Protein AF-A0A7S2DSS2-F1 (afdb_monomer_lite)

Structure (mmCIF, N/CA/C/O backbone):
data_AF-A0A7S2DSS2-F1
#
_entry.id   AF-A0A7S2DSS2-F1
#
loop_
_atom_site.group_PDB
_atom_site.id
_atom_site.type_symbol
_atom_site.label_atom_id
_atom_site.label_alt_id
_atom_site.label_comp_id
_atom_site.label_asym_id
_atom_site.label_entity_id
_atom_site.label_seq_id
_atom_site.pdbx_PDB_ins_code
_atom_site.Cartn_x
_atom_site.Cartn_y
_atom_site.Cartn_z
_atom_site.occupancy
_atom_site.B_iso_or_equiv
_atom_site.auth_seq_id
_atom_site.auth_comp_id
_atom_site.auth_asym_id
_atom_site.auth_atom_id
_atom_site.pdbx_PDB_model_num
ATOM 1 N N . TYR A 1 1 ? -5.645 -16.536 4.151 1.00 76.56 1 TYR A N 1
ATOM 2 C CA . TYR A 1 1 ? -6.187 -15.601 5.161 1.00 76.56 1 TYR A CA 1
ATOM 3 C C . TYR A 1 1 ? -6.371 -16.226 6.536 1.00 76.56 1 TYR A C 1
ATOM 5 O O . TYR A 1 1 ? -5.842 -15.654 7.476 1.00 76.56 1 TYR A O 1
ATOM 13 N N . ALA A 1 2 ? -7.015 -17.392 6.677 1.00 77.00 2 ALA A N 1
ATOM 14 C CA . ALA A 1 2 ? -7.126 -18.079 7.975 1.00 77.00 2 ALA A CA 1
ATOM 15 C C . ALA A 1 2 ? -5.761 -18.273 8.672 1.00 77.00 2 ALA A C 1
ATOM 17 O O . ALA A 1 2 ? -5.593 -17.889 9.821 1.00 77.00 2 ALA A O 1
ATOM 18 N N . ALA A 1 3 ? -4.741 -18.735 7.937 1.00 78.69 3 ALA A N 1
ATOM 19 C CA . ALA A 1 3 ? -3.375 -18.885 8.458 1.00 78.69 3 ALA A CA 1
ATOM 20 C C . ALA A 1 3 ? -2.705 -17.566 8.903 1.00 78.69 3 ALA A C 1
ATOM 22 O O . ALA A 1 3 ? -1.776 -17.593 9.702 1.00 78.69 3 ALA A O 1
ATOM 23 N N . LEU A 1 4 ? -3.171 -16.413 8.404 1.00 78.88 4 LEU A N 1
ATOM 24 C CA . LEU A 1 4 ? -2.703 -15.101 8.863 1.00 78.88 4 LEU A CA 1
ATOM 25 C C . LEU A 1 4 ? -3.407 -14.663 10.156 1.00 78.88 4 LEU A C 1
ATOM 27 O O . LEU A 1 4 ? -3.023 -13.649 10.719 1.00 78.88 4 LEU A O 1
ATOM 31 N N . GLY A 1 5 ? -4.414 -15.395 10.640 1.00 83.50 5 GLY A N 1
ATOM 32 C CA . GLY A 1 5 ? -5.137 -15.077 11.872 1.00 83.50 5 GLY A CA 1
ATOM 33 C C . GLY A 1 5 ? -6.314 -14.116 11.694 1.00 83.50 5 GLY A C 1
ATOM 34 O O . GLY A 1 5 ? -6.737 -13.502 12.666 1.00 83.50 5 GLY A O 1
ATOM 35 N N . PHE A 1 6 ? -6.845 -13.955 10.477 1.00 86.25 6 PHE A N 1
ATOM 36 C CA . PHE A 1 6 ? -8.130 -13.268 10.306 1.00 86.25 6 PHE A CA 1
ATOM 37 C C . PHE A 1 6 ? -9.257 -14.092 10.931 1.00 86.25 6 PHE A C 1
ATOM 39 O O . PHE A 1 6 ? -9.283 -15.309 10.772 1.00 86.25 6 PHE A O 1
ATOM 46 N N . GLN A 1 7 ? -10.197 -13.425 11.600 1.00 87.50 7 GLN A N 1
ATOM 47 C CA . GLN A 1 7 ? -11.290 -14.092 12.315 1.00 87.50 7 GLN A CA 1
ATOM 48 C C . GLN A 1 7 ? -12.394 -14.586 11.370 1.00 87.50 7 GLN A C 1
ATOM 50 O O . GLN A 1 7 ? -12.948 -15.667 11.554 1.00 87.50 7 GLN A O 1
ATOM 55 N N . LYS A 1 8 ? -12.717 -13.787 10.349 1.00 89.00 8 LYS A N 1
ATOM 56 C CA . LYS A 1 8 ? -13.835 -14.028 9.433 1.00 89.00 8 LYS A CA 1
ATOM 57 C C . LYS A 1 8 ? -13.512 -13.499 8.039 1.00 89.00 8 LYS A C 1
ATOM 59 O O . LYS A 1 8 ? -12.812 -12.491 7.909 1.00 89.00 8 LYS A O 1
ATOM 64 N N . LEU A 1 9 ? -14.058 -14.164 7.026 1.00 88.56 9 LEU A N 1
ATOM 65 C CA . LEU A 1 9 ? -14.108 -13.737 5.635 1.00 88.56 9 LEU A CA 1
ATOM 66 C C . LEU A 1 9 ? -15.557 -13.409 5.257 1.00 88.56 9 LEU A C 1
ATOM 68 O O . LEU A 1 9 ? -16.383 -14.314 5.140 1.00 88.56 9 LEU A O 1
ATOM 72 N N . LEU A 1 10 ? -15.873 -12.130 5.057 1.00 91.31 10 LEU A N 1
ATOM 73 C CA . LEU A 1 10 ? -17.176 -11.719 4.522 1.00 91.31 10 LEU A CA 1
ATOM 74 C C . LEU A 1 10 ? -17.104 -11.695 2.999 1.00 91.31 10 LEU A C 1
ATOM 76 O O . LEU A 1 10 ? -16.380 -10.863 2.460 1.00 91.31 10 LEU A O 1
ATOM 80 N N . LEU A 1 11 ? -17.838 -12.585 2.332 1.00 86.81 11 LEU A N 1
ATOM 81 C CA . LEU A 1 11 ? -17.728 -12.839 0.902 1.00 86.81 11 LEU A CA 1
ATOM 82 C C . LEU A 1 11 ? -19.031 -12.518 0.167 1.00 86.81 11 LEU A C 1
ATOM 84 O O . LEU A 1 11 ? -20.038 -13.187 0.370 1.00 86.81 11 LEU A O 1
ATOM 88 N N . TYR A 1 12 ? -19.011 -11.529 -0.725 1.00 87.38 12 TYR A N 1
ATOM 89 C CA . TYR A 1 12 ? -20.180 -11.172 -1.537 1.00 87.38 12 TYR A CA 1
ATOM 90 C C . TYR A 1 12 ? -20.086 -11.798 -2.922 1.00 87.38 12 TYR A C 1
ATOM 92 O O . TYR A 1 12 ? -19.040 -11.646 -3.541 1.00 87.38 12 TYR A O 1
ATOM 100 N N . LEU A 1 13 ? -21.151 -12.445 -3.404 1.00 81.31 13 LEU A N 1
ATOM 101 C CA . LEU A 1 13 ? -21.222 -13.028 -4.751 1.00 81.31 13 LEU A CA 1
ATOM 102 C C . LEU A 1 13 ? -22.170 -12.224 -5.638 1.00 81.31 13 LEU A C 1
ATOM 104 O O . LEU A 1 13 ? -23.368 -12.185 -5.372 1.00 81.31 13 LEU A O 1
ATOM 108 N N . ASP A 1 14 ? -21.649 -11.618 -6.704 1.00 77.38 14 ASP A N 1
ATOM 109 C CA . ASP A 1 14 ? -22.463 -10.831 -7.647 1.00 77.38 14 ASP A CA 1
ATOM 110 C C . ASP A 1 14 ? -23.485 -11.703 -8.404 1.00 77.38 14 ASP A C 1
ATOM 112 O O . ASP A 1 14 ? -24.599 -11.253 -8.670 1.00 77.38 14 ASP A O 1
ATOM 116 N N . ASP A 1 15 ? -23.123 -12.954 -8.704 1.00 73.88 15 ASP A N 1
ATOM 117 C CA . ASP A 1 15 ? -24.017 -13.960 -9.278 1.00 73.88 15 ASP A CA 1
ATOM 118 C C . ASP A 1 15 ? -24.379 -15.018 -8.215 1.00 73.88 15 ASP A C 1
ATOM 120 O O . ASP A 1 15 ? -23.507 -15.770 -7.773 1.00 73.88 15 ASP A O 1
ATOM 124 N N . PRO A 1 16 ? -25.653 -15.120 -7.794 1.00 75.62 16 PRO A N 1
ATOM 125 C CA . PRO A 1 16 ? -26.096 -16.154 -6.860 1.00 75.62 16 PRO A CA 1
ATOM 126 C C . PRO A 1 16 ? -25.900 -17.594 -7.365 1.00 75.62 16 PRO A C 1
ATOM 128 O O . PRO A 1 16 ? -25.828 -18.511 -6.547 1.00 75.62 16 PRO A O 1
ATOM 131 N N . GLY A 1 17 ? -25.822 -17.800 -8.685 1.00 73.06 17 GLY A N 1
ATOM 132 C CA . GLY A 1 17 ? -25.583 -19.093 -9.335 1.00 73.06 17 GLY A CA 1
ATOM 133 C C . GLY A 1 17 ? -24.100 -19.420 -9.528 1.00 73.06 17 GLY A C 1
ATOM 134 O O . GLY A 1 17 ? -23.735 -20.123 -10.471 1.00 73.06 17 GLY A O 1
ATOM 135 N N . ASP A 1 18 ? -23.212 -18.843 -8.718 1.00 71.38 18 ASP A N 1
ATOM 136 C CA . ASP A 1 18 ? -21.780 -19.078 -8.841 1.00 71.38 18 ASP A CA 1
ATOM 137 C C . ASP A 1 18 ? -21.293 -20.397 -8.234 1.00 71.38 18 ASP A C 1
ATOM 139 O O . ASP A 1 18 ? -21.601 -20.714 -7.084 1.00 71.38 18 ASP A O 1
ATOM 143 N N . ILE A 1 19 ? -20.452 -21.123 -8.987 1.00 68.56 19 ILE A N 1
ATOM 144 C CA . ILE A 1 19 ? -19.817 -22.376 -8.548 1.00 68.56 19 ILE A CA 1
ATOM 145 C C . ILE A 1 19 ? -18.933 -22.174 -7.314 1.00 68.56 19 ILE A C 1
ATOM 147 O O . ILE A 1 19 ? -18.701 -23.102 -6.549 1.00 68.56 19 ILE A O 1
ATOM 151 N N . THR A 1 20 ? -18.481 -20.948 -7.061 1.00 69.44 20 THR A N 1
ATOM 152 C CA . THR A 1 20 ? -17.751 -20.566 -5.850 1.00 69.44 20 THR A CA 1
ATOM 153 C C . THR A 1 20 ? -18.507 -20.938 -4.587 1.00 69.44 20 THR A C 1
ATOM 155 O O . THR A 1 20 ? -17.884 -21.312 -3.597 1.00 69.44 20 THR A O 1
ATOM 158 N N . ARG A 1 21 ? -19.845 -20.897 -4.613 1.00 75.81 21 ARG A N 1
ATOM 159 C CA . ARG A 1 21 ? -20.660 -21.371 -3.495 1.00 75.81 21 ARG A CA 1
ATOM 160 C C . ARG A 1 21 ? -20.440 -22.859 -3.231 1.00 75.81 21 ARG A C 1
ATOM 162 O O . ARG A 1 21 ? -20.214 -23.223 -2.084 1.00 75.81 21 ARG A O 1
ATOM 169 N N . GLU A 1 22 ? -20.491 -23.686 -4.271 1.00 74.06 22 GLU A N 1
ATOM 170 C CA . GLU A 1 22 ? -20.273 -25.137 -4.181 1.00 74.06 22 GLU A CA 1
ATOM 171 C C . GLU A 1 22 ? -18.840 -25.435 -3.732 1.00 74.06 22 GLU A C 1
ATOM 173 O O . GLU A 1 22 ? -18.639 -26.142 -2.754 1.00 74.06 22 GLU A O 1
ATOM 178 N N . VAL A 1 23 ? -17.847 -24.776 -4.338 1.00 70.62 23 VAL A N 1
ATOM 179 C CA . VAL A 1 23 ? -16.431 -24.918 -3.958 1.00 70.62 23 VAL A CA 1
ATOM 180 C C . VAL A 1 23 ? -16.201 -24.563 -2.485 1.00 70.62 23 VAL A C 1
ATOM 182 O O . VAL A 1 23 ? -15.476 -25.265 -1.779 1.00 70.62 23 VAL A O 1
ATOM 185 N N . LEU A 1 24 ? -16.804 -23.477 -1.993 1.00 72.69 24 LEU A N 1
ATOM 186 C CA . LEU A 1 24 ? -16.670 -23.069 -0.593 1.00 72.69 24 LEU A CA 1
ATOM 187 C C . LEU A 1 24 ? -17.443 -23.980 0.361 1.00 72.69 24 LEU A C 1
ATOM 189 O O . LEU A 1 24 ? -16.983 -24.190 1.485 1.00 72.69 24 LEU A O 1
ATOM 193 N N . GLN A 1 25 ? -18.569 -24.541 -0.074 1.00 76.69 25 GLN A N 1
ATOM 194 C CA . GLN A 1 25 ? -19.300 -25.541 0.696 1.00 76.69 25 GLN A CA 1
ATOM 195 C C . GLN A 1 25 ? -18.470 -26.823 0.835 1.00 76.69 25 GLN A C 1
ATOM 197 O O . GLN A 1 25 ? -18.209 -27.258 1.954 1.00 76.69 25 GLN A O 1
ATOM 202 N N . ASP A 1 26 ? -17.960 -27.354 -0.276 1.00 72.31 26 ASP A N 1
ATOM 203 C CA . ASP A 1 26 ? -17.153 -28.580 -0.317 1.00 72.31 26 ASP A CA 1
ATOM 204 C C . ASP A 1 26 ? -15.842 -28.441 0.466 1.00 72.31 26 ASP A C 1
ATOM 206 O O . ASP A 1 26 ? -15.330 -29.403 1.037 1.00 72.31 26 ASP A O 1
ATOM 210 N N . SER A 1 27 ? -15.296 -27.225 0.534 1.00 74.38 27 SER A N 1
ATOM 211 C CA . SER A 1 27 ? -14.100 -26.934 1.327 1.00 74.38 27 SER A CA 1
ATOM 212 C C . SER A 1 27 ? -14.325 -26.955 2.848 1.00 74.38 27 SER A C 1
ATOM 214 O O . SER A 1 27 ? -13.351 -26.928 3.600 1.00 74.38 27 SER A O 1
ATOM 216 N N . GLY A 1 28 ? -15.581 -26.938 3.311 1.00 81.00 28 GLY A N 1
ATOM 217 C CA . GLY A 1 28 ? -15.952 -26.871 4.728 1.00 81.00 28 GLY A CA 1
ATOM 218 C C . GLY A 1 28 ? -15.738 -25.504 5.395 1.00 81.00 28 GLY A C 1
ATOM 219 O O . GLY A 1 28 ? -16.033 -25.352 6.578 1.00 81.00 28 GLY A O 1
ATOM 220 N N . TRP A 1 29 ? -15.252 -24.480 4.679 1.00 82.06 29 TRP A N 1
ATOM 221 C CA . TRP A 1 29 ? -14.963 -23.162 5.268 1.00 82.06 29 TRP A CA 1
ATOM 222 C C . TRP A 1 29 ? -16.212 -22.378 5.690 1.00 82.06 29 TRP A C 1
ATOM 224 O O . TRP A 1 29 ? -16.134 -21.555 6.609 1.00 82.06 29 TRP A O 1
ATOM 234 N N . ILE A 1 30 ? -17.343 -22.618 5.019 1.00 84.31 30 ILE A N 1
ATOM 235 C CA . ILE A 1 30 ? -18.645 -22.054 5.400 1.00 84.31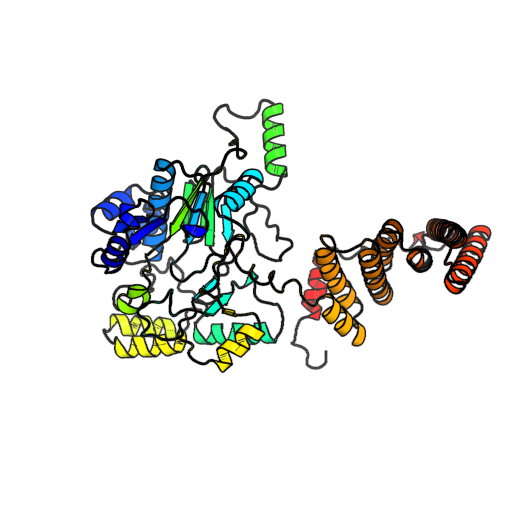 30 ILE A CA 1
ATOM 236 C C . ILE A 1 30 ? -19.114 -22.698 6.708 1.00 84.31 30 ILE A C 1
ATOM 238 O O . ILE A 1 30 ? -19.419 -21.987 7.664 1.00 84.31 30 ILE A O 1
ATOM 242 N N . ASP A 1 31 ? -19.089 -24.031 6.777 1.00 85.75 31 ASP A N 1
ATOM 243 C CA . ASP A 1 31 ? -19.547 -24.799 7.942 1.00 85.75 31 ASP A CA 1
ATOM 244 C C . ASP A 1 31 ? -18.654 -24.573 9.169 1.00 85.75 31 ASP A C 1
ATOM 246 O O . ASP A 1 31 ? -19.141 -24.464 10.292 1.00 85.75 31 ASP A O 1
ATOM 250 N N . ALA A 1 32 ? -17.346 -24.391 8.953 1.00 86.31 32 ALA A N 1
ATOM 251 C CA . ALA A 1 32 ? -16.396 -23.972 9.983 1.00 86.31 32 ALA A CA 1
ATOM 252 C C . ALA A 1 32 ? -16.639 -22.535 10.488 1.00 86.31 32 ALA A C 1
ATOM 254 O O . ALA A 1 32 ? -15.941 -22.063 11.385 1.00 86.31 32 ALA A O 1
ATOM 255 N N . GLY A 1 33 ? -17.580 -21.803 9.889 1.00 87.31 33 GLY A N 1
ATOM 256 C CA . GLY A 1 33 ? -17.918 -20.440 10.268 1.00 87.31 33 GLY A CA 1
ATOM 257 C C . GLY A 1 33 ? -16.831 -19.422 9.936 1.00 87.31 33 GLY A C 1
ATOM 258 O O . GLY A 1 33 ? -16.954 -18.276 10.361 1.00 87.31 33 GLY A O 1
ATOM 259 N N . PHE A 1 34 ? -15.794 -19.779 9.175 1.00 86.50 34 PHE A N 1
ATOM 260 C CA . PHE A 1 34 ? -14.759 -18.831 8.762 1.00 86.50 34 PHE A CA 1
ATOM 261 C C . PHE A 1 34 ? -15.254 -17.932 7.623 1.00 86.50 34 PHE A C 1
ATOM 263 O O . PHE A 1 34 ? -15.012 -16.726 7.640 1.00 86.50 34 PHE A O 1
ATOM 270 N N . VAL A 1 35 ? -15.989 -18.494 6.661 1.00 87.38 35 VAL A N 1
ATOM 271 C CA . VAL A 1 35 ? -16.540 -17.758 5.514 1.00 87.38 35 VAL A CA 1
ATOM 272 C C . VAL A 1 35 ? -18.025 -17.490 5.724 1.00 87.38 35 VAL A C 1
ATOM 274 O O . VAL A 1 35 ? -18.789 -18.393 6.044 1.00 87.38 35 VAL A O 1
ATOM 277 N N . GLU A 1 36 ? -18.446 -16.243 5.529 1.00 91.31 36 GLU A N 1
ATOM 278 C CA . GLU A 1 36 ? -19.856 -15.868 5.431 1.00 91.31 36 GLU A CA 1
ATOM 279 C C . GLU A 1 36 ? -20.161 -15.396 4.015 1.00 91.31 36 GLU A C 1
ATOM 281 O O . GLU A 1 36 ? -19.609 -14.401 3.549 1.00 91.31 36 GLU A O 1
ATOM 286 N N . LEU A 1 37 ? -21.043 -16.126 3.338 1.00 89.12 37 LEU A N 1
ATOM 287 C CA . LEU A 1 37 ? -21.396 -15.888 1.947 1.00 89.12 37 LEU A CA 1
ATOM 288 C C . LEU A 1 37 ? -22.663 -15.033 1.846 1.00 89.12 37 LEU A C 1
ATOM 290 O O . LEU A 1 37 ? -23.696 -15.392 2.405 1.00 89.12 37 LEU A O 1
ATOM 294 N N . THR A 1 38 ? -22.602 -13.935 1.095 1.00 91.81 38 THR A N 1
ATOM 295 C CA . THR A 1 38 ? -23.740 -13.045 0.828 1.00 91.81 38 THR A CA 1
ATOM 296 C C . THR A 1 38 ? -23.957 -12.893 -0.683 1.00 91.81 38 THR A C 1
ATOM 298 O O . THR A 1 38 ? -23.234 -12.136 -1.332 1.00 91.81 38 THR A O 1
ATOM 301 N N . PRO A 1 39 ? -24.928 -13.592 -1.288 1.00 89.88 39 PRO A N 1
ATOM 302 C CA . PRO A 1 39 ? -25.263 -13.378 -2.693 1.00 89.88 39 PRO A CA 1
ATOM 303 C C . PRO A 1 39 ? -25.921 -12.005 -2.910 1.00 89.88 39 PRO A C 1
ATOM 305 O O . PRO A 1 39 ? -26.636 -11.498 -2.047 1.00 89.88 39 PRO A O 1
ATOM 308 N N . VAL A 1 40 ? -25.712 -11.407 -4.084 1.00 87.12 40 VAL A N 1
ATOM 309 C CA . VAL A 1 40 ? -26.375 -10.167 -4.524 1.00 87.12 40 VAL A CA 1
ATOM 310 C C . VAL A 1 40 ? -27.769 -10.485 -5.074 1.00 87.12 40 VAL A C 1
ATOM 312 O O . VAL A 1 40 ? -28.077 -10.318 -6.256 1.00 87.12 40 VAL A O 1
ATOM 315 N N . ASP A 1 41 ? -28.622 -10.957 -4.173 1.00 90.56 41 ASP A N 1
ATOM 316 C CA . ASP A 1 41 ? -30.024 -11.296 -4.405 1.00 90.56 41 ASP A CA 1
ATOM 317 C C . ASP A 1 41 ? -30.976 -10.147 -4.012 1.00 90.56 41 ASP A C 1
ATOM 319 O O . ASP A 1 41 ? -30.553 -9.047 -3.638 1.00 90.56 41 ASP A O 1
ATOM 323 N N . ASP A 1 42 ? -32.285 -10.392 -4.099 1.00 94.00 42 ASP A N 1
ATOM 324 C CA . ASP A 1 42 ? -33.314 -9.408 -3.739 1.00 94.00 42 ASP A CA 1
ATOM 325 C C . ASP A 1 42 ? -33.244 -8.988 -2.265 1.00 94.00 42 ASP A C 1
ATOM 327 O O . ASP A 1 42 ? -33.584 -7.851 -1.930 1.00 94.00 42 ASP A O 1
ATOM 331 N N . ARG A 1 43 ? -32.749 -9.862 -1.378 1.00 95.19 43 ARG A N 1
ATOM 332 C CA . ARG A 1 43 ? -32.595 -9.552 0.044 1.00 95.19 43 ARG A CA 1
ATOM 333 C C . ARG A 1 43 ? -31.486 -8.527 0.254 1.00 95.19 43 ARG A C 1
ATOM 335 O O . ARG A 1 43 ? -31.728 -7.513 0.912 1.00 95.19 43 ARG A O 1
ATOM 342 N N . LEU A 1 44 ? -30.293 -8.751 -0.304 1.00 94.56 44 LEU A N 1
ATOM 343 C CA . LEU A 1 44 ? -29.199 -7.779 -0.195 1.00 94.56 44 LEU A CA 1
ATOM 344 C C . LEU A 1 44 ? -29.556 -6.465 -0.908 1.00 94.56 44 LEU A C 1
ATOM 346 O O . LEU A 1 44 ? -29.334 -5.381 -0.363 1.00 94.56 44 LEU A O 1
ATOM 350 N N . ARG A 1 45 ? -30.186 -6.546 -2.086 1.00 94.31 45 ARG A N 1
ATOM 351 C CA . ARG A 1 45 ? -30.672 -5.365 -2.821 1.00 94.31 45 ARG A CA 1
ATOM 352 C C . ARG A 1 45 ? -31.707 -4.576 -2.022 1.00 94.31 45 ARG A C 1
ATOM 354 O O . ARG A 1 45 ? -31.665 -3.349 -2.041 1.00 94.31 45 ARG A O 1
ATOM 361 N N . GLY A 1 46 ? -32.582 -5.251 -1.279 1.00 96.88 46 GLY A N 1
ATOM 362 C CA . GLY A 1 46 ? -33.535 -4.624 -0.362 1.00 96.88 46 GLY A CA 1
ATOM 363 C C . GLY A 1 46 ? -32.874 -3.926 0.833 1.00 96.88 46 GLY A C 1
ATOM 364 O O . GLY A 1 46 ? -33.425 -2.961 1.360 1.00 96.88 46 GLY A O 1
ATOM 365 N N . ALA A 1 47 ? -31.673 -4.356 1.235 1.00 96.88 47 ALA A N 1
ATOM 366 C CA . ALA A 1 47 ? -30.910 -3.717 2.305 1.00 96.88 47 ALA A CA 1
ATOM 367 C C . ALA A 1 47 ? -30.174 -2.449 1.839 1.00 96.88 47 ALA A C 1
ATOM 369 O O . ALA A 1 47 ? -30.006 -1.514 2.630 1.00 96.88 47 ALA A O 1
ATOM 370 N N . TRP A 1 48 ? -29.758 -2.378 0.570 1.00 96.69 48 TRP A N 1
ATOM 371 C CA . TRP A 1 48 ? -28.973 -1.256 0.049 1.00 96.69 48 TRP A CA 1
ATOM 372 C C . TRP A 1 48 ? -29.603 0.136 0.229 1.00 96.69 48 TRP A C 1
ATOM 374 O O . TRP A 1 48 ? -28.856 1.034 0.616 1.00 96.69 48 TRP A O 1
ATOM 384 N N . PRO A 1 49 ? -30.924 0.353 0.048 1.00 98.00 49 PRO A N 1
ATOM 385 C CA . PRO A 1 49 ? -31.564 1.649 0.283 1.00 98.00 49 PRO A CA 1
ATOM 386 C C . PRO A 1 49 ? -31.323 2.258 1.662 1.00 98.00 49 PRO A C 1
ATOM 388 O O . PRO A 1 49 ? -31.369 3.477 1.820 1.00 98.00 49 PRO A O 1
ATOM 391 N N . SER A 1 50 ? -31.054 1.416 2.660 1.00 97.38 50 SER A N 1
ATOM 392 C CA . SER A 1 50 ? -30.769 1.859 4.022 1.00 97.38 50 SER A CA 1
ATOM 393 C C . SER A 1 50 ? -29.311 2.277 4.241 1.00 97.38 50 SER A C 1
ATOM 395 O O . SER A 1 50 ? -28.994 2.793 5.312 1.00 97.38 50 SER A O 1
ATOM 397 N N . LEU A 1 51 ? -28.403 2.017 3.294 1.00 96.38 51 LEU A N 1
ATOM 398 C CA . LEU A 1 51 ? -26.968 2.258 3.446 1.00 96.38 51 LEU A CA 1
ATOM 399 C C . LEU A 1 51 ? -26.596 3.735 3.218 1.00 96.38 51 LEU A C 1
ATOM 401 O O . LEU A 1 51 ? -27.204 4.394 2.368 1.00 96.38 51 LEU A O 1
ATOM 405 N N . PRO A 1 52 ? -25.579 4.267 3.928 1.00 95.31 52 PRO A N 1
ATOM 406 C CA . PRO A 1 52 ? -25.193 5.678 3.845 1.00 95.31 52 PRO A CA 1
ATOM 407 C C . PRO A 1 52 ? -24.935 6.202 2.424 1.00 95.31 52 PRO A C 1
ATOM 409 O O . PRO A 1 52 ? -25.353 7.312 2.090 1.00 95.31 52 PRO A O 1
ATOM 412 N N . SER A 1 53 ? -24.276 5.418 1.567 1.00 94.38 53 SER A N 1
ATOM 413 C CA . SER A 1 53 ? -23.937 5.834 0.203 1.00 94.38 53 SER A CA 1
ATOM 414 C C . SER A 1 53 ? -25.074 5.661 -0.804 1.00 94.38 53 SER A C 1
ATOM 416 O O . SER A 1 53 ? -24.916 6.093 -1.948 1.00 94.38 53 SER A O 1
ATOM 418 N N . TRP A 1 54 ? -26.231 5.102 -0.424 1.00 96.19 54 TRP A N 1
ATOM 419 C CA . TRP A 1 54 ? -27.324 4.811 -1.361 1.00 96.19 54 TRP A CA 1
ATOM 420 C C . TRP A 1 54 ? -27.765 6.025 -2.178 1.00 96.19 54 TRP A C 1
ATOM 422 O O . TRP A 1 54 ? -27.874 5.938 -3.397 1.00 96.19 54 TRP A O 1
ATOM 432 N N . ARG A 1 55 ? -27.942 7.191 -1.544 1.00 95.25 55 ARG A N 1
ATOM 433 C CA . ARG A 1 55 ? -28.347 8.418 -2.258 1.00 95.25 55 ARG A CA 1
ATOM 434 C C . ARG A 1 55 ? -27.368 8.826 -3.364 1.00 95.25 55 ARG A C 1
ATOM 436 O O . ARG A 1 55 ? -27.777 9.486 -4.310 1.00 95.25 55 ARG A O 1
ATOM 443 N N . ARG A 1 56 ? -26.089 8.460 -3.234 1.00 92.94 56 ARG A N 1
ATOM 444 C CA . ARG A 1 56 ? -25.022 8.808 -4.180 1.00 92.94 56 ARG A CA 1
ATOM 445 C C . ARG A 1 56 ? -24.864 7.771 -5.289 1.00 92.94 56 ARG A C 1
ATOM 447 O O . ARG A 1 56 ? -24.646 8.159 -6.428 1.00 92.94 56 ARG A O 1
ATOM 454 N N . VAL A 1 57 ? -24.925 6.478 -4.957 1.00 91.12 57 VAL A N 1
ATOM 455 C CA . VAL A 1 57 ? -24.559 5.394 -5.895 1.00 91.12 57 VAL A CA 1
ATOM 456 C C . VAL A 1 57 ? -25.704 4.428 -6.227 1.00 91.12 57 VAL A C 1
ATOM 458 O O . VAL A 1 57 ? -25.560 3.581 -7.104 1.00 91.12 57 VAL A O 1
ATOM 461 N N . GLY A 1 58 ? -26.853 4.546 -5.560 1.00 93.06 58 GLY A N 1
ATOM 462 C CA . GLY A 1 58 ? -27.957 3.585 -5.640 1.00 93.06 58 GLY A CA 1
ATOM 463 C C . GLY A 1 58 ? -28.593 3.472 -7.023 1.00 93.06 58 GLY A C 1
ATOM 464 O O . GLY A 1 58 ? -28.872 2.363 -7.473 1.00 93.06 58 GLY A O 1
ATOM 465 N N . SER A 1 59 ? -28.724 4.587 -7.752 1.00 91.69 59 SER A N 1
ATOM 466 C CA . SER A 1 59 ? -29.232 4.603 -9.136 1.00 91.69 59 SER A CA 1
ATOM 467 C C . SER A 1 59 ? -28.371 3.800 -10.114 1.00 91.69 59 SER A C 1
ATOM 469 O O . SER A 1 59 ? -28.824 3.473 -11.207 1.00 91.69 59 SER A O 1
ATOM 471 N N . TYR A 1 60 ? -27.136 3.483 -9.728 1.00 85.31 60 TYR A N 1
ATOM 472 C CA . TYR A 1 60 ? -26.167 2.775 -10.553 1.00 85.31 60 TYR A CA 1
ATOM 473 C C . TYR A 1 60 ? -25.868 1.367 -10.044 1.00 85.31 60 TYR A C 1
ATOM 475 O O . TYR A 1 60 ? -25.161 0.624 -10.714 1.00 85.31 60 TYR A O 1
ATOM 483 N N . ALA A 1 61 ? -26.401 0.964 -8.888 1.00 86.75 61 ALA A N 1
ATOM 484 C CA . ALA A 1 61 ? -26.073 -0.315 -8.261 1.00 86.75 61 ALA A CA 1
ATOM 485 C C . ALA A 1 61 ? -26.397 -1.527 -9.161 1.00 86.75 61 ALA A C 1
ATOM 487 O O . ALA A 1 61 ? -25.688 -2.531 -9.143 1.00 86.75 61 ALA A O 1
ATOM 488 N N . SER A 1 62 ? -27.422 -1.435 -10.010 1.00 81.06 62 SER A N 1
ATOM 489 C CA . SER A 1 62 ? -27.777 -2.501 -10.958 1.00 81.06 62 SER A CA 1
ATOM 490 C C . SER A 1 62 ? -26.841 -2.605 -12.168 1.00 81.06 62 SER A C 1
ATOM 492 O O . SER A 1 62 ? -26.794 -3.661 -12.790 1.00 81.06 62 SER A O 1
ATOM 494 N N . MET A 1 63 ? -26.092 -1.548 -12.495 1.00 71.81 63 MET A N 1
ATOM 495 C CA . MET A 1 63 ? -25.276 -1.466 -13.715 1.00 71.81 63 MET A CA 1
ATOM 496 C C . MET A 1 63 ? -23.772 -1.434 -13.416 1.00 71.81 63 MET A C 1
ATOM 498 O O . MET A 1 63 ? -22.989 -2.037 -14.138 1.00 71.81 63 MET A O 1
ATOM 502 N N . GLU A 1 64 ? -23.369 -0.800 -12.314 1.00 72.88 64 GLU A N 1
ATOM 503 C CA . GLU A 1 64 ? -21.976 -0.475 -12.006 1.00 72.88 64 GLU A CA 1
ATOM 504 C C . GLU A 1 64 ? -21.423 -1.332 -10.867 1.00 72.88 64 GLU A C 1
ATOM 506 O O . GLU A 1 64 ? -21.883 -1.250 -9.722 1.00 72.88 64 GLU A O 1
ATOM 511 N N . VAL A 1 65 ? -20.348 -2.074 -11.144 1.00 75.75 65 VAL A N 1
ATOM 512 C CA . VAL A 1 65 ? -19.638 -2.863 -10.122 1.00 75.75 65 VAL A CA 1
ATOM 513 C C . VAL A 1 65 ? -19.101 -1.991 -8.994 1.00 75.75 65 VAL A C 1
ATOM 515 O O . VAL A 1 65 ? -19.240 -2.359 -7.833 1.00 75.75 65 VAL A O 1
ATOM 518 N N . GLN A 1 66 ? -18.556 -0.809 -9.292 1.00 77.06 66 GLN A N 1
ATOM 519 C CA . GLN A 1 66 ? -18.024 0.078 -8.249 1.00 77.06 66 GLN A CA 1
ATOM 520 C C . GLN A 1 66 ? -19.116 0.542 -7.280 1.00 77.06 66 GLN A C 1
ATOM 522 O O . GLN A 1 66 ? -18.886 0.624 -6.074 1.00 77.06 66 GLN A O 1
ATOM 527 N N . SER A 1 67 ? -20.322 0.796 -7.794 1.00 85.12 67 SER A N 1
ATOM 528 C CA . SER A 1 67 ? -21.468 1.171 -6.963 1.00 85.12 67 SER A CA 1
ATOM 529 C C . SER A 1 67 ? -21.877 0.021 -6.046 1.00 85.12 67 SER A C 1
ATOM 531 O O . SER A 1 67 ? -22.080 0.241 -4.852 1.00 85.12 67 SER A O 1
ATOM 533 N N . ARG A 1 68 ? -21.910 -1.216 -6.563 1.00 88.31 68 ARG A N 1
ATOM 534 C CA . ARG A 1 68 ? -22.140 -2.412 -5.737 1.00 88.31 68 ARG A CA 1
ATOM 535 C C . ARG A 1 68 ? -21.039 -2.629 -4.708 1.00 88.31 68 ARG A C 1
ATOM 537 O O . ARG A 1 68 ? -21.356 -2.878 -3.556 1.00 88.31 68 ARG A O 1
ATOM 544 N N . GLN A 1 69 ? -19.768 -2.481 -5.074 1.00 85.50 69 GLN A N 1
ATOM 545 C CA . GLN A 1 69 ? -18.641 -2.628 -4.147 1.00 85.50 69 GLN A CA 1
ATOM 546 C C . GLN A 1 69 ? -18.715 -1.623 -2.994 1.00 85.50 69 GLN A C 1
ATOM 548 O O . GLN A 1 69 ? -18.510 -2.007 -1.845 1.00 85.50 69 GLN A O 1
ATOM 553 N N . ILE A 1 70 ? -19.065 -0.360 -3.265 1.00 89.56 70 ILE A N 1
ATOM 554 C CA . ILE A 1 70 ? -19.274 0.656 -2.222 1.00 89.56 70 ILE A CA 1
ATOM 555 C C . ILE A 1 70 ? -20.409 0.236 -1.279 1.00 89.56 70 ILE A C 1
ATOM 557 O O . ILE A 1 70 ? -20.223 0.214 -0.063 1.00 89.56 70 ILE A O 1
ATOM 561 N N . LEU A 1 71 ? -21.574 -0.130 -1.823 1.00 93.50 71 LEU A N 1
ATOM 562 C CA . LEU A 1 71 ? -22.736 -0.520 -1.018 1.00 93.50 71 LEU A CA 1
ATOM 563 C C . LEU A 1 71 ? -22.465 -1.792 -0.214 1.00 93.50 71 LEU A C 1
ATOM 565 O O . LEU A 1 71 ? -22.709 -1.847 0.988 1.00 93.50 71 LEU A O 1
ATOM 569 N N . ASN A 1 72 ? -21.883 -2.805 -0.838 1.00 92.31 72 ASN A N 1
ATOM 570 C CA . ASN A 1 72 ? -21.537 -4.026 -0.138 1.00 92.31 72 ASN A CA 1
ATOM 571 C C . ASN A 1 72 ? -20.463 -3.775 0.929 1.00 92.31 72 ASN A C 1
ATOM 573 O O . ASN A 1 72 ? -20.474 -4.445 1.957 1.00 92.31 72 ASN A O 1
ATOM 577 N N . SER A 1 73 ? -19.550 -2.812 0.731 1.00 91.12 73 SER A N 1
ATOM 578 C CA . SER A 1 73 ? -18.559 -2.448 1.753 1.00 91.12 73 SER A CA 1
ATOM 579 C C . SER A 1 73 ? -19.247 -1.865 2.984 1.00 91.12 73 SER A C 1
ATOM 581 O O . SER A 1 73 ? -18.920 -2.218 4.112 1.00 91.12 73 SER A O 1
ATOM 583 N N . GLU A 1 74 ? -20.262 -1.023 2.790 1.00 93.75 74 GLU A N 1
ATOM 584 C CA . GLU A 1 74 ? -21.065 -0.487 3.893 1.00 93.75 74 GLU A CA 1
ATOM 585 C C . GLU A 1 74 ? -21.934 -1.559 4.564 1.00 93.75 74 GLU A C 1
ATOM 587 O O . GLU A 1 74 ? -22.080 -1.552 5.789 1.00 93.75 74 GLU A O 1
ATOM 592 N N . HIS A 1 75 ? -22.470 -2.510 3.795 1.00 95.19 75 HIS A N 1
ATOM 593 C CA . HIS A 1 75 ? -23.161 -3.673 4.349 1.00 95.19 75 HIS A CA 1
ATOM 594 C C . HIS A 1 75 ? -22.204 -4.527 5.198 1.00 95.19 75 HIS A C 1
ATOM 596 O O . HIS A 1 75 ? -22.519 -4.882 6.333 1.00 95.19 75 HIS A O 1
ATOM 602 N N . ALA A 1 76 ? -20.990 -4.774 4.705 1.00 93.69 76 ALA A N 1
ATOM 603 C CA . ALA A 1 76 ? -19.953 -5.495 5.429 1.00 93.69 76 ALA A CA 1
ATOM 604 C C . ALA A 1 76 ? -19.496 -4.766 6.688 1.00 93.69 76 ALA A C 1
ATOM 606 O O . ALA A 1 76 ? -19.234 -5.409 7.697 1.00 93.69 76 ALA A O 1
ATOM 607 N N . LEU A 1 77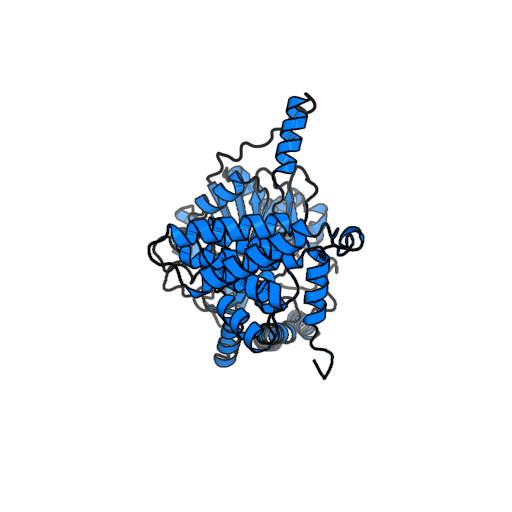 ? -19.441 -3.434 6.661 1.00 93.25 77 LEU A N 1
ATOM 608 C CA . LEU A 1 77 ? -19.144 -2.638 7.844 1.00 93.25 77 LEU A CA 1
ATOM 609 C C . LEU A 1 77 ? -20.199 -2.834 8.937 1.00 93.25 77 LEU A C 1
ATOM 611 O O . LEU A 1 77 ? -19.835 -2.996 10.100 1.00 93.25 77 LEU A O 1
ATOM 615 N N . ARG A 1 78 ? -21.493 -2.859 8.589 1.00 94.62 78 ARG A N 1
ATOM 616 C CA . ARG A 1 78 ? -22.553 -3.200 9.557 1.00 94.62 78 ARG A CA 1
ATOM 617 C C . ARG A 1 78 ? -22.366 -4.605 10.100 1.00 94.62 78 ARG A C 1
ATOM 619 O O . ARG A 1 78 ? -22.380 -4.792 11.311 1.00 94.62 78 ARG A O 1
ATOM 626 N N . ARG A 1 79 ? -22.103 -5.561 9.211 1.00 94.25 79 ARG A N 1
ATOM 627 C CA . ARG A 1 79 ? -21.892 -6.947 9.612 1.00 94.25 79 ARG A CA 1
ATOM 628 C C . ARG A 1 79 ? -20.692 -7.105 10.545 1.00 94.25 79 ARG A C 1
ATOM 630 O O . ARG A 1 79 ? -20.768 -7.813 11.538 1.00 94.25 79 ARG A O 1
ATOM 637 N N . ALA A 1 80 ? -19.601 -6.399 10.278 1.00 91.50 80 ALA A N 1
ATOM 638 C CA . ALA A 1 80 ? -18.418 -6.423 11.123 1.00 91.50 80 ALA A CA 1
ATOM 639 C C . ALA A 1 80 ? -18.667 -5.784 12.504 1.00 91.50 80 ALA A C 1
ATOM 641 O O . ALA A 1 80 ? -18.132 -6.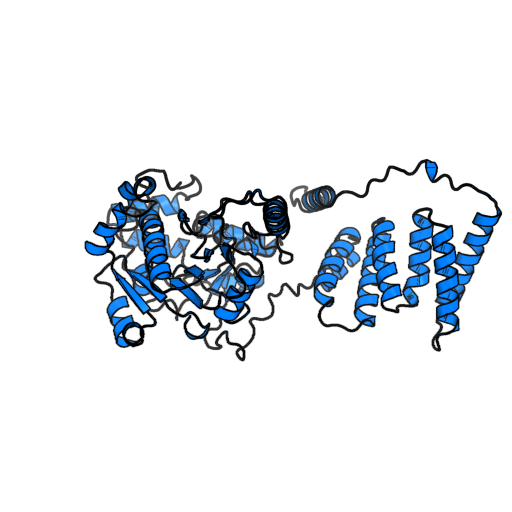274 13.495 1.00 91.50 80 ALA A O 1
ATOM 642 N N . LYS A 1 81 ? -19.539 -4.761 12.593 1.00 92.31 81 LYS A N 1
ATOM 643 C CA . LYS A 1 81 ? -20.026 -4.220 13.879 1.00 92.31 81 LYS A CA 1
ATOM 644 C C . LYS A 1 81 ? -20.811 -5.265 14.672 1.00 92.31 81 LYS A C 1
ATOM 646 O O . LYS A 1 81 ? -20.575 -5.412 15.864 1.00 92.31 81 LYS A O 1
ATOM 651 N N . GLU A 1 82 ? -21.709 -6.001 14.020 1.00 93.62 82 GLU A N 1
ATOM 652 C CA . GLU A 1 82 ? -22.484 -7.080 14.657 1.00 93.62 82 GLU A CA 1
ATOM 653 C C . GLU A 1 82 ? -21.597 -8.226 15.156 1.00 93.62 82 GLU A C 1
ATOM 655 O O . GLU A 1 82 ? -21.889 -8.828 16.184 1.00 93.62 82 GLU A O 1
ATOM 660 N N . LEU A 1 83 ? -20.511 -8.515 14.435 1.00 90.31 83 LEU A N 1
ATOM 661 C CA . LEU A 1 83 ? -19.523 -9.526 14.814 1.00 90.31 83 LEU A CA 1
ATOM 662 C C . LEU A 1 83 ? -18.584 -9.067 15.942 1.00 90.31 83 LEU A C 1
ATOM 664 O O . LEU A 1 83 ? -17.818 -9.882 16.439 1.00 90.31 83 LEU A O 1
ATOM 668 N N . GLY A 1 84 ? -18.628 -7.793 16.346 1.00 90.25 84 GLY A N 1
ATOM 669 C CA . GLY A 1 84 ? -17.756 -7.255 17.393 1.00 90.25 84 GLY A CA 1
ATOM 670 C C . GLY A 1 84 ? -16.304 -7.030 16.959 1.00 90.25 84 GLY A C 1
ATOM 671 O O . GLY A 1 84 ? -15.438 -6.869 17.813 1.00 90.25 84 GLY A O 1
ATOM 672 N N . ALA A 1 85 ? -16.030 -6.990 15.654 1.00 90.06 85 ALA A N 1
ATOM 673 C CA . ALA A 1 85 ? -14.680 -6.811 15.133 1.00 90.06 85 ALA A CA 1
ATOM 674 C C . ALA A 1 85 ? -14.169 -5.371 15.287 1.00 90.06 85 ALA A C 1
ATOM 676 O O . ALA A 1 85 ? -14.940 -4.407 15.249 1.00 90.06 85 ALA A O 1
ATOM 677 N N . ASP A 1 86 ? -12.846 -5.210 15.376 1.00 89.06 86 ASP A N 1
ATOM 678 C CA . ASP A 1 86 ? -12.204 -3.896 15.486 1.00 89.06 86 ASP A CA 1
ATOM 679 C C . ASP A 1 86 ? -11.813 -3.314 14.122 1.00 89.06 86 ASP A C 1
ATOM 681 O O . ASP A 1 86 ? -11.906 -2.103 13.904 1.00 89.06 86 ASP A O 1
ATOM 685 N N . TRP A 1 87 ? -11.381 -4.170 13.194 1.00 92.12 87 TRP A N 1
ATOM 686 C CA . TRP A 1 87 ? -10.880 -3.776 11.878 1.00 92.12 87 TRP A CA 1
ATOM 687 C C . TRP A 1 87 ? -11.609 -4.484 10.747 1.00 92.12 87 TRP A C 1
ATOM 689 O O . TRP A 1 87 ? -11.922 -5.670 10.843 1.00 92.12 87 TRP A O 1
ATOM 699 N N . LEU A 1 88 ? -11.818 -3.744 9.660 1.00 92.38 88 LEU A N 1
ATOM 700 C CA . LEU A 1 88 ? -12.365 -4.226 8.401 1.00 92.38 88 LEU A CA 1
ATOM 701 C C . LEU A 1 88 ? -11.369 -3.930 7.285 1.00 92.38 88 LEU A C 1
ATOM 703 O O . LEU A 1 88 ? -11.164 -2.768 6.938 1.00 92.38 88 LEU A O 1
ATOM 707 N N . LEU A 1 89 ? -10.750 -4.962 6.720 1.00 89.38 89 LEU A N 1
ATOM 708 C CA . LEU A 1 89 ? -9.854 -4.824 5.570 1.00 89.38 89 LEU A CA 1
ATOM 709 C C . LEU A 1 89 ? -10.563 -5.220 4.286 1.00 89.38 89 LEU A C 1
ATOM 711 O O . LEU A 1 89 ? -10.996 -6.356 4.197 1.00 89.38 89 LEU A O 1
ATOM 715 N N . HIS A 1 90 ? -10.613 -4.323 3.304 1.00 84.12 90 HIS A N 1
ATOM 716 C CA . HIS A 1 90 ? -11.094 -4.608 1.958 1.00 84.12 90 HIS A CA 1
ATOM 717 C C . HIS A 1 90 ? -9.973 -5.128 1.033 1.00 84.12 90 HIS A C 1
ATOM 719 O O . HIS A 1 90 ? -8.973 -4.434 0.852 1.00 84.12 90 HIS A O 1
ATOM 725 N N . VAL A 1 91 ? -10.155 -6.303 0.417 1.00 79.56 91 VAL A N 1
ATOM 726 C CA . VAL A 1 91 ? -9.258 -6.867 -0.619 1.00 79.56 91 VAL A CA 1
ATOM 727 C C . VAL A 1 91 ? -10.073 -7.405 -1.804 1.00 79.56 91 VAL A C 1
ATOM 729 O O . VAL A 1 91 ? -11.117 -8.032 -1.584 1.00 79.56 91 VAL A O 1
ATOM 732 N N . ASP A 1 92 ? -9.599 -7.165 -3.032 1.00 76.56 92 ASP A N 1
ATOM 733 C CA . ASP A 1 92 ? -10.153 -7.772 -4.251 1.00 76.56 92 ASP A CA 1
ATOM 734 C C . ASP A 1 92 ? -9.553 -9.168 -4.465 1.00 76.56 92 ASP A C 1
ATOM 736 O O . ASP A 1 92 ? -8.436 -9.454 -4.037 1.00 76.56 92 ASP A O 1
ATOM 740 N N . SER A 1 93 ? -10.259 -10.062 -5.158 1.00 72.19 93 SER A N 1
ATOM 741 C CA . SER A 1 93 ? -9.765 -11.435 -5.317 1.00 72.19 93 SER A CA 1
ATOM 742 C C . SER A 1 93 ? -8.430 -11.530 -6.033 1.00 72.19 93 SER A C 1
ATOM 744 O O . SER A 1 93 ? -7.660 -12.435 -5.744 1.00 72.19 93 SER A O 1
ATOM 746 N N . ASP A 1 94 ? -8.175 -10.638 -6.990 1.00 72.44 94 ASP A N 1
ATOM 747 C CA . ASP A 1 94 ? -6.954 -10.599 -7.783 1.00 72.44 94 ASP A CA 1
ATOM 748 C C . ASP A 1 94 ? -5.788 -9.916 -7.085 1.00 72.44 94 ASP A C 1
ATOM 750 O O . ASP A 1 94 ? -4.717 -9.762 -7.671 1.00 72.44 94 ASP A O 1
ATOM 754 N N . GLU A 1 95 ? -5.940 -9.594 -5.808 1.00 77.06 95 GLU A N 1
ATOM 755 C CA . GLU A 1 95 ? -4.905 -8.964 -5.021 1.00 77.06 95 GLU A CA 1
ATOM 756 C C . GLU A 1 95 ? -4.316 -9.909 -3.989 1.00 77.06 95 GLU A C 1
ATOM 758 O O . GLU A 1 95 ? -4.998 -10.676 -3.309 1.00 77.06 95 GLU A O 1
ATOM 763 N N . LEU A 1 96 ? -3.004 -9.797 -3.818 1.00 76.00 96 LEU A N 1
ATOM 764 C CA . LEU A 1 96 ? -2.307 -10.477 -2.745 1.00 76.00 96 LEU A CA 1
ATOM 765 C C . LEU A 1 96 ? -2.053 -9.496 -1.603 1.00 76.00 96 LEU A C 1
ATOM 767 O O . LEU A 1 96 ? -1.401 -8.461 -1.764 1.00 76.00 96 LEU A O 1
ATOM 771 N N . LEU A 1 97 ? -2.545 -9.865 -0.422 1.00 75.31 97 LEU A N 1
ATOM 772 C CA . LEU A 1 97 ? -2.232 -9.177 0.820 1.00 75.31 97 LEU A CA 1
ATOM 773 C C . LEU A 1 97 ? -0.957 -9.762 1.426 1.00 75.31 97 LEU A C 1
ATOM 775 O O . LEU A 1 97 ? -0.905 -10.948 1.758 1.00 75.31 97 LEU A O 1
ATOM 779 N N . CYS A 1 98 ? 0.030 -8.903 1.651 1.00 72.81 98 CYS A N 1
ATOM 780 C CA . CYS A 1 98 ? 1.251 -9.250 2.365 1.00 72.81 98 CYS A CA 1
ATOM 781 C C . CYS A 1 98 ? 1.294 -8.492 3.692 1.00 72.81 98 CYS A C 1
ATOM 783 O O . CYS A 1 98 ? 1.423 -7.268 3.706 1.00 72.81 98 CYS A O 1
ATOM 785 N N . LEU A 1 99 ? 1.200 -9.226 4.802 1.00 74.12 99 LEU A N 1
ATOM 786 C CA . LEU A 1 99 ? 1.388 -8.681 6.145 1.00 74.12 99 LEU A CA 1
ATOM 787 C C . LEU A 1 99 ? 2.797 -9.029 6.654 1.00 74.12 99 LEU A C 1
ATOM 789 O O . LEU A 1 99 ? 3.285 -10.125 6.368 1.00 74.12 99 LEU A O 1
ATOM 793 N N . PRO A 1 100 ? 3.462 -8.128 7.401 1.00 70.69 100 PRO A N 1
ATOM 794 C CA . PRO A 1 100 ? 4.776 -8.407 7.987 1.00 70.69 100 PRO A CA 1
ATOM 795 C C . PRO A 1 100 ? 4.709 -9.426 9.139 1.00 70.69 100 PRO A C 1
ATOM 797 O O . PRO A 1 100 ? 5.723 -10.019 9.501 1.00 70.69 100 PRO A O 1
ATOM 800 N N . GLU A 1 101 ? 3.520 -9.626 9.704 1.00 77.88 101 GLU A N 1
ATOM 801 C CA . GLU A 1 101 ? 3.223 -10.491 10.843 1.00 77.88 101 GLU A CA 1
ATOM 802 C C . GLU A 1 101 ? 1.776 -11.012 10.746 1.00 77.88 101 GLU A C 1
ATOM 804 O O . GLU A 1 101 ? 1.109 -10.830 9.724 1.00 77.88 101 GLU A O 1
ATOM 809 N N . THR A 1 102 ? 1.280 -11.682 11.789 1.00 83.31 102 THR A N 1
ATOM 810 C CA . THR A 1 102 ? -0.124 -12.121 11.831 1.00 83.31 102 THR A CA 1
ATOM 811 C C . THR A 1 102 ? -1.071 -10.915 11.822 1.00 83.31 102 THR A C 1
ATOM 813 O O . THR A 1 102 ? -0.737 -9.843 12.323 1.00 83.31 102 THR A O 1
ATOM 816 N N . ALA A 1 103 ? -2.269 -11.076 11.264 1.00 84.50 103 ALA A N 1
ATOM 817 C CA . ALA A 1 103 ? -3.279 -10.028 11.211 1.00 84.50 103 ALA A CA 1
ATOM 818 C C . ALA A 1 103 ? -3.605 -9.452 12.602 1.00 84.50 103 ALA A C 1
ATOM 820 O O . ALA A 1 103 ? -3.550 -8.229 12.723 1.00 84.50 103 ALA A O 1
ATOM 821 N N . PRO A 1 104 ? -3.847 -10.254 13.664 1.00 85.56 104 PRO A N 1
ATOM 822 C CA . PRO A 1 104 ? -4.100 -9.706 14.997 1.00 85.56 104 PRO A CA 1
ATOM 823 C C . PRO A 1 104 ? -2.965 -8.805 15.480 1.00 85.56 104 PRO A C 1
ATOM 825 O O . PRO A 1 104 ? -3.205 -7.661 15.847 1.00 85.56 104 PRO A O 1
ATOM 828 N N . ALA A 1 105 ? -1.717 -9.273 15.394 1.00 82.25 105 ALA A N 1
ATOM 829 C CA . ALA A 1 105 ? -0.567 -8.512 15.864 1.00 82.25 105 ALA A CA 1
ATOM 830 C C . ALA A 1 105 ? -0.363 -7.216 15.051 1.00 82.25 105 ALA A C 1
ATOM 832 O O . ALA A 1 105 ? -0.195 -6.139 15.628 1.00 82.25 105 ALA A O 1
ATOM 833 N N . PHE A 1 106 ? -0.512 -7.285 13.724 1.00 82.69 106 PHE A N 1
ATOM 834 C CA . PHE A 1 106 ? -0.435 -6.122 12.842 1.00 82.69 106 PHE A CA 1
ATOM 835 C C . PHE A 1 106 ? -1.510 -5.069 13.165 1.00 82.69 106 PHE A C 1
ATOM 837 O O . PHE A 1 106 ? -1.203 -3.889 13.346 1.00 82.69 106 PHE A O 1
ATOM 844 N N . PHE A 1 107 ? -2.777 -5.478 13.271 1.00 84.31 107 PHE A N 1
ATOM 845 C CA . PHE A 1 107 ? -3.885 -4.557 13.535 1.00 84.31 107 PHE A CA 1
ATOM 846 C C . PHE A 1 107 ? -3.899 -4.034 14.977 1.00 84.31 107 PHE A C 1
ATOM 848 O O . PHE A 1 107 ? -4.240 -2.868 15.184 1.00 84.31 107 PHE A O 1
ATOM 855 N N . SER A 1 108 ? -3.447 -4.820 15.961 1.00 81.62 108 SER A N 1
ATOM 856 C CA . SER A 1 108 ? -3.215 -4.328 17.325 1.00 81.62 108 SER A CA 1
ATOM 857 C C . SER A 1 108 ? -2.166 -3.217 17.351 1.00 81.62 108 SER A C 1
ATOM 859 O O . SER A 1 108 ? -2.370 -2.209 18.025 1.00 81.62 108 SER A O 1
ATOM 861 N N . GLN A 1 109 ? -1.077 -3.334 16.580 1.00 78.88 109 GLN A N 1
ATOM 862 C CA . GLN A 1 109 ? -0.087 -2.256 16.468 1.00 78.88 109 GLN A CA 1
ATOM 863 C C . GLN A 1 109 ? -0.663 -0.995 15.815 1.00 78.88 109 GLN A C 1
ATOM 865 O O . GLN A 1 109 ? -0.349 0.113 16.252 1.00 78.88 109 GLN A O 1
ATOM 870 N N . LEU A 1 110 ? -1.503 -1.137 14.783 1.00 77.69 110 LEU A N 1
ATOM 871 C CA . LEU A 1 110 ? -2.186 0.003 14.166 1.00 77.69 110 LEU A CA 1
ATOM 872 C C . LEU A 1 110 ? -3.114 0.701 15.164 1.00 77.69 110 LEU A C 1
ATOM 874 O O . LEU A 1 110 ? -3.039 1.922 15.309 1.00 77.69 110 LEU A O 1
ATOM 878 N N . SER A 1 111 ? -3.927 -0.060 15.899 1.00 78.69 111 SER A N 1
ATOM 879 C CA . SER A 1 111 ? -4.774 0.491 16.959 1.00 78.69 111 SER A CA 1
ATOM 880 C C . SER A 1 111 ? -3.945 1.194 18.031 1.00 78.69 111 SER A C 1
ATOM 882 O O . SER A 1 111 ? -4.196 2.361 18.319 1.00 78.69 111 SER A O 1
ATOM 884 N N . ALA A 1 112 ? -2.896 0.553 18.554 1.00 74.06 112 ALA A N 1
ATOM 885 C CA . ALA A 1 112 ? -2.023 1.140 19.572 1.00 74.06 112 ALA A CA 1
ATOM 886 C C . ALA A 1 112 ? -1.377 2.467 19.123 1.00 74.06 112 ALA A C 1
ATOM 888 O O . ALA A 1 112 ? -1.050 3.314 19.952 1.00 74.06 112 ALA A O 1
ATOM 889 N N . ARG A 1 113 ? -1.219 2.671 17.808 1.00 68.25 113 ARG A N 1
ATOM 890 C CA . ARG A 1 113 ? -0.705 3.909 17.200 1.00 68.25 113 ARG A CA 1
ATOM 891 C C . ARG A 1 113 ? -1.770 4.965 16.913 1.00 68.25 113 ARG A C 1
ATOM 893 O O . ARG A 1 113 ? -1.440 5.998 16.341 1.00 68.25 113 ARG A O 1
ATOM 900 N N . GLY A 1 114 ? -3.029 4.736 17.269 1.00 69.94 114 GLY A N 1
ATOM 901 C CA . GLY A 1 114 ? -4.095 5.685 16.976 1.00 69.94 114 GLY A CA 1
ATOM 902 C C . GLY A 1 114 ? -4.746 5.507 15.607 1.00 69.94 114 GLY A C 1
ATOM 903 O O . GLY A 1 114 ? -5.639 6.282 15.282 1.00 69.94 114 GLY A O 1
ATOM 904 N N . CYS A 1 115 ? -4.310 4.563 14.768 1.00 74.44 115 CYS A N 1
ATOM 905 C CA . CYS A 1 115 ? -4.722 4.530 13.365 1.00 74.44 115 CYS A CA 1
ATOM 906 C C . CYS A 1 115 ? -6.221 4.228 13.219 1.00 74.44 115 CYS A C 1
ATOM 908 O O . CYS A 1 115 ? -6.724 3.234 13.737 1.00 74.44 115 CYS A O 1
ATOM 910 N N . THR A 1 116 ? -6.927 5.061 12.453 1.00 79.81 116 THR A N 1
ATOM 911 C CA . THR A 1 116 ? -8.345 4.853 12.106 1.00 79.81 116 THR A CA 1
ATOM 912 C C . THR A 1 116 ? -8.531 4.191 10.746 1.00 79.81 116 THR A C 1
ATOM 914 O O . THR A 1 116 ? -9.562 3.578 10.489 1.00 79.81 116 THR A O 1
ATOM 917 N N . MET A 1 117 ? -7.536 4.296 9.870 1.00 83.12 117 MET A N 1
ATOM 918 C CA . MET A 1 117 ? -7.498 3.673 8.554 1.00 83.12 117 MET A CA 1
ATOM 919 C C . MET A 1 117 ? -6.038 3.387 8.192 1.00 83.12 117 MET A C 1
ATOM 921 O O . MET A 1 117 ? -5.143 4.107 8.627 1.00 83.12 117 MET A O 1
ATOM 925 N N . TYR A 1 118 ? -5.794 2.345 7.407 1.00 81.38 118 TYR A N 1
ATOM 926 C CA . TYR A 1 118 ? -4.481 1.996 6.880 1.00 81.38 118 TYR A CA 1
ATOM 927 C C . TYR A 1 118 ? -4.609 1.585 5.419 1.00 81.38 118 TYR A C 1
ATOM 929 O O . TYR A 1 118 ? -5.449 0.751 5.095 1.00 81.38 118 TYR A O 1
ATOM 937 N N . THR A 1 119 ? -3.770 2.137 4.544 1.00 79.62 119 THR A N 1
ATOM 938 C CA . THR A 1 119 ? -3.764 1.804 3.115 1.00 79.62 119 THR A CA 1
ATOM 939 C C . THR A 1 119 ? -2.553 0.939 2.773 1.00 79.62 119 THR A C 1
ATOM 941 O O . THR A 1 119 ? -1.410 1.374 2.898 1.00 79.62 119 THR A O 1
ATOM 944 N N . PHE A 1 120 ? -2.809 -0.279 2.310 1.00 78.94 120 PHE A N 1
ATOM 945 C CA . PHE A 1 120 ? -1.831 -1.232 1.813 1.00 78.94 120 PHE A CA 1
ATOM 946 C C . PHE A 1 120 ? -1.376 -0.878 0.401 1.00 78.94 120 PHE A C 1
ATOM 948 O O . PHE A 1 120 ? -2.193 -0.595 -0.478 1.00 78.94 120 PHE A O 1
ATOM 955 N N . ASN A 1 121 ? -0.073 -1.028 0.165 1.00 75.88 121 ASN A N 1
ATOM 956 C CA . ASN A 1 121 ? 0.470 -1.194 -1.177 1.00 75.88 121 ASN A CA 1
ATOM 957 C C . ASN A 1 121 ? 0.186 -2.631 -1.636 1.00 75.88 121 ASN A C 1
ATOM 959 O O . ASN A 1 121 ? 1.017 -3.524 -1.474 1.00 75.88 121 ASN A O 1
ATOM 963 N N . ASN A 1 122 ? -1.022 -2.853 -2.141 1.00 74.19 122 ASN A N 1
ATOM 964 C CA . ASN A 1 122 ? -1.452 -4.114 -2.733 1.00 74.19 122 ASN A CA 1
ATOM 965 C C . ASN A 1 122 ? -0.557 -4.516 -3.918 1.00 74.19 122 ASN A C 1
ATOM 967 O O . ASN A 1 122 ? 0.066 -3.680 -4.578 1.00 74.19 122 ASN A O 1
ATOM 971 N N . VAL A 1 123 ? -0.515 -5.812 -4.207 1.00 79.12 123 VAL A N 1
ATOM 972 C CA . VAL A 1 123 ? 0.018 -6.312 -5.475 1.00 79.12 123 VAL A CA 1
ATOM 973 C C . VAL A 1 123 ? -1.097 -7.025 -6.222 1.00 79.12 123 VAL A C 1
ATOM 975 O O . VAL A 1 123 ? -1.896 -7.731 -5.612 1.00 79.12 123 VAL A O 1
ATOM 978 N N . GLU A 1 124 ? -1.158 -6.825 -7.531 1.00 79.94 124 GLU A N 1
ATOM 979 C CA . GLU A 1 124 ? -2.288 -7.238 -8.368 1.00 79.94 124 GLU A CA 1
ATOM 980 C C . GLU A 1 124 ? -1.852 -8.339 -9.330 1.00 79.94 124 GLU A C 1
ATOM 982 O O . GLU A 1 124 ? -0.824 -8.218 -10.002 1.00 79.94 124 GLU A O 1
ATOM 987 N N . GLY A 1 125 ? -2.618 -9.419 -9.408 1.00 80.25 125 GLY A N 1
ATOM 988 C CA . GLY A 1 125 ? -2.313 -10.587 -10.218 1.00 80.25 125 GLY A CA 1
ATOM 989 C C . GLY A 1 125 ? -2.042 -10.235 -11.680 1.00 80.25 125 GLY A C 1
ATOM 990 O O . GLY A 1 125 ? -2.675 -9.354 -12.265 1.00 80.25 125 GLY A O 1
ATOM 991 N N . VAL A 1 126 ? -1.070 -10.925 -12.273 1.00 81.31 126 VAL A N 1
ATOM 992 C CA . VAL A 1 126 ? -0.808 -10.918 -13.713 1.00 81.31 126 VAL A CA 1
ATOM 993 C C . VAL A 1 126 ? -1.306 -12.240 -14.281 1.00 81.31 126 VAL A C 1
ATOM 995 O O . VAL A 1 126 ? -0.701 -13.285 -14.021 1.00 81.31 126 VAL A O 1
ATOM 998 N N . PRO A 1 127 ? -2.386 -12.218 -15.068 1.00 78.81 127 PRO A N 1
ATOM 999 C CA . PRO A 1 127 ? -2.862 -13.391 -15.781 1.00 78.81 127 PRO A CA 1
ATOM 1000 C C . PRO A 1 127 ? -1.794 -13.866 -16.766 1.00 78.81 127 PRO A C 1
ATOM 1002 O O . PRO A 1 127 ? -1.313 -13.100 -17.600 1.00 78.81 127 PRO A O 1
ATOM 1005 N N . GLN A 1 128 ? -1.427 -15.142 -16.686 1.00 79.88 128 GLN A N 1
ATOM 1006 C CA . GLN A 1 128 ? -0.483 -15.762 -17.626 1.00 79.88 128 GLN A CA 1
ATOM 1007 C C . GLN A 1 128 ? -1.202 -16.579 -18.712 1.00 79.88 128 GLN A C 1
ATOM 1009 O O . GLN A 1 128 ? -0.595 -16.941 -19.715 1.00 79.88 128 GLN A O 1
ATOM 1014 N N . SER A 1 129 ? -2.500 -16.835 -18.521 1.00 78.38 129 SER A N 1
ATOM 1015 C CA . SER A 1 129 ? -3.409 -17.471 -19.476 1.00 78.38 129 SER A CA 1
ATOM 1016 C C . SER A 1 129 ? -4.837 -16.958 -19.253 1.00 78.38 129 SER A C 1
ATOM 1018 O O . SER A 1 129 ? -5.216 -16.679 -18.114 1.00 78.38 129 SER A O 1
ATOM 1020 N N . SER A 1 130 ? -5.623 -16.850 -20.32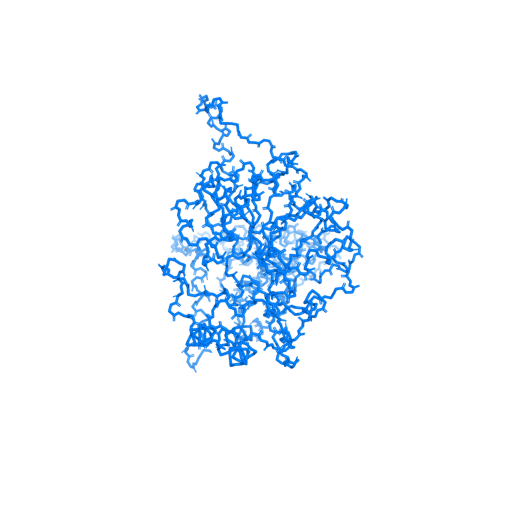5 1.00 72.00 130 SER A N 1
ATOM 1021 C CA . SER A 1 130 ? -7.058 -16.531 -20.291 1.00 72.00 130 SER A CA 1
ATOM 1022 C C . SER A 1 130 ? -7.943 -17.733 -19.947 1.00 72.00 130 SER A C 1
ATOM 1024 O O . SER A 1 130 ? -9.079 -17.546 -19.521 1.00 72.00 130 SER A O 1
ATOM 1026 N N . ASP A 1 131 ? -7.424 -18.956 -20.082 1.00 68.88 131 ASP A N 1
ATOM 1027 C CA . ASP A 1 131 ? -8.151 -20.208 -19.823 1.00 68.88 131 ASP A CA 1
ATOM 1028 C C . ASP A 1 131 ? -7.975 -20.725 -18.389 1.00 68.88 131 ASP A C 1
ATOM 1030 O O . ASP A 1 131 ? -8.347 -21.853 -18.061 1.00 68.88 131 ASP A O 1
ATOM 1034 N N . SER A 1 132 ? -7.385 -19.920 -17.506 1.00 61.38 132 SER A N 1
ATOM 1035 C CA . SER A 1 132 ? -7.143 -20.334 -16.131 1.00 61.38 132 SER A CA 1
ATOM 1036 C C . SER A 1 132 ? -8.450 -20.543 -15.363 1.00 61.38 132 SER A C 1
ATOM 1038 O O . SER A 1 132 ? -9.157 -19.593 -15.032 1.00 61.38 132 SER A O 1
ATOM 1040 N N . THR A 1 133 ? -8.702 -21.784 -14.957 1.00 54.19 133 THR A N 1
ATOM 1041 C CA . THR A 1 133 ? -9.860 -22.150 -14.136 1.00 54.19 133 THR A CA 1
ATOM 1042 C C . THR A 1 133 ? -9.642 -21.953 -12.638 1.00 54.19 133 THR A C 1
ATOM 1044 O O . THR A 1 133 ? -10.617 -21.765 -11.918 1.00 54.19 133 THR A O 1
ATOM 1047 N N . ASP A 1 134 ? -8.387 -21.990 -12.181 1.00 56.28 134 ASP A N 1
ATOM 1048 C CA . ASP A 1 134 ? -7.980 -21.844 -10.779 1.00 56.28 134 ASP A CA 1
ATOM 1049 C C . ASP A 1 134 ? -6.845 -20.827 -10.691 1.00 56.28 134 ASP A C 1
ATOM 1051 O O . ASP A 1 134 ? -5.673 -21.115 -10.926 1.00 56.28 134 ASP A O 1
ATOM 1055 N N . VAL A 1 135 ? -7.221 -19.591 -10.409 1.00 55.72 135 VAL A N 1
ATOM 1056 C CA . VAL A 1 135 ? -6.349 -18.438 -10.612 1.00 55.72 135 VAL A CA 1
ATOM 1057 C C . VAL A 1 135 ? -5.453 -18.187 -9.419 1.00 55.72 135 VAL A C 1
ATOM 1059 O O . VAL A 1 135 ? -4.314 -17.769 -9.586 1.00 55.72 135 VAL A O 1
ATOM 1062 N N . LEU A 1 136 ? -5.915 -18.538 -8.220 1.00 56.47 136 LEU A N 1
ATOM 1063 C CA . LEU A 1 136 ? -5.058 -18.572 -7.039 1.00 56.47 136 LEU A CA 1
ATOM 1064 C C . LEU A 1 136 ? -3.922 -19.587 -7.244 1.00 56.47 136 LEU A C 1
ATOM 1066 O O . LEU A 1 136 ? -2.786 -19.361 -6.818 1.00 56.47 136 LEU A O 1
ATOM 1070 N N . ARG A 1 137 ? -4.185 -20.685 -7.968 1.00 62.44 137 ARG A N 1
ATOM 1071 C CA . ARG A 1 137 ? -3.149 -21.645 -8.363 1.00 62.44 137 ARG A CA 1
ATOM 1072 C C . ARG A 1 137 ? -2.449 -21.356 -9.689 1.00 62.44 137 ARG A C 1
ATOM 1074 O O . ARG A 1 137 ? -1.397 -21.948 -9.895 1.00 62.44 137 ARG A O 1
ATOM 1081 N N . SER A 1 138 ? -2.934 -20.491 -10.565 1.00 65.69 138 SER A N 1
ATOM 1082 C CA . SER A 1 138 ? -2.245 -20.221 -11.837 1.00 65.69 138 SER A CA 1
ATOM 1083 C C . SER A 1 138 ? -1.485 -18.898 -11.834 1.00 65.69 138 SER A C 1
ATOM 1085 O O . SER A 1 138 ? -0.430 -18.793 -12.457 1.00 65.69 138 SER A O 1
ATOM 1087 N N . VAL A 1 139 ? -1.961 -17.899 -11.090 1.00 75.69 139 VAL A N 1
ATOM 1088 C CA . VAL A 1 139 ? -1.300 -16.606 -10.967 1.00 75.69 139 VAL A CA 1
ATOM 1089 C C . VAL A 1 139 ? -0.174 -16.740 -9.961 1.00 75.69 139 VAL A C 1
ATOM 1091 O O . VAL A 1 139 ? -0.352 -17.016 -8.773 1.00 75.69 139 VAL A O 1
ATOM 1094 N N . ARG A 1 140 ? 1.038 -16.594 -10.482 1.00 81.81 140 ARG A N 1
ATOM 1095 C CA . ARG A 1 140 ? 2.273 -16.581 -9.696 1.00 81.81 140 ARG A CA 1
ATOM 1096 C C . ARG A 1 140 ? 2.961 -15.239 -9.746 1.00 81.81 140 ARG A C 1
ATOM 1098 O O . ARG A 1 140 ? 3.837 -14.992 -8.930 1.00 81.81 140 ARG A O 1
ATOM 1105 N N . VAL A 1 141 ? 2.592 -14.392 -10.694 1.00 85.69 141 VAL A N 1
ATOM 1106 C CA . VAL A 1 141 ? 3.214 -13.094 -10.910 1.00 85.69 141 VAL A CA 1
ATOM 1107 C C . VAL A 1 141 ? 2.219 -12.011 -10.541 1.00 85.69 141 VAL A C 1
ATOM 1109 O O . VAL A 1 141 ? 1.052 -12.093 -10.903 1.00 85.69 141 VAL A O 1
ATOM 1112 N N . PHE A 1 142 ? 2.691 -11.002 -9.826 1.00 85.06 142 PHE A N 1
ATOM 1113 C CA . PHE A 1 142 ? 1.896 -9.879 -9.364 1.00 85.06 142 PHE A CA 1
ATOM 1114 C C . PHE A 1 142 ? 2.603 -8.580 -9.734 1.00 85.06 142 PHE A C 1
ATOM 1116 O O . PHE A 1 142 ? 3.825 -8.471 -9.636 1.00 85.06 142 PHE A O 1
ATOM 1123 N N . ARG A 1 143 ? 1.837 -7.583 -10.159 1.00 84.50 143 ARG A N 1
ATOM 1124 C CA . ARG A 1 143 ? 2.299 -6.213 -10.369 1.00 84.50 143 ARG A CA 1
ATOM 1125 C C . ARG A 1 143 ? 2.373 -5.505 -9.037 1.00 84.50 143 ARG A C 1
ATOM 1127 O O . ARG A 1 143 ? 1.445 -5.583 -8.237 1.00 84.50 143 ARG A O 1
ATOM 1134 N N . GLN A 1 144 ? 3.471 -4.799 -8.812 1.00 83.25 144 GLN A N 1
ATOM 1135 C CA . GLN A 1 144 ? 3.633 -4.007 -7.605 1.00 83.25 144 GLN A CA 1
ATOM 1136 C C . GLN A 1 144 ? 2.855 -2.699 -7.697 1.00 83.25 144 GLN A C 1
ATOM 1138 O O . GLN A 1 144 ? 2.804 -2.087 -8.765 1.00 83.25 144 GLN A O 1
ATOM 1143 N N . ASN A 1 145 ? 2.310 -2.247 -6.566 1.00 78.31 145 ASN A N 1
ATOM 1144 C CA . ASN A 1 145 ? 1.825 -0.881 -6.399 1.00 78.31 145 ASN A CA 1
ATOM 1145 C C . ASN A 1 145 ? 2.881 0.138 -6.866 1.00 78.31 145 ASN A C 1
ATOM 1147 O O . ASN A 1 145 ? 4.070 -0.050 -6.602 1.00 78.31 145 ASN A O 1
ATOM 1151 N N . MET A 1 146 ? 2.469 1.247 -7.490 1.00 74.56 146 MET A N 1
ATOM 1152 C CA . MET A 1 146 ? 3.397 2.275 -7.979 1.00 74.56 146 MET A CA 1
ATOM 1153 C C . MET A 1 146 ? 4.311 2.836 -6.873 1.00 74.56 146 MET A C 1
ATOM 1155 O O . MET A 1 146 ? 5.473 3.146 -7.132 1.00 74.56 146 MET A O 1
ATOM 1159 N N . GLY A 1 147 ? 3.832 2.904 -5.626 1.00 72.88 147 GLY A N 1
ATOM 1160 C CA . GLY A 1 147 ? 4.629 3.307 -4.463 1.00 72.88 147 GLY A CA 1
ATOM 1161 C C . GLY A 1 147 ? 5.754 2.331 -4.083 1.00 72.88 147 GLY A C 1
ATOM 1162 O O . GLY A 1 147 ? 6.655 2.694 -3.326 1.00 72.88 147 GLY A O 1
ATOM 1163 N N . LEU A 1 148 ? 5.728 1.103 -4.606 1.00 75.50 148 LEU A N 1
ATOM 1164 C CA . LEU A 1 148 ? 6.759 0.081 -4.404 1.00 75.50 148 LEU A CA 1
ATOM 1165 C C . LEU A 1 148 ? 7.739 -0.027 -5.580 1.00 75.50 148 LEU A C 1
ATOM 1167 O O . LEU A 1 148 ? 8.798 -0.637 -5.428 1.00 75.50 148 LEU A O 1
ATOM 1171 N N . ILE A 1 149 ? 7.414 0.563 -6.734 1.00 79.38 149 ILE A N 1
ATOM 1172 C CA . ILE A 1 149 ? 8.238 0.446 -7.938 1.00 79.38 149 ILE A CA 1
ATOM 1173 C C . ILE A 1 149 ? 9.549 1.231 -7.758 1.00 79.38 149 ILE A C 1
ATOM 1175 O O . ILE A 1 149 ? 9.523 2.409 -7.382 1.00 79.38 149 ILE A O 1
ATOM 1179 N N . PRO A 1 150 ? 10.714 0.617 -8.043 1.00 76.44 150 PRO A N 1
ATOM 1180 C CA . PRO A 1 150 ? 11.991 1.313 -8.011 1.00 76.44 150 PRO A CA 1
ATOM 1181 C C . PRO A 1 150 ? 12.019 2.519 -8.953 1.00 76.44 150 PRO A C 1
ATOM 1183 O O . PRO A 1 150 ? 11.582 2.453 -10.099 1.00 76.44 150 PRO A O 1
ATOM 1186 N N . ARG A 1 151 ? 12.612 3.627 -8.507 1.00 80.62 151 ARG A N 1
ATOM 1187 C CA . ARG A 1 151 ? 12.793 4.820 -9.344 1.00 80.62 151 ARG A CA 1
ATOM 1188 C C . ARG A 1 151 ? 14.071 4.708 -10.168 1.00 80.62 151 ARG A C 1
ATOM 1190 O O . ARG A 1 151 ? 15.084 5.304 -9.824 1.00 80.62 151 ARG A O 1
ATOM 1197 N N . ASN A 1 152 ? 14.039 3.899 -11.224 1.00 80.38 152 ASN A N 1
ATOM 1198 C CA . ASN A 1 152 ? 15.148 3.775 -12.172 1.00 80.38 152 ASN A CA 1
ATOM 1199 C C . ASN A 1 152 ? 14.642 3.610 -13.622 1.00 80.38 152 ASN A C 1
ATOM 1201 O O . ASN A 1 152 ? 13.482 3.236 -13.817 1.00 80.38 152 ASN A O 1
ATOM 1205 N N . PRO A 1 153 ? 15.485 3.849 -14.648 1.00 82.62 153 PRO A N 1
ATOM 1206 C CA . PRO A 1 153 ? 15.057 3.791 -16.050 1.00 82.62 153 PRO A CA 1
ATOM 1207 C C . PRO A 1 153 ? 14.507 2.429 -16.499 1.00 82.62 153 PRO A C 1
ATOM 1209 O O . PRO A 1 153 ? 13.571 2.382 -17.298 1.00 82.62 153 PRO A O 1
ATOM 1212 N N . LYS A 1 154 ? 15.041 1.316 -15.972 1.00 85.38 154 LYS A N 1
ATOM 1213 C CA . LYS A 1 154 ? 14.561 -0.038 -16.304 1.00 85.38 154 LYS A CA 1
ATOM 1214 C C . LYS A 1 154 ? 13.145 -0.260 -15.776 1.00 85.38 154 LYS A C 1
ATOM 1216 O O . LYS A 1 154 ? 12.276 -0.700 -16.522 1.00 85.38 154 LYS A O 1
ATOM 1221 N N . ALA A 1 155 ? 12.907 0.104 -14.518 1.00 83.56 155 ALA A N 1
ATOM 1222 C CA . ALA A 1 155 ? 11.596 0.055 -13.885 1.00 83.56 155 ALA A CA 1
ATOM 1223 C C . ALA A 1 155 ? 10.599 0.989 -14.581 1.00 83.56 155 ALA A C 1
ATOM 1225 O O . ALA A 1 155 ? 9.482 0.573 -14.866 1.00 83.56 155 ALA A O 1
ATOM 1226 N N . GLY A 1 156 ? 11.023 2.209 -14.929 1.00 81.62 156 GLY A N 1
ATOM 1227 C CA . GLY A 1 156 ? 10.212 3.156 -15.694 1.00 81.62 156 GLY A CA 1
ATOM 1228 C C . GLY A 1 156 ? 9.792 2.585 -17.047 1.00 81.62 156 GLY A C 1
ATOM 1229 O O . GLY A 1 156 ? 8.608 2.560 -17.357 1.00 81.62 156 GLY A O 1
ATOM 1230 N N . THR A 1 157 ? 10.736 2.040 -17.818 1.00 84.38 157 THR A N 1
ATOM 1231 C CA . THR A 1 157 ? 10.455 1.425 -19.128 1.00 84.38 157 THR A CA 1
ATOM 1232 C C . THR A 1 157 ? 9.501 0.237 -19.003 1.00 84.38 157 THR A C 1
ATOM 1234 O O . THR A 1 157 ? 8.503 0.164 -19.721 1.00 84.38 157 THR A O 1
ATOM 1237 N N . ALA A 1 158 ? 9.764 -0.669 -18.057 1.00 87.19 158 ALA A N 1
ATOM 1238 C CA . ALA A 1 158 ? 8.901 -1.816 -17.790 1.00 87.19 158 ALA A CA 1
ATOM 1239 C C . ALA A 1 158 ? 7.486 -1.370 -17.382 1.00 87.19 158 ALA A C 1
ATOM 1241 O O . ALA A 1 158 ? 6.500 -1.872 -17.919 1.00 87.19 158 ALA A O 1
ATOM 1242 N N . PHE A 1 159 ? 7.366 -0.379 -16.499 1.00 83.00 159 PHE A N 1
ATOM 1243 C CA . PHE A 1 159 ? 6.089 0.195 -16.076 1.00 83.00 159 PHE A CA 1
ATOM 1244 C C . PHE A 1 159 ? 5.328 0.852 -17.235 1.00 83.00 159 PHE A C 1
ATOM 1246 O O . PHE A 1 159 ? 4.150 0.560 -17.443 1.00 83.00 159 PHE A O 1
ATOM 1253 N N . PHE A 1 160 ? 6.002 1.669 -18.049 1.00 80.31 160 PHE A N 1
ATOM 1254 C CA . PHE A 1 160 ? 5.399 2.289 -19.231 1.00 80.31 160 PHE A CA 1
ATOM 1255 C C . PHE A 1 160 ? 4.947 1.252 -20.263 1.00 80.31 160 PHE A C 1
ATOM 1257 O O . PHE A 1 160 ? 3.905 1.435 -20.890 1.00 80.31 160 PHE A O 1
ATOM 1264 N N . SER A 1 161 ? 5.659 0.130 -20.412 1.00 81.44 161 SER A N 1
ATOM 1265 C CA . SER A 1 161 ? 5.224 -0.952 -21.305 1.00 81.44 161 SER A CA 1
ATOM 1266 C C . SER A 1 161 ? 3.867 -1.538 -20.885 1.00 81.44 161 SER A C 1
ATOM 1268 O O . SER A 1 161 ? 3.010 -1.794 -21.732 1.00 81.44 161 SER A O 1
ATOM 1270 N N . TRP A 1 162 ? 3.625 -1.664 -19.575 1.00 75.69 162 TRP A N 1
ATOM 1271 C CA . TRP A 1 162 ? 2.323 -2.051 -19.038 1.00 75.69 162 TRP A CA 1
ATOM 1272 C C . TRP A 1 162 ? 1.284 -0.952 -19.236 1.00 75.69 162 TRP A C 1
ATOM 1274 O O . TRP A 1 162 ? 0.142 -1.255 -19.574 1.00 75.69 162 TRP A O 1
ATOM 1284 N N . GLN A 1 163 ? 1.673 0.319 -19.110 1.00 71.50 163 GLN A N 1
ATOM 1285 C CA . GLN A 1 163 ? 0.774 1.444 -19.362 1.00 71.50 163 GLN A CA 1
ATOM 1286 C C . GLN A 1 163 ? 0.222 1.474 -20.778 1.00 71.50 163 GLN A C 1
ATOM 1288 O O . GLN A 1 163 ? -0.977 1.695 -20.965 1.00 71.50 163 GLN A O 1
ATOM 1293 N N . LEU A 1 164 ? 1.083 1.200 -21.753 1.00 70.56 164 LEU A N 1
ATOM 1294 C CA . LEU A 1 164 ? 0.712 1.134 -23.160 1.00 70.56 164 LEU A CA 1
ATOM 1295 C C . LEU A 1 164 ? -0.192 -0.069 -23.464 1.00 70.56 164 LEU A C 1
ATOM 1297 O O . LEU A 1 164 ? -1.116 0.063 -24.264 1.00 70.56 164 LEU A O 1
ATOM 1301 N N . ARG A 1 165 ? 0.021 -1.218 -22.805 1.00 67.06 165 ARG A N 1
ATOM 1302 C CA . ARG A 1 165 ? -0.832 -2.412 -22.966 1.00 67.06 165 ARG A CA 1
ATOM 1303 C C . ARG A 1 165 ? -2.220 -2.253 -22.334 1.00 67.06 165 ARG A C 1
ATOM 1305 O O . ARG A 1 165 ? -3.204 -2.706 -22.909 1.00 67.06 165 ARG A O 1
ATOM 1312 N N . LEU A 1 166 ? -2.303 -1.606 -21.170 1.00 60.44 166 LEU A N 1
ATOM 1313 C CA . LEU A 1 166 ? -3.461 -1.687 -20.268 1.00 60.44 166 LEU A CA 1
ATOM 1314 C C . LEU A 1 166 ? -4.271 -0.392 -20.099 1.00 60.44 166 LEU A C 1
ATOM 1316 O O . LEU A 1 166 ? -5.280 -0.386 -19.393 1.00 60.44 166 LEU A O 1
ATOM 1320 N N . GLY A 1 167 ? -3.841 0.726 -20.691 1.00 53.38 167 GLY A N 1
ATOM 1321 C CA . GLY A 1 167 ? -4.607 1.978 -20.655 1.00 53.38 167 GLY A CA 1
ATOM 1322 C C . GLY A 1 167 ? -4.785 2.583 -19.254 1.00 53.38 167 GLY A C 1
ATOM 1323 O O . GLY A 1 167 ? -5.814 3.187 -18.970 1.00 53.38 167 GLY A O 1
ATOM 1324 N N . GLY A 1 168 ? -3.816 2.422 -18.348 1.00 50.62 168 GLY A N 1
ATOM 1325 C CA . GLY A 1 168 ? -3.835 3.076 -17.028 1.00 50.62 168 GLY A CA 1
ATOM 1326 C C . GLY A 1 168 ? -4.738 2.448 -15.960 1.00 50.62 168 GLY A C 1
ATOM 1327 O O . GLY A 1 168 ? -4.573 2.773 -14.792 1.00 50.62 168 GLY A O 1
ATOM 1328 N N . TRP A 1 169 ? -5.666 1.558 -16.322 1.00 49.59 169 TRP A N 1
ATOM 1329 C CA . TRP A 1 169 ? -6.675 1.023 -15.389 1.00 49.59 169 TRP A CA 1
ATOM 1330 C C . TRP A 1 169 ? -6.196 -0.158 -14.563 1.00 49.59 169 TRP A C 1
ATOM 1332 O O . TRP A 1 169 ? -6.561 -0.295 -13.405 1.00 49.59 169 TRP A O 1
ATOM 1342 N N . PHE A 1 170 ? -5.352 -0.973 -15.175 1.00 50.72 170 PHE A N 1
ATOM 1343 C CA . PHE A 1 170 ? -4.764 -2.158 -14.568 1.00 50.72 170 PHE A CA 1
ATOM 1344 C C . PHE A 1 170 ? -3.344 -1.876 -14.054 1.00 50.72 170 PHE A C 1
ATOM 1346 O O . PHE A 1 170 ? -2.608 -2.784 -13.691 1.00 50.72 170 PHE A O 1
ATOM 1353 N N . ILE A 1 171 ? -2.894 -0.623 -14.077 1.00 47.56 171 ILE A N 1
ATOM 1354 C CA . ILE A 1 171 ? -1.579 -0.284 -13.549 1.00 47.56 171 ILE A CA 1
ATOM 1355 C C . ILE A 1 171 ? -1.739 -0.003 -12.066 1.00 47.56 171 ILE A C 1
ATOM 1357 O O . ILE A 1 171 ? -2.114 1.105 -11.691 1.00 47.56 171 ILE A O 1
ATOM 1361 N N . SER A 1 172 ? -1.417 -1.003 -11.248 1.00 49.97 172 SER A N 1
ATOM 1362 C CA . SER A 1 172 ? -0.843 -0.791 -9.922 1.00 49.97 172 SER A CA 1
ATOM 1363 C C . SER A 1 172 ? -1.559 0.301 -9.121 1.00 49.97 172 SER A C 1
ATOM 1365 O O . SER A 1 172 ? -0.921 1.320 -8.854 1.00 49.97 172 SER A O 1
ATOM 1367 N N . TYR A 1 173 ? -2.857 0.128 -8.817 1.00 57.41 173 TYR A N 1
ATOM 1368 C CA . TYR A 1 173 ? -3.713 1.123 -8.146 1.00 57.41 173 TYR A CA 1
ATOM 1369 C C . TYR A 1 173 ? -2.904 2.132 -7.320 1.00 57.41 173 TYR A C 1
ATOM 1371 O O . TYR A 1 173 ? -2.427 1.794 -6.239 1.00 57.41 173 TYR A O 1
ATOM 1379 N N . GLU A 1 174 ? -2.766 3.381 -7.782 1.00 57.81 174 GLU A N 1
ATOM 1380 C CA . GLU A 1 174 ? -2.026 4.405 -7.016 1.00 57.81 174 GLU A CA 1
ATOM 1381 C C . GLU A 1 174 ? -2.579 4.554 -5.587 1.00 57.81 174 GLU A C 1
ATOM 1383 O O . GLU A 1 174 ? -1.872 4.950 -4.665 1.00 57.81 174 GLU A O 1
ATOM 1388 N N . ASN A 1 175 ? -3.857 4.207 -5.418 1.00 64.81 175 ASN A N 1
ATOM 1389 C CA . ASN A 1 175 ? -4.626 4.389 -4.198 1.00 64.81 175 ASN A CA 1
ATOM 1390 C C . ASN A 1 175 ? -4.472 3.253 -3.175 1.00 64.81 175 ASN A C 1
ATOM 1392 O O . ASN A 1 175 ? -4.914 3.437 -2.044 1.00 64.81 175 ASN A O 1
ATOM 1396 N N . GLY A 1 176 ? -3.891 2.102 -3.542 1.00 73.81 176 GLY A N 1
ATOM 1397 C CA . GLY A 1 176 ? -3.786 0.942 -2.650 1.00 73.81 176 GLY A CA 1
ATOM 1398 C C . GLY A 1 176 ? -5.139 0.346 -2.226 1.00 73.81 176 GLY A C 1
ATOM 1399 O O . GLY A 1 176 ? -6.175 0.648 -2.820 1.00 73.81 176 GLY A O 1
ATOM 1400 N N . LYS A 1 177 ? -5.149 -0.471 -1.166 1.00 79.50 177 LYS A N 1
ATOM 1401 C CA . LYS A 1 177 ? -6.374 -0.992 -0.518 1.00 79.50 177 LYS A CA 1
ATOM 1402 C C . LYS A 1 177 ? -6.429 -0.621 0.944 1.00 79.50 177 LYS A C 1
ATOM 1404 O O . LYS A 1 177 ? -5.390 -0.601 1.586 1.00 79.50 177 LYS A O 1
ATOM 1409 N N . SER A 1 178 ? -7.6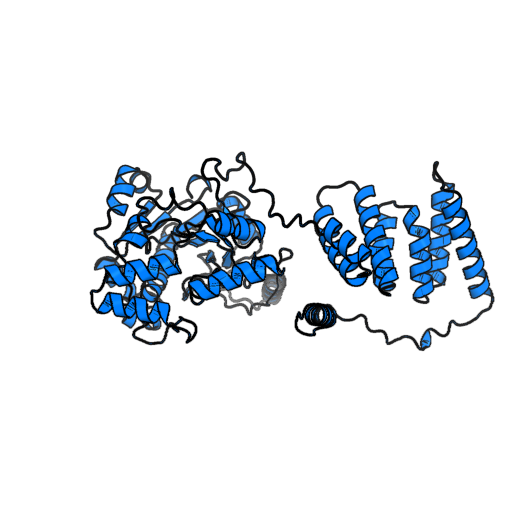05 -0.328 1.487 1.00 83.56 178 SER A N 1
ATOM 1410 C CA . SER A 1 178 ? -7.714 0.154 2.865 1.00 83.56 178 SER A CA 1
ATOM 1411 C C . SER A 1 178 ? -8.289 -0.872 3.838 1.00 83.56 178 SER A C 1
ATOM 1413 O O . SER A 1 178 ? -9.273 -1.558 3.558 1.00 83.56 178 SER A O 1
ATOM 1415 N N . ALA A 1 179 ? -7.681 -0.920 5.021 1.00 87.88 179 ALA A N 1
ATOM 1416 C CA . ALA A 1 179 ? -8.329 -1.345 6.248 1.00 87.88 179 ALA A CA 1
ATOM 1417 C C . ALA A 1 179 ? -8.833 -0.133 7.014 1.00 87.88 179 ALA A C 1
ATOM 1419 O O . ALA A 1 179 ? -8.153 0.888 7.068 1.00 87.88 179 ALA A O 1
ATOM 1420 N N . VAL A 1 180 ? -9.992 -0.259 7.647 1.00 89.25 180 VAL A N 1
ATOM 1421 C CA . VAL A 1 180 ? -10.575 0.786 8.483 1.00 89.25 180 VAL A CA 1
ATOM 1422 C C . VAL A 1 180 ? -10.917 0.231 9.857 1.00 89.25 180 VAL A C 1
ATOM 1424 O O . VAL A 1 180 ? -11.360 -0.911 9.987 1.00 89.25 180 VAL A O 1
ATOM 1427 N N . ASN A 1 181 ? -10.711 1.047 10.884 1.00 88.94 181 ASN A N 1
ATOM 1428 C CA . ASN A 1 181 ? -11.204 0.764 12.216 1.00 88.94 181 ASN A CA 1
ATOM 1429 C C . ASN A 1 181 ? -12.725 0.959 12.226 1.00 88.94 181 ASN A C 1
ATOM 1431 O O . ASN A 1 181 ? -13.242 2.037 11.915 1.00 88.94 181 ASN A O 1
ATOM 1435 N N . ILE A 1 182 ? -13.446 -0.094 12.589 1.00 90.75 182 ILE A N 1
ATOM 1436 C CA . ILE A 1 182 ? -14.901 -0.189 12.470 1.00 90.75 182 ILE A CA 1
ATOM 1437 C C . ILE A 1 182 ? -15.623 0.858 13.327 1.00 90.75 182 ILE A C 1
ATOM 1439 O O . ILE A 1 182 ? -16.676 1.361 12.922 1.00 90.75 182 ILE A O 1
ATOM 1443 N N . LYS A 1 183 ? -15.052 1.227 14.482 1.00 85.69 183 LYS A N 1
ATOM 1444 C CA . LYS A 1 183 ? -15.619 2.241 15.389 1.00 85.69 183 LYS A CA 1
ATOM 1445 C C . LYS A 1 183 ? -15.595 3.635 14.768 1.00 85.69 183 LYS A C 1
ATOM 1447 O O . LYS A 1 183 ? -16.476 4.441 15.042 1.00 85.69 183 LYS A O 1
ATOM 1452 N N . HIS A 1 184 ? -14.615 3.892 13.905 1.00 83.38 184 HIS A N 1
ATOM 1453 C CA . HIS A 1 184 ? -14.420 5.182 13.255 1.00 83.38 184 HIS A CA 1
ATOM 1454 C C . HIS A 1 184 ? -15.024 5.242 11.852 1.00 83.38 184 HIS A C 1
ATOM 1456 O O . HIS A 1 184 ? -15.296 6.331 11.361 1.00 83.38 184 HIS A O 1
ATOM 1462 N N . ALA A 1 185 ? -15.252 4.111 11.187 1.00 85.31 185 ALA A N 1
ATOM 1463 C CA . ALA A 1 185 ? -15.814 4.090 9.842 1.00 85.31 185 ALA A CA 1
ATOM 1464 C C . ALA A 1 185 ? -17.284 4.556 9.825 1.00 85.31 185 ALA A C 1
ATOM 1466 O O . ALA A 1 185 ? -18.161 3.945 10.451 1.00 85.31 185 ALA A O 1
ATOM 1467 N N . ALA A 1 186 ? -17.557 5.615 9.059 1.00 82.81 186 ALA A N 1
ATOM 1468 C CA . ALA A 1 186 ? -18.894 6.177 8.881 1.00 82.81 186 ALA A CA 1
ATOM 1469 C C . ALA A 1 186 ? -19.539 5.733 7.560 1.00 82.81 186 ALA A C 1
ATOM 1471 O O . ALA A 1 186 ? -20.644 5.188 7.562 1.00 82.81 186 ALA A O 1
ATOM 1472 N N . LYS A 1 187 ? -18.849 5.938 6.431 1.00 87.19 187 LYS A N 1
ATOM 1473 C CA . LYS A 1 187 ? -19.325 5.542 5.094 1.00 87.19 187 LYS A CA 1
ATOM 1474 C C . LYS A 1 187 ? -18.173 5.201 4.155 1.00 87.19 187 LYS A C 1
ATOM 1476 O O . LYS A 1 187 ? -17.050 5.670 4.340 1.00 87.19 187 LYS A O 1
ATOM 1481 N N . CYS A 1 188 ? -18.453 4.417 3.122 1.00 87.94 188 CYS A N 1
ATOM 1482 C CA . CYS A 1 188 ? -17.479 4.081 2.089 1.00 87.94 188 CYS A CA 1
ATOM 1483 C C . CYS A 1 188 ? -17.483 5.183 1.017 1.00 87.94 188 CYS A C 1
ATOM 1485 O O . CYS A 1 188 ? -18.489 5.421 0.350 1.00 87.94 188 CYS A O 1
ATOM 1487 N N . LEU A 1 189 ? -16.370 5.899 0.847 1.00 83.62 189 LEU A N 1
ATOM 1488 C CA . LEU A 1 189 ? -16.251 6.961 -0.161 1.00 83.62 189 LEU A CA 1
ATOM 1489 C C . LEU A 1 189 ? -15.953 6.372 -1.541 1.00 83.62 189 LEU A C 1
ATOM 1491 O O . LEU A 1 189 ? -16.546 6.783 -2.544 1.00 83.62 189 LEU A O 1
ATOM 1495 N N . SER A 1 190 ? -15.072 5.378 -1.579 1.00 80.31 190 SER A N 1
ATOM 1496 C CA . SER A 1 190 ? -14.724 4.601 -2.764 1.00 80.31 190 SER A CA 1
ATOM 1497 C C . SER A 1 190 ? -14.258 3.208 -2.356 1.00 80.31 190 SER A C 1
ATOM 1499 O O . SER A 1 190 ? -14.006 2.945 -1.183 1.00 80.31 190 SER A O 1
ATOM 1501 N N . VAL A 1 191 ? -14.030 2.348 -3.344 1.00 73.31 191 VAL A N 1
ATOM 1502 C CA . VAL A 1 191 ? -13.466 1.003 -3.157 1.00 73.31 191 VAL A CA 1
ATOM 1503 C C . VAL A 1 191 ? -12.126 0.983 -2.406 1.00 73.31 191 VAL A C 1
ATOM 1505 O O . VAL A 1 191 ? -11.725 -0.062 -1.918 1.00 73.31 191 VAL A O 1
ATOM 1508 N N . CYS A 1 192 ? -11.426 2.110 -2.265 1.00 75.38 192 CYS A N 1
ATOM 1509 C CA . CYS A 1 192 ? -10.160 2.182 -1.529 1.00 75.38 192 CYS A CA 1
ATOM 1510 C C . CYS A 1 192 ? -10.205 3.171 -0.355 1.00 75.38 192 CYS A C 1
ATOM 1512 O O . CYS A 1 192 ? -9.178 3.384 0.288 1.00 75.38 192 CYS A O 1
ATOM 1514 N N . MET A 1 193 ? -11.347 3.803 -0.061 1.00 81.44 193 MET A N 1
ATOM 1515 C CA . MET A 1 193 ? -11.391 4.954 0.843 1.00 81.44 193 MET A CA 1
ATOM 1516 C C . MET A 1 193 ? -12.648 4.989 1.705 1.00 81.44 193 MET A C 1
ATOM 1518 O O . MET A 1 193 ? -13.767 4.833 1.215 1.00 81.44 193 MET A O 1
ATOM 1522 N N . TRP A 1 194 ? -12.450 5.303 2.981 1.00 85.19 194 TRP A N 1
ATOM 1523 C CA . TRP A 1 194 ? -13.506 5.442 3.973 1.00 85.19 194 TRP A CA 1
ATOM 1524 C C . TRP A 1 194 ? -13.581 6.873 4.485 1.00 85.19 194 TRP A C 1
ATOM 1526 O O . TRP A 1 194 ? -12.568 7.552 4.637 1.00 85.19 194 TRP A O 1
ATOM 1536 N N . GLU A 1 195 ? -14.794 7.323 4.776 1.00 84.81 195 GLU A N 1
ATOM 1537 C CA . GLU A 1 195 ? -14.995 8.455 5.666 1.00 84.81 195 GLU A CA 1
ATOM 1538 C C . GLU A 1 195 ? -14.882 7.941 7.099 1.00 84.81 195 GLU A C 1
ATOM 1540 O O . GLU A 1 195 ? -15.617 7.031 7.494 1.00 84.81 195 GLU A O 1
ATOM 1545 N N . VAL A 1 196 ? -13.964 8.531 7.861 1.00 81.38 196 VAL A N 1
ATOM 1546 C CA . VAL A 1 196 ? -13.749 8.216 9.273 1.00 81.38 196 VAL A CA 1
ATOM 1547 C C . VAL A 1 196 ? -14.216 9.368 10.159 1.00 81.38 196 VAL A C 1
ATOM 1549 O O . VAL A 1 196 ? -14.109 10.533 9.774 1.00 81.38 196 VAL A O 1
ATOM 1552 N N . GLN A 1 197 ? -14.747 9.040 11.336 1.00 73.12 197 GLN A N 1
ATOM 1553 C CA . GLN A 1 197 ? -15.204 9.996 12.336 1.00 73.12 197 GLN A CA 1
ATOM 1554 C C . GLN A 1 197 ? -14.449 9.858 13.671 1.00 73.12 197 GLN A C 1
ATOM 1556 O O . GLN A 1 197 ? -14.195 8.732 14.110 1.00 73.12 197 GLN A O 1
ATOM 1561 N N . PRO A 1 198 ? -14.115 10.987 14.336 1.00 56.78 198 PRO A N 1
ATOM 1562 C CA . PRO A 1 198 ? -14.300 12.364 13.852 1.00 56.78 198 PRO A CA 1
ATOM 1563 C C . PRO A 1 198 ? -13.429 12.661 12.614 1.00 56.78 198 PRO A C 1
ATOM 1565 O O . PRO A 1 198 ? -12.356 12.081 12.453 1.00 56.78 198 PRO A O 1
ATOM 1568 N N . GLN A 1 199 ? -13.909 13.530 11.712 1.00 51.25 199 GLN A N 1
ATOM 1569 C CA . GLN A 1 199 ? -13.109 13.996 10.573 1.00 51.25 199 GLN A CA 1
ATOM 1570 C C . GLN A 1 199 ? -11.976 14.870 11.122 1.00 51.25 199 GLN A C 1
ATOM 1572 O O . GLN A 1 199 ? -12.203 16.004 11.533 1.00 51.25 199 GLN A O 1
ATOM 1577 N N . LEU A 1 200 ? -10.763 14.328 11.178 1.00 46.59 200 LEU A N 1
ATOM 1578 C CA . LEU A 1 200 ? -9.577 15.057 11.623 1.00 46.59 200 LEU A CA 1
ATOM 1579 C C . LEU A 1 200 ? -8.818 15.531 10.378 1.00 46.59 200 LEU A C 1
ATOM 1581 O O . LEU A 1 200 ? -8.593 14.744 9.456 1.00 46.59 200 LEU A O 1
ATOM 1585 N N . GLU A 1 201 ? -8.440 16.811 10.321 1.00 41.00 201 GLU A N 1
ATOM 1586 C CA . GLU A 1 201 ? -7.661 17.356 9.203 1.00 41.00 201 GLU A CA 1
ATOM 1587 C C . GLU A 1 201 ? -6.312 16.623 9.091 1.00 41.00 201 GLU A C 1
ATOM 1589 O O . GLU A 1 201 ? -5.442 16.708 9.958 1.00 41.00 201 GLU A O 1
ATOM 1594 N N . ALA A 1 202 ? -6.156 15.841 8.024 1.00 44.16 202 ALA A N 1
ATOM 1595 C CA . ALA A 1 202 ? -5.032 14.938 7.822 1.00 44.16 202 ALA A CA 1
ATOM 1596 C C . ALA A 1 202 ? -3.801 15.661 7.250 1.00 44.16 202 ALA A C 1
ATOM 1598 O O . ALA A 1 202 ? -3.799 16.091 6.094 1.00 44.16 202 ALA A O 1
ATOM 1599 N N . GLY A 1 203 ? -2.711 15.727 8.017 1.00 40.31 203 GLY A N 1
ATOM 1600 C CA . GLY A 1 203 ? -1.393 16.092 7.493 1.00 40.31 203 GLY A CA 1
ATOM 1601 C C . GLY A 1 203 ? -0.822 14.986 6.593 1.00 40.31 203 GLY A C 1
ATOM 1602 O O . GLY A 1 203 ? -0.719 13.832 7.001 1.00 40.31 203 GLY A O 1
ATOM 1603 N N . LYS A 1 204 ? -0.426 15.327 5.361 1.00 41.06 204 LYS A N 1
ATOM 1604 C CA . LYS A 1 204 ? 0.157 14.396 4.375 1.00 41.06 204 LYS A CA 1
ATOM 1605 C C . LYS A 1 204 ? 1.633 14.090 4.693 1.00 41.06 204 LYS A C 1
ATOM 1607 O O . LYS A 1 204 ? 2.523 14.710 4.119 1.00 41.06 204 LYS A O 1
ATOM 1612 N N . GLY A 1 205 ? 1.912 13.152 5.597 1.00 41.25 205 GLY A N 1
ATOM 1613 C CA . GLY A 1 205 ? 3.269 12.622 5.827 1.00 41.25 205 GLY A CA 1
ATOM 1614 C C . GLY A 1 205 ? 3.566 11.378 4.977 1.00 41.25 205 GLY A C 1
ATOM 1615 O O . GLY A 1 205 ? 2.671 10.573 4.752 1.00 41.25 205 GLY A O 1
ATOM 1616 N N . LYS A 1 206 ? 4.808 11.194 4.501 1.00 37.12 206 LYS A N 1
ATOM 1617 C CA . LYS A 1 206 ? 5.271 9.932 3.876 1.00 37.12 206 LYS A CA 1
ATOM 1618 C C . LYS A 1 206 ? 5.974 9.051 4.909 1.00 37.12 206 LYS A C 1
ATOM 1620 O O . LYS A 1 206 ? 6.640 9.570 5.800 1.00 37.12 206 LYS A O 1
ATOM 1625 N N . MET A 1 207 ? 5.857 7.734 4.758 1.00 39.91 207 MET A N 1
ATOM 1626 C CA . MET A 1 207 ? 6.574 6.762 5.589 1.00 39.91 207 MET A CA 1
ATOM 1627 C C . MET A 1 207 ? 8.078 6.715 5.266 1.00 39.91 207 MET A C 1
ATOM 1629 O O . MET A 1 207 ? 8.453 7.024 4.130 1.00 39.91 207 MET A O 1
ATOM 1633 N N . PRO A 1 208 ? 8.936 6.262 6.207 1.00 36.66 208 PRO A N 1
ATOM 1634 C CA . PRO A 1 208 ? 10.371 6.051 5.966 1.00 36.66 208 PRO A CA 1
ATOM 1635 C C . PRO A 1 208 ? 10.656 5.102 4.798 1.00 36.66 208 PRO A C 1
ATOM 1637 O O . PRO A 1 208 ? 11.641 5.251 4.084 1.00 36.66 208 PRO A O 1
ATOM 1640 N N . ASP A 1 209 ? 9.747 4.159 4.555 1.00 41.94 209 ASP A N 1
ATOM 1641 C CA . ASP A 1 209 ? 9.856 3.184 3.479 1.00 41.94 209 ASP A CA 1
ATOM 1642 C C . ASP A 1 209 ? 9.431 3.751 2.104 1.00 41.94 209 ASP A C 1
ATOM 1644 O O . ASP A 1 209 ? 9.488 3.060 1.096 1.00 41.94 209 ASP A O 1
ATOM 1648 N N . GLY A 1 210 ? 9.009 5.014 2.016 1.00 38.38 210 GLY A N 1
ATOM 1649 C CA . GLY A 1 210 ? 8.627 5.647 0.753 1.00 38.38 210 GLY A CA 1
ATOM 1650 C C . GLY A 1 210 ? 7.230 5.280 0.247 1.00 38.38 210 GLY A C 1
ATOM 1651 O O . GLY A 1 210 ? 6.842 5.765 -0.818 1.00 38.38 210 GLY A O 1
ATOM 1652 N N . SER A 1 211 ? 6.445 4.502 1.004 1.00 40.72 211 SER A N 1
ATOM 1653 C CA . SER A 1 211 ? 5.013 4.372 0.742 1.00 40.72 211 SER A CA 1
ATOM 1654 C C . SER A 1 211 ? 4.315 5.728 0.919 1.00 40.72 211 SER A C 1
ATOM 1656 O O . SER A 1 211 ? 4.531 6.463 1.891 1.00 40.72 211 SER A O 1
ATOM 1658 N N . THR A 1 212 ? 3.467 6.094 -0.043 1.00 37.97 212 THR A N 1
ATOM 1659 C CA . THR A 1 212 ? 2.519 7.206 0.088 1.00 37.97 212 THR A CA 1
ATOM 1660 C C . THR A 1 212 ? 1.374 6.774 0.994 1.00 37.97 212 THR A C 1
ATOM 1662 O O . THR A 1 212 ? 0.248 6.582 0.553 1.00 37.97 212 THR A O 1
ATOM 1665 N N . CYS A 1 213 ? 1.667 6.612 2.282 1.00 40.09 213 CYS A N 1
ATOM 1666 C CA . CYS A 1 213 ? 0.647 6.441 3.301 1.00 40.09 213 CYS A CA 1
ATOM 1667 C C . CYS A 1 213 ? -0.085 7.777 3.446 1.00 40.09 213 CYS A C 1
ATOM 1669 O O . CYS A 1 213 ? 0.364 8.669 4.155 1.00 40.09 213 CYS A O 1
ATOM 1671 N N . THR A 1 214 ? -1.199 7.967 2.742 1.00 36.56 214 THR A N 1
ATOM 1672 C CA . THR A 1 214 ? -2.016 9.172 2.950 1.00 36.56 214 THR A CA 1
ATOM 1673 C C . THR A 1 214 ? -2.747 9.144 4.296 1.00 36.56 214 THR A C 1
ATOM 1675 O O . THR A 1 214 ? -3.412 10.117 4.628 1.00 36.56 214 THR A O 1
ATOM 1678 N N . TRP A 1 215 ? -2.607 8.077 5.096 1.00 43.81 215 TRP A N 1
ATOM 1679 C CA . TRP A 1 215 ? -3.407 7.873 6.301 1.00 43.81 215 TRP A CA 1
ATOM 1680 C C . TRP A 1 215 ? -2.605 7.218 7.440 1.00 43.81 215 TRP A C 1
ATOM 1682 O O . TRP A 1 215 ? -2.958 6.167 7.949 1.00 43.81 215 TRP A O 1
ATOM 1692 N N . PHE A 1 216 ? -1.551 7.896 7.907 1.00 39.28 216 PHE A N 1
ATOM 1693 C CA . PHE A 1 216 ? -1.334 8.025 9.357 1.00 39.28 216 PHE A CA 1
ATOM 1694 C C . PHE A 1 216 ? -2.171 9.207 9.856 1.00 39.28 216 PHE A C 1
ATOM 1696 O O . PHE A 1 216 ? -1.646 10.185 10.387 1.00 39.28 216 PHE A O 1
ATOM 1703 N N . THR A 1 217 ? -3.491 9.168 9.680 1.00 42.97 217 THR A N 1
ATOM 1704 C CA . THR A 1 217 ? -4.357 10.056 10.461 1.00 42.97 217 THR A CA 1
ATOM 1705 C C . THR A 1 217 ? -4.484 9.477 11.849 1.00 42.97 217 THR A C 1
ATOM 1707 O O . THR A 1 217 ? -5.433 8.760 12.146 1.00 42.97 217 THR A O 1
ATOM 1710 N N . ASN A 1 218 ? -3.424 9.693 12.621 1.00 44.75 218 ASN A N 1
ATOM 1711 C CA . ASN A 1 218 ? -3.437 10.071 14.029 1.00 44.75 218 ASN A CA 1
ATOM 1712 C C . ASN A 1 218 ? -1.988 10.117 14.511 1.00 44.75 218 ASN A C 1
ATOM 1714 O O . ASN A 1 218 ? -1.523 9.286 15.281 1.00 44.75 218 ASN A O 1
ATOM 1718 N N . ASN A 1 219 ? -1.248 11.106 14.010 1.00 46.34 219 ASN A N 1
ATOM 1719 C CA . ASN A 1 219 ? 0.016 11.473 14.623 1.00 46.34 219 ASN A CA 1
ATOM 1720 C C . ASN A 1 219 ? -0.272 12.273 15.911 1.00 46.34 219 ASN A C 1
ATOM 1722 O O . ASN A 1 219 ? -1.237 13.038 15.983 1.00 46.34 219 ASN A O 1
ATOM 1726 N N . ARG A 1 220 ? 0.577 12.055 16.916 1.00 43.31 220 ARG A N 1
ATOM 1727 C CA . ARG A 1 220 ? 0.552 12.449 18.342 1.00 43.31 220 ARG A CA 1
ATOM 1728 C C . ARG A 1 220 ? -0.068 13.811 18.706 1.00 43.31 220 ARG A C 1
ATOM 1730 O O . ARG A 1 220 ? -0.650 13.960 19.771 1.00 43.31 220 ARG A O 1
ATOM 1737 N N . THR A 1 221 ? -0.038 14.776 17.799 1.00 47.59 221 THR A N 1
ATOM 1738 C CA . THR A 1 221 ? -0.596 16.125 17.962 1.00 47.59 221 THR A CA 1
ATOM 1739 C C . THR A 1 221 ? -2.118 16.151 18.168 1.00 47.59 221 THR A C 1
ATOM 1741 O O . THR A 1 221 ? -2.614 16.982 18.925 1.00 47.59 221 THR A O 1
ATOM 1744 N N . LEU A 1 222 ? -2.872 15.242 17.535 1.00 47.16 222 LEU A N 1
ATOM 1745 C CA . LEU A 1 222 ? -4.334 15.161 17.703 1.00 47.16 222 LEU A CA 1
ATOM 1746 C C . LEU A 1 222 ? -4.725 14.561 19.061 1.00 47.16 222 LEU A C 1
ATOM 1748 O O . LEU A 1 222 ? -5.690 15.003 19.682 1.00 47.16 222 LEU A O 1
ATOM 1752 N N . TRP A 1 223 ? -3.924 13.616 19.554 1.00 46.00 223 TRP A N 1
ATOM 1753 C CA . TRP A 1 223 ? -4.029 13.081 20.909 1.00 46.00 223 TRP A CA 1
ATOM 1754 C C . TRP A 1 223 ? -3.687 14.148 21.954 1.00 46.00 223 TRP A C 1
ATOM 1756 O O . TRP A 1 223 ? -4.479 14.392 22.862 1.00 46.00 223 TRP A O 1
ATOM 1766 N N . ASP A 1 224 ? -2.570 14.856 21.783 1.00 53.41 224 ASP A N 1
ATOM 1767 C CA . ASP A 1 224 ? -2.143 15.898 22.720 1.00 53.41 224 ASP A CA 1
ATOM 1768 C C . ASP A 1 224 ? -3.157 17.062 22.780 1.00 53.41 224 ASP A C 1
ATOM 1770 O O . ASP A 1 224 ? -3.432 17.597 23.855 1.00 53.41 224 ASP A O 1
ATOM 1774 N N . ALA A 1 225 ? -3.801 17.413 21.659 1.00 51.28 225 ALA A N 1
ATOM 1775 C CA . ALA A 1 225 ? -4.873 18.412 21.610 1.00 51.28 225 ALA A CA 1
ATOM 1776 C C . ALA A 1 225 ? -6.186 17.938 22.268 1.00 51.28 225 ALA A C 1
ATOM 1778 O O . ALA A 1 225 ? -6.853 18.732 22.938 1.00 51.28 225 ALA A O 1
ATOM 1779 N N . ALA A 1 226 ? -6.553 16.660 22.119 1.00 51.19 226 ALA A N 1
ATOM 1780 C CA . ALA A 1 226 ? -7.709 16.071 22.799 1.00 51.19 226 ALA A CA 1
ATOM 1781 C C . ALA A 1 226 ? -7.484 15.970 24.321 1.00 51.19 226 ALA A C 1
ATOM 1783 O O . ALA A 1 226 ? -8.359 16.337 25.108 1.00 51.19 226 ALA A O 1
ATOM 1784 N N . VAL A 1 227 ? -6.281 15.567 24.746 1.00 48.22 227 VAL A N 1
ATOM 1785 C CA . VAL A 1 227 ? -5.842 15.560 26.153 1.00 48.22 227 VAL A CA 1
ATOM 1786 C C . VAL A 1 227 ? -5.868 16.974 26.737 1.00 48.22 227 VAL A C 1
ATOM 1788 O O . VAL A 1 227 ? -6.414 17.173 27.823 1.00 48.22 227 VAL A O 1
ATOM 1791 N N . LYS A 1 228 ? -5.378 17.972 25.995 1.00 58.59 228 LYS A N 1
ATOM 1792 C CA . LYS A 1 228 ? -5.418 19.380 26.406 1.00 58.59 228 LYS A CA 1
ATOM 1793 C C . LYS A 1 228 ? -6.851 19.903 26.570 1.00 58.59 228 LYS A C 1
ATOM 1795 O O . LYS A 1 228 ? -7.170 20.490 27.597 1.00 58.59 228 LYS A O 1
ATOM 1800 N N . ARG A 1 229 ? -7.756 19.642 25.619 1.00 56.28 229 ARG A N 1
ATOM 1801 C CA . ARG A 1 229 ? -9.173 20.060 25.715 1.00 56.28 229 ARG A CA 1
ATOM 1802 C C . ARG A 1 229 ? -9.916 19.399 26.878 1.00 56.28 229 ARG A C 1
ATOM 1804 O O . ARG A 1 229 ? -10.751 20.046 27.508 1.00 56.28 229 ARG A O 1
ATOM 1811 N N . ARG A 1 230 ? -9.588 18.140 27.193 1.00 51.41 230 ARG A N 1
ATOM 1812 C CA . ARG A 1 230 ? -10.109 17.426 28.369 1.00 51.41 230 ARG A CA 1
ATOM 1813 C C . ARG A 1 230 ? -9.608 18.038 29.679 1.00 51.41 230 ARG A C 1
ATOM 1815 O O . ARG A 1 230 ? -10.398 18.209 30.599 1.00 51.41 230 ARG A O 1
ATOM 1822 N N . GLN A 1 231 ? -8.328 18.403 29.751 1.00 55.50 231 GLN A N 1
ATOM 1823 C CA . GLN A 1 231 ? -7.744 19.094 30.910 1.00 55.50 231 GLN A CA 1
ATOM 1824 C C . GLN A 1 231 ? -8.310 20.511 31.102 1.00 55.50 231 GLN A C 1
ATOM 1826 O O . GLN A 1 231 ? -8.410 20.983 32.228 1.00 55.50 231 GLN A O 1
ATOM 1831 N N . GLU A 1 232 ? -8.734 21.169 30.021 1.00 74.62 232 GLU A N 1
ATOM 1832 C CA . GLU A 1 232 ? -9.357 22.501 30.041 1.00 74.62 232 GLU A CA 1
ATOM 1833 C C . GLU A 1 232 ? -10.880 22.477 30.304 1.00 74.62 232 GLU A C 1
ATOM 1835 O O . GLU A 1 232 ? -11.510 23.534 30.292 1.00 74.62 232 GLU A O 1
ATOM 1840 N N . GLY A 1 233 ? -11.492 21.302 30.514 1.00 61.91 233 GLY A N 1
ATOM 1841 C CA . GLY A 1 233 ? -12.938 21.166 30.750 1.00 61.91 233 GLY A CA 1
ATOM 1842 C C . GLY A 1 233 ? -13.813 21.450 29.521 1.00 61.91 233 GLY A C 1
ATOM 1843 O O . GLY A 1 233 ? -14.987 21.775 29.666 1.00 61.91 233 GLY A O 1
ATOM 1844 N N . ARG A 1 234 ? -13.248 21.357 28.309 1.00 56.62 234 ARG A N 1
ATOM 1845 C CA . ARG A 1 234 ? -13.902 21.721 27.037 1.00 56.62 234 ARG A CA 1
ATOM 1846 C C . ARG A 1 234 ? -14.277 20.524 26.152 1.00 56.62 234 ARG A C 1
ATOM 1848 O O . ARG A 1 234 ? -14.590 20.733 24.985 1.00 56.62 234 ARG A O 1
ATOM 1855 N N . LEU A 1 235 ? -14.207 19.290 26.659 1.00 51.34 235 LEU A N 1
ATOM 1856 C CA . LEU A 1 235 ? -14.636 18.085 25.931 1.00 51.34 235 LEU A CA 1
ATOM 1857 C C . LEU A 1 235 ? -16.051 17.688 26.381 1.00 51.34 235 LEU A C 1
ATOM 1859 O O . LEU A 1 235 ? -16.297 17.595 27.585 1.00 51.34 235 LEU A O 1
ATOM 1863 N N . HIS A 1 236 ? -16.973 17.467 25.440 1.00 49.50 236 HIS A N 1
ATOM 1864 C CA . HIS A 1 236 ? -18.351 17.074 25.762 1.00 49.50 236 HIS A CA 1
ATOM 1865 C C . HIS A 1 236 ? -18.383 15.619 26.284 1.00 49.50 236 HIS A C 1
ATOM 1867 O O . HIS A 1 236 ? -17.613 14.797 25.786 1.00 49.50 236 HIS A O 1
ATOM 1873 N N . PRO A 1 237 ? -19.266 15.247 27.235 1.00 44.41 237 PRO A N 1
ATOM 1874 C CA . PRO A 1 237 ? -19.341 13.886 27.794 1.00 44.41 237 PRO A CA 1
ATOM 1875 C C . PRO A 1 237 ? -19.564 12.754 26.778 1.00 44.41 237 PRO A C 1
ATOM 1877 O O . PRO A 1 237 ? -19.327 11.596 27.100 1.00 44.41 237 PRO A O 1
ATOM 1880 N N . GLU A 1 238 ? -20.008 13.083 25.564 1.00 43.84 238 GLU A N 1
ATOM 1881 C CA . GLU A 1 238 ? -20.281 12.121 24.488 1.00 43.84 238 GLU A CA 1
ATOM 1882 C C . GLU A 1 238 ? -19.100 11.941 23.511 1.00 43.84 238 GLU A C 1
ATOM 1884 O O . GLU A 1 238 ? -19.133 11.063 22.653 1.00 43.84 238 GLU A O 1
ATOM 1889 N N . GLU A 1 239 ? -18.023 12.724 23.648 1.00 43.97 239 GLU A N 1
ATOM 1890 C CA . GLU A 1 239 ? -16.787 12.553 22.874 1.00 43.97 239 GLU A CA 1
ATOM 1891 C C . GLU A 1 239 ? -15.833 11.578 23.595 1.00 43.97 239 GLU A C 1
ATOM 1893 O O . GLU A 1 239 ? -14.797 11.963 24.14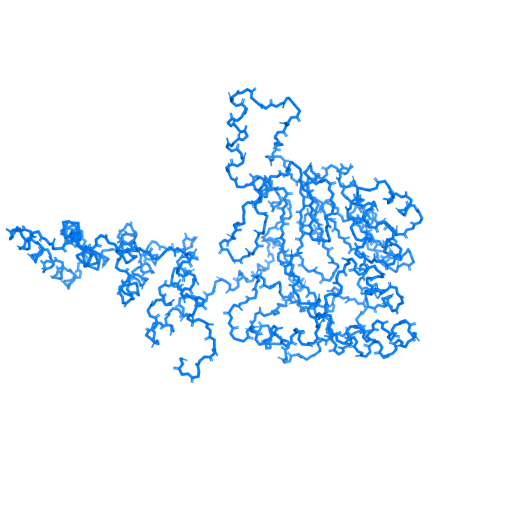7 1.00 43.97 239 GLU A O 1
ATOM 1898 N N . GLU A 1 240 ? -16.170 10.285 23.618 1.00 43.78 240 GLU A N 1
ATOM 1899 C CA . GLU A 1 240 ? -15.225 9.249 24.052 1.00 43.78 240 GLU A CA 1
ATOM 1900 C C . GLU A 1 240 ? -14.097 9.100 23.022 1.00 43.78 240 GLU A C 1
ATOM 1902 O O . GLU A 1 240 ? -14.291 8.581 21.925 1.00 43.78 240 GLU A O 1
ATOM 1907 N N . VAL A 1 241 ? -12.879 9.511 23.391 1.00 43.69 241 VAL A N 1
ATOM 1908 C CA . VAL A 1 241 ? -11.659 9.082 22.692 1.00 43.69 241 VAL A CA 1
ATOM 1909 C C . VAL A 1 241 ? -11.518 7.571 22.919 1.00 43.69 241 VAL A C 1
ATOM 1911 O O . VAL A 1 241 ? -11.312 7.166 24.070 1.00 43.69 241 VAL A O 1
ATOM 1914 N N . PRO A 1 242 ? -11.637 6.716 21.885 1.00 42.22 242 PRO A N 1
ATOM 1915 C CA . PRO A 1 242 ? -11.671 5.277 22.097 1.00 42.22 242 PRO A CA 1
ATOM 1916 C C . PRO A 1 242 ? -10.363 4.776 22.704 1.00 42.22 242 PRO A C 1
ATOM 1918 O O . PRO A 1 242 ? -9.269 5.163 22.295 1.00 42.22 242 PRO A O 1
ATOM 1921 N N . ARG A 1 243 ? -10.482 3.884 23.686 1.00 40.09 243 ARG A N 1
ATOM 1922 C CA . ARG A 1 243 ? -9.364 3.121 24.243 1.00 40.09 243 ARG A CA 1
ATOM 1923 C C . ARG A 1 243 ? -8.883 2.104 23.204 1.00 40.09 243 ARG A C 1
ATOM 1925 O O . ARG A 1 243 ? -9.484 1.046 23.032 1.00 40.09 243 ARG A O 1
ATOM 1932 N N . LEU A 1 244 ? -7.852 2.480 22.448 1.00 42.72 244 LEU A N 1
ATOM 1933 C CA . LEU A 1 244 ? -7.276 1.686 21.353 1.00 42.72 244 LEU A CA 1
ATOM 1934 C C . LEU A 1 244 ? -6.270 0.617 21.827 1.00 42.72 244 LEU A C 1
ATOM 1936 O O . LEU A 1 244 ? -5.732 -0.138 21.021 1.00 42.72 244 LEU A O 1
ATOM 1940 N N . ASP A 1 245 ? -6.041 0.527 23.134 1.00 39.44 245 ASP A N 1
ATOM 1941 C CA . ASP A 1 245 ? -5.145 -0.407 23.822 1.00 39.44 245 ASP A CA 1
ATOM 1942 C C . ASP A 1 245 ? -5.715 -1.834 23.964 1.00 39.44 245 ASP A C 1
ATOM 1944 O O . ASP A 1 245 ? -5.031 -2.713 24.481 1.00 39.44 245 ASP A O 1
ATOM 1948 N N . LYS A 1 246 ? -6.949 -2.087 23.497 1.00 44.06 246 LYS A N 1
ATOM 1949 C CA . LYS A 1 246 ? -7.631 -3.393 23.614 1.00 44.06 246 LYS A CA 1
ATOM 1950 C C . LYS A 1 246 ? -8.115 -4.010 22.297 1.00 44.06 246 LYS A C 1
ATOM 1952 O O . LYS A 1 246 ? -8.844 -4.994 22.335 1.00 44.06 246 LYS A O 1
ATOM 1957 N N . CYS A 1 247 ? -7.740 -3.456 21.145 1.00 47.12 247 CYS A N 1
ATOM 1958 C CA . CYS A 1 247 ? -8.155 -4.017 19.858 1.00 47.12 247 CYS A CA 1
ATOM 1959 C C . CYS A 1 247 ? -7.293 -5.230 19.479 1.00 47.12 247 CYS A C 1
ATOM 1961 O O . CYS A 1 247 ? -6.110 -5.070 19.164 1.00 47.12 247 CYS A O 1
ATOM 1963 N N . SER A 1 248 ? -7.878 -6.427 19.494 1.00 43.38 248 SER A N 1
ATOM 1964 C CA . SER A 1 248 ? -7.201 -7.682 19.131 1.00 43.38 248 SER A CA 1
ATOM 1965 C C . SER A 1 248 ? -7.883 -8.447 17.999 1.00 43.38 248 SER A C 1
ATOM 1967 O O . SER A 1 248 ? -7.286 -9.387 17.474 1.00 43.38 248 SER A O 1
ATOM 1969 N N . GLU A 1 249 ? -9.100 -8.066 17.594 1.00 45.09 249 GLU A N 1
ATOM 1970 C CA . GLU A 1 249 ? -9.898 -8.850 16.646 1.00 45.09 249 GLU A CA 1
ATOM 1971 C C . GLU A 1 249 ? -10.029 -8.143 15.289 1.00 45.09 249 GLU A C 1
ATOM 1973 O O . GLU A 1 249 ? -10.620 -7.069 15.165 1.00 45.09 249 GLU A O 1
ATOM 1978 N N . ALA A 1 250 ? -9.468 -8.747 14.238 1.00 41.91 250 ALA A N 1
ATOM 1979 C CA . ALA A 1 250 ? -9.510 -8.216 12.877 1.00 41.91 250 ALA A CA 1
ATOM 1980 C C . ALA A 1 250 ? -10.341 -9.113 11.950 1.00 41.91 250 ALA A C 1
ATOM 1982 O O . ALA A 1 250 ? -10.082 -10.316 11.818 1.00 41.91 250 ALA A O 1
ATOM 1983 N N . VAL A 1 251 ? -11.303 -8.507 11.250 1.00 49.72 251 VAL A N 1
ATOM 1984 C CA . VAL A 1 251 ? -12.130 -9.165 10.235 1.00 49.72 251 VAL A CA 1
ATOM 1985 C C . VAL A 1 251 ? -11.672 -8.749 8.841 1.00 49.72 251 VAL A C 1
ATOM 1987 O O . VAL A 1 251 ? -11.407 -7.579 8.551 1.00 49.72 251 VAL A O 1
ATOM 1990 N N . LEU A 1 252 ? -11.565 -9.737 7.955 1.00 46.56 252 LEU A N 1
ATOM 1991 C CA . LEU A 1 252 ? -11.272 -9.504 6.552 1.00 46.56 252 LEU A CA 1
ATOM 1992 C C . LEU A 1 252 ? -12.588 -9.372 5.789 1.00 46.56 252 LEU A C 1
ATOM 1994 O O . LEU A 1 252 ? -13.397 -10.300 5.728 1.00 46.56 252 LEU A O 1
ATOM 1998 N N . LEU A 1 253 ? -12.774 -8.225 5.155 1.00 41.75 253 LEU A N 1
ATOM 1999 C CA . LEU A 1 253 ? -13.735 -8.071 4.080 1.00 41.75 253 LEU A CA 1
ATOM 2000 C C . LEU A 1 253 ? -13.054 -8.433 2.768 1.00 41.75 253 LEU A C 1
ATOM 2002 O O . LEU A 1 253 ? -12.302 -7.658 2.182 1.00 41.75 253 LEU A O 1
ATOM 2006 N N . HIS A 1 254 ? -13.339 -9.628 2.285 1.00 43.12 254 HIS A N 1
ATOM 2007 C CA . HIS A 1 254 ? -12.854 -10.038 0.985 1.00 43.12 254 HIS A CA 1
ATOM 2008 C C . HIS A 1 254 ? -14.006 -10.001 0.009 1.00 43.12 254 HIS A C 1
ATOM 2010 O O . HIS A 1 254 ? -14.965 -10.761 0.119 1.00 43.12 254 HIS A O 1
ATOM 2016 N N . PHE A 1 255 ? -13.909 -9.153 -0.998 1.00 46.53 255 PHE A N 1
ATOM 2017 C CA . PHE A 1 255 ? -14.895 -9.211 -2.050 1.00 46.53 255 PHE A CA 1
ATOM 2018 C C . PHE A 1 255 ? -14.608 -10.351 -3.014 1.00 46.53 255 PHE A C 1
ATOM 2020 O O . PHE A 1 255 ? -13.580 -10.376 -3.680 1.00 46.53 255 PHE A O 1
ATOM 2027 N N . CYS A 1 256 ? -15.596 -11.232 -3.169 1.00 36.72 256 CYS A N 1
ATOM 2028 C CA . CYS A 1 256 ? -15.803 -12.000 -4.393 1.00 36.72 256 CYS A CA 1
ATOM 2029 C C . CYS A 1 256 ? -16.855 -11.327 -5.285 1.00 36.72 256 CYS A C 1
ATOM 2031 O O . CYS A 1 256 ? -17.605 -11.999 -5.984 1.00 36.72 256 CYS A O 1
ATOM 2033 N N . VAL A 1 257 ? -16.835 -9.986 -5.395 1.00 34.72 257 VAL A N 1
ATOM 2034 C CA . VAL A 1 257 ? -17.330 -9.374 -6.657 1.00 34.72 257 VAL A CA 1
ATOM 2035 C C . VAL A 1 257 ? -16.498 -9.883 -7.858 1.00 34.72 257 VAL A C 1
ATOM 2037 O O . VAL A 1 257 ? -16.820 -9.707 -9.033 1.00 34.72 257 VAL A O 1
ATOM 2040 N N . CYS A 1 258 ? -15.396 -10.548 -7.536 1.00 38.75 258 CYS A N 1
ATOM 2041 C CA . CYS A 1 258 ? -14.547 -11.343 -8.373 1.00 38.75 258 CYS A CA 1
ATOM 2042 C C . CYS A 1 258 ? -14.408 -12.705 -7.667 1.00 38.75 258 CYS A C 1
ATOM 2044 O O . CYS A 1 258 ? -13.514 -12.863 -6.848 1.00 38.75 258 CYS A O 1
ATOM 2046 N N . ASP A 1 259 ? -15.266 -13.704 -7.857 1.00 39.03 259 ASP A N 1
ATOM 2047 C CA . ASP A 1 259 ? -14.666 -15.031 -7.712 1.00 39.03 259 ASP A CA 1
ATOM 2048 C C . ASP A 1 259 ? -13.720 -15.217 -8.896 1.00 39.03 259 ASP A C 1
ATOM 2050 O O . ASP A 1 259 ? -13.938 -14.677 -9.982 1.00 39.03 259 ASP A O 1
ATOM 2054 N N . PHE A 1 260 ? -12.620 -15.915 -8.685 1.00 40.72 260 PHE A N 1
ATOM 2055 C CA . PHE A 1 260 ? -11.590 -15.989 -9.701 1.00 40.72 260 PHE A CA 1
ATOM 2056 C C . PHE A 1 260 ? -11.978 -16.889 -10.880 1.00 40.72 260 PHE A C 1
ATOM 2058 O O . PHE A 1 260 ? -11.527 -16.641 -11.993 1.00 40.72 260 PHE A O 1
ATOM 2065 N N . ALA A 1 261 ? -12.838 -17.890 -10.682 1.00 34.38 261 ALA A N 1
ATOM 2066 C CA . ALA A 1 261 ? -13.330 -18.735 -11.767 1.00 34.38 261 ALA A CA 1
ATOM 2067 C C . ALA A 1 261 ? -14.275 -17.962 -12.715 1.00 34.38 261 ALA A C 1
ATOM 2069 O O . ALA A 1 261 ? -14.318 -18.268 -13.910 1.00 34.38 261 ALA A O 1
ATOM 2070 N N . SER A 1 262 ? -14.935 -16.912 -12.223 1.00 36.81 262 SER A N 1
ATOM 2071 C CA . SER A 1 262 ? -15.940 -16.084 -12.899 1.00 36.81 262 SER A CA 1
ATOM 2072 C C . SER A 1 262 ? -15.467 -14.674 -13.231 1.00 36.81 262 SER A C 1
ATOM 2074 O O . SER A 1 262 ? -16.020 -14.057 -14.141 1.00 36.81 262 SER A O 1
ATOM 2076 N N . PHE A 1 263 ? -14.396 -14.183 -12.604 1.00 40.81 263 PHE A N 1
ATOM 2077 C CA . PHE A 1 263 ? -13.628 -13.036 -13.090 1.00 40.81 263 PHE A CA 1
ATOM 2078 C C . PHE A 1 263 ? -13.166 -13.301 -14.532 1.00 40.81 263 PHE A C 1
ATOM 2080 O O . PHE A 1 263 ? -13.261 -12.421 -15.384 1.00 40.81 263 PHE A O 1
ATOM 2087 N N . TRP A 1 264 ? -12.788 -14.547 -14.842 1.00 39.72 264 TRP A N 1
ATOM 2088 C CA . TRP A 1 264 ? -12.446 -14.970 -16.204 1.00 39.72 264 TRP A CA 1
ATOM 2089 C C . TRP A 1 264 ? -13.659 -15.369 -17.051 1.00 39.72 264 TRP A C 1
ATOM 2091 O O . TRP A 1 264 ? -13.719 -15.012 -18.229 1.00 39.72 264 TRP A O 1
ATOM 2101 N N . ARG A 1 265 ? -14.635 -16.090 -16.472 1.00 35.75 265 ARG A N 1
ATOM 2102 C CA . ARG A 1 265 ? -15.714 -16.740 -17.245 1.00 35.75 265 ARG A CA 1
ATOM 2103 C C . ARG A 1 265 ? -17.043 -15.980 -17.334 1.00 35.75 265 ARG A C 1
ATOM 2105 O O . ARG A 1 265 ? -17.712 -16.108 -18.352 1.00 35.75 265 ARG A O 1
ATOM 2112 N N . LYS A 1 266 ? -17.451 -15.193 -16.327 1.00 33.38 266 LYS A N 1
ATOM 2113 C CA . LYS A 1 266 ? -18.787 -14.542 -16.277 1.00 33.38 266 LYS A CA 1
ATOM 2114 C C . LYS A 1 266 ? -18.790 -13.044 -16.596 1.00 33.38 266 LYS A C 1
ATOM 2116 O O . LYS A 1 266 ? -19.848 -12.436 -16.732 1.00 33.38 266 LYS A O 1
ATOM 2121 N N . ARG A 1 267 ? -17.626 -12.427 -16.810 1.00 46.03 267 ARG A N 1
ATOM 2122 C CA . ARG A 1 267 ? -17.495 -10.980 -17.091 1.00 46.03 267 ARG A CA 1
ATOM 2123 C C . ARG A 1 267 ? -17.840 -10.557 -18.530 1.00 46.03 267 ARG A C 1
ATOM 2125 O O . ARG A 1 267 ? -17.582 -9.421 -18.917 1.00 46.03 267 ARG A O 1
ATOM 2132 N N . TRP A 1 268 ? -18.434 -11.456 -19.314 1.00 41.88 268 TRP A N 1
ATOM 2133 C CA . TRP A 1 268 ? -18.627 -11.323 -20.763 1.00 41.88 268 TRP A CA 1
ATOM 2134 C C . TRP A 1 268 ? -19.868 -10.494 -21.151 1.00 41.88 268 TRP A C 1
ATOM 2136 O O . TRP A 1 268 ? -19.922 -9.958 -22.254 1.00 41.88 268 TRP A O 1
ATOM 2146 N N . THR A 1 269 ? -20.834 -10.299 -20.246 1.00 33.31 269 THR A N 1
ATOM 2147 C CA . THR A 1 269 ? -22.075 -9.544 -20.536 1.00 33.31 269 THR A CA 1
ATOM 2148 C C . THR A 1 269 ? -22.423 -8.437 -19.536 1.00 33.31 269 THR A C 1
ATOM 2150 O O . THR A 1 269 ? -23.186 -7.544 -19.892 1.00 33.31 269 THR A O 1
ATOM 2153 N N . GLN A 1 270 ? -21.878 -8.446 -18.312 1.00 33.88 270 GLN A N 1
ATOM 2154 C CA . GLN A 1 270 ? -22.362 -7.578 -17.219 1.00 33.88 270 GLN A CA 1
ATOM 2155 C C . GLN A 1 270 ? -21.380 -6.498 -16.740 1.00 33.88 270 GLN A C 1
ATOM 2157 O O . GLN A 1 270 ? -21.779 -5.601 -16.003 1.00 33.88 270 GLN A O 1
ATOM 2162 N N . LEU A 1 271 ? -20.120 -6.520 -17.183 1.00 36.53 271 LEU A N 1
ATOM 2163 C CA . LEU A 1 271 ? -19.187 -5.419 -16.939 1.00 36.53 271 LEU A CA 1
ATOM 2164 C C . LEU A 1 271 ? -19.229 -4.408 -18.075 1.00 36.53 271 LEU A C 1
ATOM 2166 O O . LEU A 1 271 ? -18.270 -4.205 -18.816 1.00 36.53 271 LEU A O 1
ATOM 2170 N N . GLY A 1 272 ? -20.357 -3.710 -18.146 1.00 34.31 272 GLY A N 1
ATOM 2171 C CA . GLY A 1 272 ? -20.335 -2.335 -18.605 1.00 34.31 272 GLY A CA 1
ATOM 2172 C C . GLY A 1 272 ? -19.481 -1.522 -17.635 1.00 34.31 272 GLY A C 1
ATOM 2173 O O . GLY A 1 272 ? -19.985 -0.961 -16.683 1.00 34.31 272 GLY A O 1
ATOM 2174 N N . TYR A 1 273 ? -18.179 -1.437 -17.888 1.00 38.53 273 TYR A N 1
ATOM 2175 C CA . TYR A 1 273 ? -17.328 -0.346 -17.383 1.00 38.53 273 TYR A CA 1
ATOM 2176 C C . TYR A 1 273 ? -17.495 0.909 -18.255 1.00 38.53 273 TYR A C 1
ATOM 2178 O O . TYR A 1 273 ? -16.670 1.823 -18.264 1.00 38.53 273 TYR A O 1
ATOM 2186 N N . LEU A 1 274 ? -18.576 0.961 -19.027 1.00 37.06 274 LEU A N 1
ATOM 2187 C CA . LEU A 1 274 ? -19.212 2.229 -19.275 1.00 37.06 274 LEU A CA 1
ATOM 2188 C C . LEU A 1 274 ? -19.852 2.598 -17.952 1.00 37.06 274 LEU A C 1
ATOM 2190 O O . LEU A 1 274 ? -20.917 2.073 -17.661 1.00 37.06 274 LEU A O 1
ATOM 2194 N N . SER A 1 275 ? -19.199 3.491 -17.203 1.00 39.88 275 SER A N 1
ATOM 2195 C CA . SER A 1 275 ? -19.917 4.343 -16.264 1.00 39.88 275 SER A CA 1
ATOM 2196 C C . SER A 1 275 ? -21.087 4.923 -17.051 1.00 39.88 275 SER A C 1
ATOM 2198 O O . SER A 1 275 ? -20.898 5.886 -17.789 1.00 39.88 275 SER A O 1
ATOM 2200 N N . ALA A 1 276 ? -22.282 4.337 -16.951 1.00 38.94 276 ALA A N 1
ATOM 2201 C CA . ALA A 1 276 ? -23.458 4.791 -17.696 1.00 38.94 276 ALA A CA 1
ATOM 2202 C C . ALA A 1 276 ? -23.800 6.251 -17.350 1.00 38.94 276 ALA A C 1
ATOM 2204 O O . ALA A 1 276 ? -24.572 6.911 -18.038 1.00 38.94 276 ALA A O 1
ATOM 2205 N N . SER A 1 277 ? -23.203 6.743 -16.266 1.00 43.31 277 SER A N 1
ATOM 2206 C CA . SER A 1 277 ? -23.375 8.058 -15.687 1.00 43.31 277 SER A CA 1
ATOM 2207 C C . SER A 1 277 ? -22.199 9.015 -15.865 1.00 43.31 277 SER A C 1
ATOM 2209 O O . SER A 1 277 ? -22.276 10.118 -15.331 1.00 43.31 277 SER A O 1
ATOM 2211 N N . ASP A 1 278 ? -21.088 8.604 -16.498 1.00 44.16 278 ASP A N 1
ATOM 2212 C CA . ASP A 1 278 ? -19.797 9.332 -16.500 1.00 44.16 278 ASP A CA 1
ATOM 2213 C C . ASP A 1 278 ? -19.252 9.746 -15.103 1.00 44.16 278 ASP A C 1
ATOM 2215 O O . ASP A 1 278 ? -18.185 10.358 -14.999 1.00 44.16 278 ASP A O 1
ATOM 2219 N N . GLN A 1 279 ? -19.933 9.393 -14.001 1.00 42.00 279 GLN A N 1
ATOM 2220 C CA . GLN A 1 279 ? -19.566 9.795 -12.640 1.00 42.00 279 GLN A CA 1
ATOM 2221 C C . GLN A 1 279 ? -18.301 9.094 -12.155 1.00 42.00 279 GLN A C 1
ATOM 2223 O O . GLN A 1 279 ? -17.467 9.698 -11.475 1.00 42.00 279 GLN A O 1
ATOM 2228 N N . PHE A 1 280 ? -18.123 7.830 -12.533 1.00 47.28 280 PHE A N 1
ATOM 2229 C CA . PHE A 1 280 ? -16.890 7.100 -12.296 1.00 47.28 280 PHE A CA 1
ATOM 2230 C C . PHE A 1 280 ? -16.044 7.256 -13.544 1.00 47.28 280 PHE A C 1
ATOM 2232 O O . PHE A 1 280 ? -16.127 6.443 -14.458 1.00 47.28 280 PHE A O 1
ATOM 2239 N N . ARG A 1 281 ? -15.299 8.372 -13.601 1.00 41.56 281 ARG A N 1
ATOM 2240 C CA . ARG A 1 281 ? -14.492 8.785 -14.757 1.00 41.56 281 ARG A CA 1
ATOM 2241 C C . ARG A 1 281 ? -13.872 7.573 -15.441 1.00 41.56 281 ARG A C 1
ATOM 2243 O O . ARG A 1 281 ? -12.812 7.109 -15.023 1.00 41.56 281 ARG A O 1
ATOM 2250 N N . VAL A 1 282 ? -14.435 7.182 -16.578 1.00 41.59 282 VAL A N 1
ATOM 2251 C CA . VAL A 1 282 ? -13.641 6.669 -17.682 1.00 41.59 282 VAL A CA 1
ATOM 2252 C C . VAL A 1 282 ? -12.758 7.857 -18.056 1.00 41.59 282 VAL A C 1
ATOM 2254 O O . VAL A 1 282 ? -13.139 8.699 -18.863 1.00 41.59 282 VAL A O 1
ATOM 2257 N N . ARG A 1 283 ? -11.623 8.050 -17.358 1.00 39.97 283 ARG A N 1
ATOM 2258 C CA . ARG A 1 283 ? -10.661 9.092 -17.736 1.00 39.97 283 ARG A CA 1
ATOM 2259 C C . ARG A 1 283 ? -10.441 8.921 -19.242 1.00 39.97 283 ARG A C 1
ATOM 2261 O O . ARG A 1 283 ? -10.356 7.786 -19.716 1.00 39.97 283 ARG A O 1
ATOM 2268 N N . ALA A 1 284 ? -10.310 10.019 -19.986 1.00 39.03 284 ALA A N 1
ATOM 2269 C CA . ALA A 1 284 ? -9.958 9.992 -21.411 1.00 39.03 284 ALA A CA 1
ATOM 2270 C C . ALA A 1 284 ? -8.690 9.147 -21.712 1.00 39.03 284 ALA A C 1
ATOM 2272 O O . ALA A 1 284 ? -8.423 8.800 -22.855 1.00 39.03 284 ALA A O 1
ATOM 2273 N N . SER A 1 285 ? -7.935 8.766 -20.673 1.00 41.72 285 SER A N 1
ATOM 2274 C CA . SER A 1 285 ? -6.822 7.817 -20.691 1.00 41.72 285 SER A CA 1
ATOM 2275 C C . SER A 1 285 ? -7.200 6.332 -20.780 1.00 41.72 285 SER A C 1
ATOM 2277 O O . SER A 1 285 ? -6.296 5.512 -20.853 1.00 41.72 285 SER A O 1
ATOM 2279 N N . SER A 1 286 ? -8.484 5.958 -20.762 1.00 50.88 286 SER A N 1
ATOM 2280 C CA . SER A 1 286 ? -8.960 4.558 -20.835 1.00 50.88 286 SER A CA 1
ATOM 2281 C C . SER A 1 286 ? -8.511 3.804 -22.088 1.00 50.88 286 SER A C 1
ATOM 2283 O O . SER A 1 286 ? -8.635 2.584 -22.148 1.00 50.88 286 SER A O 1
ATOM 2285 N N . GLY A 1 287 ? -7.916 4.506 -23.049 1.00 59.06 287 GLY A N 1
ATOM 2286 C CA . GLY A 1 287 ? -7.359 3.926 -24.253 1.00 59.06 287 GLY A CA 1
ATOM 2287 C C . GLY A 1 287 ? -8.468 3.466 -25.192 1.00 59.06 287 GLY A C 1
ATOM 2288 O O . GLY A 1 287 ? -9.494 2.915 -24.792 1.00 59.06 287 GLY A O 1
ATOM 2289 N N . ALA A 1 288 ? -8.256 3.657 -26.491 1.00 70.06 288 ALA A N 1
ATOM 2290 C CA . ALA A 1 288 ? -9.191 3.185 -27.509 1.00 70.06 288 ALA A CA 1
ATOM 2291 C C . ALA A 1 288 ? -9.481 1.672 -27.390 1.00 70.06 288 ALA A C 1
ATOM 2293 O O . ALA A 1 288 ? -10.555 1.216 -27.781 1.00 70.06 288 ALA A O 1
ATOM 2294 N N . MET A 1 289 ? -8.549 0.903 -26.811 1.00 72.81 289 MET A N 1
ATOM 2295 C CA . MET A 1 289 ? -8.682 -0.540 -26.622 1.00 72.81 289 MET A CA 1
ATOM 2296 C C . MET A 1 289 ? -9.757 -0.926 -25.597 1.00 72.81 289 MET A C 1
ATOM 2298 O O . MET A 1 289 ? -10.596 -1.753 -25.937 1.00 72.81 289 MET A O 1
ATOM 2302 N N . MET A 1 290 ? -9.834 -0.305 -24.409 1.00 71.75 290 MET A N 1
ATOM 2303 C CA . MET A 1 290 ? -10.906 -0.648 -23.454 1.00 71.75 290 MET A CA 1
ATOM 2304 C C . MET A 1 290 ? -12.282 -0.230 -23.973 1.00 71.75 290 MET A C 1
ATOM 2306 O O . MET A 1 290 ? -13.242 -0.988 -23.873 1.00 71.75 290 MET A O 1
ATOM 2310 N N . ALA A 1 291 ? -12.387 0.950 -24.592 1.00 72.06 291 ALA A N 1
ATOM 2311 C CA . ALA A 1 291 ? -13.640 1.392 -25.202 1.00 72.06 291 ALA A CA 1
ATOM 2312 C C . ALA A 1 291 ? -14.106 0.429 -26.311 1.00 72.06 291 ALA A C 1
ATOM 2314 O O . ALA A 1 291 ? -15.293 0.110 -26.410 1.00 72.06 291 ALA A O 1
ATOM 2315 N N . ARG A 1 292 ? -13.165 -0.073 -27.125 1.00 79.94 292 ARG A N 1
ATOM 2316 C CA . ARG A 1 292 ? -13.437 -1.105 -28.132 1.00 79.94 292 ARG A CA 1
ATOM 2317 C C . ARG A 1 292 ? -13.850 -2.424 -27.485 1.00 79.94 292 ARG A C 1
ATOM 2319 O O . ARG A 1 292 ? -14.821 -3.013 -27.944 1.00 79.94 292 ARG A O 1
ATOM 2326 N N . PHE A 1 293 ? -13.163 -2.859 -26.432 1.00 75.75 293 PHE A N 1
ATOM 2327 C CA . PHE A 1 293 ? -13.507 -4.066 -25.680 1.00 75.75 293 PHE A CA 1
ATOM 2328 C C . PHE A 1 293 ? -14.966 -4.027 -25.203 1.00 75.75 293 PHE A C 1
ATOM 2330 O O . PHE A 1 293 ? -15.741 -4.914 -25.557 1.00 75.75 293 PHE A O 1
ATOM 2337 N N . TYR A 1 294 ? -15.393 -2.954 -24.529 1.00 68.69 294 TYR A N 1
ATOM 2338 C CA . TYR A 1 294 ? -16.781 -2.826 -24.061 1.00 68.69 294 TYR A CA 1
ATOM 2339 C C . TYR A 1 294 ? -17.804 -2.777 -25.191 1.00 68.69 294 TYR A C 1
ATOM 2341 O O . TYR A 1 294 ? -18.902 -3.321 -25.067 1.00 68.69 294 TYR A O 1
ATOM 2349 N N . ARG A 1 295 ? -17.462 -2.134 -26.311 1.00 73.88 295 ARG A N 1
ATOM 2350 C CA . ARG A 1 295 ? -18.326 -2.132 -27.494 1.00 73.88 295 ARG A CA 1
ATOM 2351 C C . ARG A 1 295 ? -18.529 -3.549 -28.027 1.00 73.88 295 ARG A C 1
ATOM 2353 O O . ARG A 1 295 ? -19.671 -3.948 -28.226 1.00 73.88 295 ARG A O 1
ATOM 2360 N N . LEU A 1 296 ? -17.446 -4.310 -28.196 1.00 76.75 296 LEU A N 1
ATOM 2361 C CA . LEU A 1 296 ? -17.505 -5.698 -28.662 1.00 76.75 296 LEU A CA 1
ATOM 2362 C C . LEU A 1 296 ? -18.376 -6.560 -27.739 1.00 76.75 296 LEU A C 1
ATOM 2364 O O . LEU A 1 296 ? -19.181 -7.349 -28.227 1.00 76.75 296 LEU A O 1
ATOM 2368 N N . GLN A 1 297 ? -18.285 -6.358 -26.421 1.00 63.25 297 GLN A N 1
ATOM 2369 C CA . GLN A 1 297 ? -19.149 -7.047 -25.459 1.00 63.25 297 GLN A CA 1
ATOM 2370 C C . GLN A 1 297 ? -20.631 -6.702 -25.652 1.00 63.25 297 GLN A C 1
ATOM 2372 O O . GLN A 1 297 ? -21.467 -7.601 -25.728 1.00 63.25 297 GLN A O 1
ATOM 2377 N N . ARG A 1 298 ? -20.965 -5.412 -25.784 1.00 65.94 298 ARG A N 1
ATOM 2378 C CA . ARG A 1 298 ? -22.348 -4.950 -26.007 1.00 65.94 298 ARG A CA 1
ATOM 2379 C C . ARG A 1 298 ? -22.944 -5.450 -27.321 1.00 65.94 298 ARG A C 1
ATOM 2381 O O . ARG A 1 298 ? -24.145 -5.675 -27.393 1.00 65.94 298 ARG A O 1
ATOM 2388 N N . GLU A 1 299 ? -22.111 -5.616 -28.340 1.00 79.69 299 GLU A N 1
ATOM 2389 C CA . GLU A 1 299 ? -22.493 -6.156 -29.649 1.00 79.69 299 GLU A CA 1
ATOM 2390 C C . GLU A 1 299 ? -22.610 -7.693 -29.651 1.00 79.69 299 GLU A C 1
ATOM 2392 O O . GLU A 1 299 ? -22.918 -8.279 -30.684 1.00 79.69 299 GLU A O 1
ATOM 2397 N N . GLY A 1 300 ? -22.341 -8.370 -28.526 1.00 75.50 300 GLY A N 1
ATOM 2398 C CA . GLY A 1 300 ? -22.349 -9.834 -28.444 1.00 75.50 300 GLY A CA 1
ATOM 2399 C C . GLY A 1 300 ? -21.150 -10.509 -29.127 1.00 75.50 300 GLY A C 1
ATOM 2400 O O . GLY A 1 300 ? -21.145 -11.726 -29.308 1.00 75.50 300 GLY A O 1
ATOM 2401 N N . ARG A 1 301 ? -20.103 -9.754 -29.485 1.00 78.69 301 ARG A N 1
ATOM 2402 C CA . ARG A 1 301 ? -18.907 -10.228 -30.207 1.00 78.69 301 ARG A CA 1
ATOM 2403 C C . ARG A 1 301 ? -17.848 -10.769 -29.246 1.00 78.69 301 ARG A C 1
ATOM 2405 O O . ARG A 1 301 ? -16.733 -10.254 -29.145 1.00 78.69 301 ARG A O 1
ATOM 2412 N N . GLN A 1 302 ? -18.209 -11.829 -28.530 1.00 73.19 302 GLN A N 1
ATOM 2413 C CA . GLN A 1 302 ? -17.435 -12.341 -27.394 1.00 73.19 302 GLN A CA 1
ATOM 2414 C C . GLN A 1 302 ? -16.029 -12.835 -27.762 1.00 73.19 302 GLN A C 1
ATOM 2416 O O . GLN A 1 302 ? -15.079 -12.559 -27.034 1.00 73.19 302 GLN A O 1
ATOM 2421 N N . GLY A 1 303 ? -15.861 -13.506 -28.907 1.00 79.75 303 GLY A N 1
ATOM 2422 C CA . GLY A 1 303 ? -14.545 -13.994 -29.346 1.00 79.75 303 GLY A CA 1
ATOM 2423 C C . GLY A 1 303 ? -13.535 -12.866 -29.587 1.00 79.75 303 GLY A C 1
ATOM 2424 O O . GLY A 1 303 ? -12.375 -12.963 -29.193 1.00 79.75 303 GLY A O 1
ATOM 2425 N N . GLU A 1 304 ? -13.987 -11.752 -30.164 1.00 83.94 304 GLU A N 1
ATOM 2426 C CA . GLU A 1 304 ? -13.136 -10.581 -30.396 1.00 83.94 304 GLU A CA 1
ATOM 2427 C C . GLU A 1 304 ? -12.846 -9.814 -29.110 1.00 83.94 304 GLU A C 1
ATOM 2429 O O . GLU A 1 304 ? -11.718 -9.366 -28.905 1.00 83.94 304 GLU A O 1
ATOM 2434 N N . ALA A 1 305 ? -13.842 -9.683 -28.228 1.00 75.25 305 ALA A N 1
ATOM 2435 C CA . ALA A 1 305 ? -13.637 -9.104 -26.907 1.00 75.25 305 ALA A CA 1
ATOM 2436 C C . ALA A 1 305 ? -12.583 -9.906 -26.125 1.00 75.25 305 ALA A C 1
ATOM 2438 O O . ALA A 1 305 ? -11.655 -9.321 -25.568 1.00 75.25 305 ALA A O 1
ATOM 2439 N N . ARG A 1 306 ? -12.667 -11.242 -26.157 1.00 78.19 306 ARG A N 1
ATOM 2440 C CA . ARG A 1 306 ? -11.689 -12.143 -25.537 1.00 78.19 306 ARG A CA 1
ATOM 2441 C C . ARG A 1 306 ? -10.283 -11.965 -26.115 1.00 78.19 306 ARG A C 1
ATOM 2443 O O . ARG A 1 306 ? -9.344 -11.788 -25.347 1.00 78.19 306 ARG A O 1
ATOM 2450 N N . SER A 1 307 ? -10.131 -11.961 -27.438 1.00 83.19 307 SER A N 1
ATOM 2451 C CA . SER A 1 307 ? -8.818 -11.785 -28.082 1.00 83.19 307 SER A CA 1
ATOM 2452 C C . SER A 1 307 ? -8.183 -10.424 -27.757 1.00 83.19 307 SER A C 1
ATOM 2454 O O . SER A 1 307 ? -6.984 -10.323 -27.477 1.00 83.19 307 SER A O 1
ATOM 2456 N N . LEU A 1 308 ? -8.996 -9.363 -27.728 1.00 80.69 308 LEU A N 1
ATOM 2457 C CA . LEU A 1 308 ? -8.535 -8.037 -27.329 1.00 80.69 308 LEU A CA 1
ATOM 2458 C C . LEU A 1 308 ? -8.101 -8.021 -25.860 1.00 80.69 308 LEU A C 1
ATOM 2460 O O . LEU A 1 308 ? -7.044 -7.487 -25.539 1.00 80.69 308 LEU A O 1
ATOM 2464 N N . TYR A 1 309 ? -8.872 -8.658 -24.982 1.00 76.50 309 TYR A N 1
ATOM 2465 C CA . TYR A 1 309 ? -8.521 -8.803 -23.576 1.00 76.50 309 TYR A CA 1
ATOM 2466 C C . TYR A 1 309 ? -7.199 -9.562 -23.382 1.00 76.50 309 TYR A C 1
ATOM 2468 O O . TYR A 1 309 ? -6.337 -9.105 -22.635 1.00 76.50 309 TYR A O 1
ATOM 2476 N N . GLU A 1 310 ? -7.014 -10.696 -24.064 1.00 78.75 310 GLU A N 1
ATOM 2477 C CA . GLU A 1 310 ? -5.774 -11.484 -24.023 1.00 78.75 310 GLU A CA 1
ATOM 2478 C C . GLU A 1 310 ? -4.560 -10.626 -24.383 1.00 78.75 310 GLU A C 1
ATOM 2480 O O . GLU A 1 310 ? -3.549 -10.649 -23.686 1.00 78.75 310 GLU A O 1
ATOM 2485 N N . THR A 1 311 ? -4.698 -9.787 -25.408 1.00 80.88 311 THR A N 1
ATOM 2486 C CA . THR A 1 311 ? -3.642 -8.864 -25.841 1.00 80.88 311 THR A CA 1
ATOM 2487 C C . THR A 1 311 ? -3.298 -7.821 -24.773 1.00 80.88 311 THR A C 1
ATOM 2489 O O . THR A 1 311 ? -2.137 -7.436 -24.620 1.00 80.88 311 THR A O 1
ATOM 2492 N N . MET A 1 312 ? -4.301 -7.340 -24.039 1.00 75.75 312 MET A N 1
ATOM 2493 C CA . MET A 1 312 ? -4.134 -6.269 -23.060 1.00 75.75 312 MET A CA 1
ATOM 2494 C C . MET A 1 312 ? -3.613 -6.784 -21.718 1.00 75.75 312 MET A C 1
ATOM 2496 O O . MET A 1 312 ? -2.675 -6.217 -21.159 1.00 75.75 312 MET A O 1
ATOM 2500 N N . CYS A 1 313 ? -4.224 -7.850 -21.206 1.00 74.44 313 CYS A N 1
ATOM 2501 C CA . CYS A 1 313 ? -4.141 -8.244 -19.802 1.00 74.44 313 CYS A CA 1
ATOM 2502 C C . CYS A 1 313 ? -3.372 -9.540 -19.561 1.00 74.44 313 CYS A C 1
ATOM 2504 O O . CYS A 1 313 ? -2.895 -9.748 -18.447 1.00 74.44 313 CYS A O 1
ATOM 2506 N N . VAL A 1 314 ? -3.234 -10.404 -20.570 1.00 79.00 314 VAL A N 1
ATOM 2507 C CA . VAL A 1 314 ? -2.523 -11.675 -20.420 1.00 79.00 314 VAL A CA 1
ATOM 2508 C C . VAL A 1 314 ? -1.063 -11.496 -20.826 1.00 79.00 314 VAL A C 1
ATOM 2510 O O . VAL A 1 314 ? -0.741 -10.947 -21.879 1.00 79.00 314 VAL A O 1
ATOM 2513 N N . CYS A 1 315 ? -0.150 -11.977 -19.987 1.00 84.44 315 CYS A N 1
ATOM 2514 C CA . CYS A 1 315 ? 1.275 -11.988 -20.283 1.00 84.44 315 CYS A CA 1
ATOM 2515 C C . CYS A 1 315 ? 1.844 -13.389 -20.060 1.00 84.44 315 CYS A C 1
ATOM 2517 O O . CYS A 1 315 ? 2.212 -13.759 -18.947 1.00 84.44 315 CYS A O 1
ATOM 2519 N N . GLY A 1 316 ? 1.902 -14.167 -21.142 1.00 83.62 316 GLY A N 1
ATOM 2520 C CA . GLY A 1 316 ? 2.541 -15.487 -21.172 1.00 83.62 316 GLY A CA 1
ATOM 2521 C C . GLY A 1 316 ? 4.030 -15.455 -21.548 1.00 83.62 316 GLY A C 1
ATOM 2522 O O . GLY A 1 316 ? 4.682 -16.496 -21.546 1.00 83.62 316 GLY A O 1
ATOM 2523 N N . ASP A 1 317 ? 4.585 -14.285 -21.879 1.00 89.50 317 ASP A N 1
ATOM 2524 C CA . ASP A 1 317 ? 5.990 -14.143 -22.274 1.00 89.50 317 ASP A CA 1
ATOM 2525 C C . ASP A 1 317 ? 6.909 -14.209 -21.045 1.00 89.50 317 ASP A C 1
ATOM 2527 O O . ASP A 1 317 ? 7.108 -13.228 -20.325 1.00 89.50 317 ASP A O 1
ATOM 2531 N N . ASN A 1 318 ? 7.489 -15.386 -20.808 1.00 90.00 318 ASN A N 1
ATOM 2532 C CA . ASN A 1 318 ? 8.376 -15.629 -19.673 1.00 90.00 318 ASN A CA 1
ATOM 2533 C C . ASN A 1 318 ? 9.620 -14.729 -19.663 1.00 90.00 318 ASN A C 1
ATOM 2535 O O . ASN A 1 318 ? 10.082 -14.371 -18.579 1.00 90.00 318 ASN A O 1
ATOM 2539 N N . ALA A 1 319 ? 10.153 -14.352 -20.829 1.00 91.50 319 ALA A N 1
ATOM 2540 C CA . ALA A 1 319 ? 11.327 -13.487 -20.909 1.00 91.50 319 ALA A CA 1
ATOM 2541 C C . ALA A 1 319 ? 10.965 -12.051 -20.509 1.00 91.50 319 ALA A C 1
ATOM 2543 O O . ALA A 1 319 ? 11.671 -11.430 -19.712 1.00 91.50 319 ALA A O 1
ATOM 2544 N N . LEU A 1 320 ? 9.820 -11.556 -20.984 1.00 89.38 320 LEU A N 1
ATOM 2545 C CA . LEU A 1 320 ? 9.288 -10.256 -20.580 1.00 89.38 320 LEU A CA 1
ATOM 2546 C C . LEU A 1 320 ? 8.964 -10.222 -19.081 1.00 89.38 320 LEU A C 1
ATOM 2548 O O . LEU A 1 320 ? 9.347 -9.282 -18.383 1.00 89.38 320 LEU A O 1
ATOM 2552 N N . LEU A 1 321 ? 8.303 -11.263 -18.563 1.00 90.38 321 LEU A N 1
ATOM 2553 C CA . LEU A 1 321 ? 8.010 -11.392 -17.135 1.00 90.38 321 LEU A CA 1
ATOM 2554 C C . LEU A 1 321 ? 9.295 -11.390 -16.298 1.00 90.38 321 LEU A C 1
ATOM 2556 O O . LEU A 1 321 ? 9.351 -10.694 -15.287 1.00 90.38 321 LEU A O 1
ATOM 2560 N N . ALA A 1 322 ? 10.328 -12.132 -16.714 1.00 90.62 322 ALA A N 1
ATOM 2561 C CA . ALA A 1 322 ? 11.632 -12.146 -16.051 1.00 90.62 322 ALA A CA 1
ATOM 2562 C C . ALA A 1 322 ? 12.279 -10.757 -16.042 1.00 90.62 322 ALA A C 1
ATOM 2564 O O . ALA A 1 322 ? 12.608 -10.245 -14.975 1.00 90.62 322 ALA A O 1
ATOM 2565 N N . SER A 1 323 ? 12.340 -10.100 -17.201 1.00 92.31 323 SER A N 1
ATOM 2566 C CA . SER A 1 323 ? 12.880 -8.745 -17.328 1.00 92.31 323 SER A CA 1
ATOM 2567 C C . SER A 1 323 ? 12.152 -7.737 -16.429 1.00 92.31 323 SER A C 1
ATOM 2569 O O . SER A 1 323 ? 12.776 -6.901 -15.776 1.00 92.31 323 SER A O 1
ATOM 2571 N N . HIS A 1 324 ? 10.825 -7.832 -16.333 1.00 92.00 324 HIS A N 1
ATOM 2572 C CA . HIS A 1 324 ? 10.023 -6.942 -15.495 1.00 92.00 324 HIS A CA 1
ATOM 2573 C C . HIS A 1 324 ? 10.116 -7.260 -13.993 1.00 92.00 324 HIS A C 1
ATOM 2575 O O . HIS A 1 324 ? 9.977 -6.349 -13.171 1.00 92.00 324 HIS A O 1
ATOM 2581 N N . MET A 1 325 ? 10.370 -8.518 -13.620 1.00 91.06 325 MET A N 1
ATOM 2582 C CA . MET A 1 325 ? 10.731 -8.887 -12.245 1.00 91.06 325 MET A CA 1
ATOM 2583 C C . MET A 1 325 ? 12.113 -8.330 -11.878 1.00 91.06 325 MET A C 1
ATOM 2585 O O . MET A 1 325 ? 12.257 -7.730 -10.815 1.00 91.06 325 MET A O 1
ATOM 2589 N N . ASP A 1 326 ? 13.098 -8.433 -12.774 1.00 88.25 326 ASP A N 1
ATOM 2590 C CA . ASP A 1 326 ? 14.443 -7.872 -12.575 1.00 88.25 326 ASP A CA 1
ATOM 2591 C C . ASP A 1 326 ? 14.420 -6.343 -12.467 1.00 88.25 326 ASP A C 1
ATOM 2593 O O . ASP A 1 326 ? 15.165 -5.747 -11.686 1.00 88.25 326 ASP A O 1
ATOM 2597 N N . ALA A 1 327 ? 13.521 -5.696 -13.211 1.00 87.00 327 ALA A N 1
ATOM 2598 C CA . ALA A 1 327 ? 13.264 -4.265 -13.109 1.00 87.00 327 ALA A CA 1
ATOM 2599 C C . ALA A 1 327 ? 12.539 -3.866 -11.807 1.00 87.00 327 ALA A C 1
ATOM 2601 O O . ALA A 1 327 ? 12.475 -2.681 -11.481 1.00 87.00 327 ALA A O 1
ATOM 2602 N N . GLY A 1 328 ? 11.990 -4.827 -11.056 1.00 85.44 328 GLY A N 1
ATOM 2603 C CA . GLY A 1 328 ? 11.235 -4.585 -9.828 1.00 85.44 328 GLY A CA 1
ATOM 2604 C C . GLY A 1 328 ? 9.823 -4.042 -10.059 1.00 85.44 328 GLY A C 1
ATOM 2605 O O . GLY A 1 328 ? 9.257 -3.433 -9.159 1.00 85.44 328 GLY A O 1
ATOM 2606 N N . VAL A 1 329 ? 9.232 -4.237 -11.240 1.00 86.69 329 VAL A N 1
ATOM 2607 C CA . VAL A 1 329 ? 7.822 -3.879 -11.509 1.00 86.69 329 VAL A CA 1
ATOM 2608 C C . VAL A 1 329 ? 6.886 -5.036 -11.160 1.00 86.69 329 VAL A C 1
ATOM 2610 O O . VAL A 1 329 ? 5.745 -4.821 -10.746 1.00 86.69 329 VAL A O 1
ATOM 2613 N N . LEU A 1 330 ? 7.383 -6.268 -11.283 1.00 89.06 330 LEU A N 1
ATOM 2614 C CA . LEU A 1 330 ? 6.666 -7.490 -10.941 1.00 89.06 330 LEU A CA 1
ATOM 2615 C C . LEU A 1 330 ? 7.321 -8.197 -9.755 1.00 89.06 330 LEU A C 1
ATOM 2617 O O . LEU A 1 330 ? 8.534 -8.130 -9.566 1.00 89.06 330 LEU A O 1
ATOM 2621 N N . VAL A 1 331 ? 6.518 -8.937 -9.000 1.00 85.75 331 VAL A N 1
ATOM 2622 C CA . VAL A 1 331 ? 6.971 -9.894 -7.989 1.00 85.75 331 VAL A CA 1
ATOM 2623 C C . VAL A 1 331 ? 6.370 -11.257 -8.275 1.00 85.75 331 VAL A C 1
ATOM 2625 O O . VAL A 1 331 ? 5.289 -11.366 -8.851 1.00 85.75 331 VAL A O 1
ATOM 2628 N N . ARG A 1 332 ? 7.071 -12.311 -7.865 1.00 86.88 332 ARG A N 1
ATOM 2629 C CA . ARG A 1 332 ? 6.576 -13.681 -7.964 1.00 86.88 332 ARG A CA 1
ATOM 2630 C C . ARG A 1 332 ? 6.206 -14.190 -6.581 1.00 86.88 332 ARG A C 1
ATOM 2632 O O . ARG A 1 332 ? 7.062 -14.217 -5.702 1.00 86.88 332 ARG A O 1
ATOM 2639 N N . ALA A 1 333 ? 4.961 -14.613 -6.401 1.00 75.88 333 ALA A N 1
ATOM 2640 C CA . ALA A 1 333 ? 4.568 -15.378 -5.229 1.00 75.88 333 ALA A CA 1
ATOM 2641 C C . ALA A 1 333 ? 5.060 -16.821 -5.366 1.00 75.88 333 ALA A C 1
ATOM 2643 O O . ALA A 1 333 ? 4.943 -17.435 -6.430 1.00 75.88 333 ALA A O 1
ATOM 2644 N N . GLN A 1 334 ? 5.594 -17.360 -4.273 1.00 66.50 334 GLN A N 1
ATOM 2645 C CA . GLN A 1 334 ? 5.959 -18.767 -4.138 1.00 66.50 334 GLN A CA 1
ATOM 2646 C C . GLN A 1 334 ? 4.962 -19.432 -3.178 1.00 66.50 334 GLN A C 1
ATOM 2648 O O . GLN A 1 334 ? 5.201 -19.455 -1.976 1.00 66.50 334 GLN A O 1
ATOM 2653 N N . PRO A 1 335 ? 3.808 -19.917 -3.669 1.00 52.66 335 PRO A N 1
ATOM 2654 C CA . PRO A 1 335 ? 2.744 -20.433 -2.803 1.00 52.66 335 PRO A CA 1
ATOM 2655 C C . PRO A 1 335 ? 3.091 -21.756 -2.110 1.00 52.66 335 PRO A C 1
ATOM 2657 O O . PRO A 1 335 ? 2.449 -22.097 -1.124 1.00 52.66 335 PRO A O 1
ATOM 2660 N N . GLU A 1 336 ? 4.115 -22.468 -2.590 1.00 49.97 336 GLU A N 1
ATOM 2661 C CA . GLU A 1 336 ? 4.672 -23.688 -1.979 1.00 49.97 336 GLU A CA 1
ATOM 2662 C C . GLU A 1 336 ? 5.292 -23.419 -0.592 1.00 49.97 336 GLU A C 1
ATOM 2664 O O . GLU A 1 336 ? 5.525 -24.340 0.188 1.00 49.97 336 GLU A O 1
ATOM 2669 N N . THR A 1 337 ? 5.558 -22.152 -0.268 1.00 46.31 337 THR A N 1
ATOM 2670 C CA . THR A 1 337 ? 6.182 -21.732 0.983 1.00 46.31 337 THR A CA 1
ATOM 2671 C C . THR A 1 337 ? 5.272 -20.720 1.680 1.00 46.31 337 THR A C 1
ATOM 2673 O O . THR A 1 337 ? 5.274 -19.539 1.326 1.00 46.31 337 THR A O 1
ATOM 2676 N N . PRO A 1 338 ? 4.451 -21.152 2.659 1.00 41.12 338 PRO A N 1
ATOM 2677 C CA . PRO A 1 338 ? 3.494 -20.275 3.319 1.00 41.12 338 PRO A CA 1
ATOM 2678 C C . PRO A 1 338 ? 4.190 -19.060 3.934 1.00 41.12 338 PRO A C 1
ATOM 2680 O O . PRO A 1 338 ? 5.183 -19.208 4.645 1.00 41.12 338 PRO A O 1
ATOM 2683 N N . ALA A 1 339 ? 3.642 -17.862 3.727 1.00 42.94 339 ALA A N 1
ATOM 2684 C CA . ALA A 1 339 ? 3.981 -16.709 4.552 1.00 42.94 339 ALA A CA 1
ATOM 2685 C C . ALA A 1 339 ? 3.423 -16.963 5.964 1.00 42.94 339 ALA A C 1
ATOM 2687 O O . ALA A 1 339 ? 2.248 -16.733 6.237 1.00 42.94 339 ALA A O 1
ATOM 2688 N N . GLY A 1 340 ? 4.258 -17.524 6.833 1.00 42.19 340 GLY A N 1
ATOM 2689 C CA . GLY A 1 340 ? 3.969 -17.790 8.239 1.00 42.19 340 GLY A CA 1
ATOM 2690 C C . GLY A 1 340 ? 5.168 -17.416 9.113 1.00 42.19 340 GLY A C 1
ATOM 2691 O O . GLY A 1 340 ? 6.245 -17.151 8.579 1.00 42.19 340 GLY A O 1
ATOM 2692 N N . PRO A 1 341 ? 5.026 -17.415 10.450 1.00 43.59 341 PRO A N 1
ATOM 2693 C CA . PRO A 1 341 ? 6.097 -17.022 11.375 1.00 43.59 341 PRO A CA 1
ATOM 2694 C C . PRO A 1 341 ? 7.381 -17.866 11.242 1.00 43.59 341 PRO A C 1
ATOM 2696 O O . PRO A 1 341 ? 8.457 -17.395 11.606 1.00 43.59 341 PRO A O 1
ATOM 2699 N N . SER A 1 342 ? 7.274 -19.077 10.685 1.00 41.50 342 SER A N 1
ATOM 2700 C CA . SER A 1 342 ? 8.371 -20.008 10.380 1.00 41.50 342 SER A CA 1
ATOM 2701 C C . SER A 1 342 ? 8.539 -20.327 8.885 1.00 41.50 342 SER A C 1
ATOM 2703 O O . SER A 1 342 ? 9.437 -21.084 8.523 1.00 41.50 342 SER A O 1
ATOM 2705 N N . GLY A 1 343 ? 7.697 -19.770 8.007 1.00 38.06 343 GLY A N 1
ATOM 2706 C CA . GLY A 1 343 ? 7.911 -19.851 6.560 1.00 38.06 343 GLY A CA 1
ATOM 2707 C C . GLY A 1 343 ? 9.057 -18.934 6.135 1.00 38.06 343 GLY A C 1
ATOM 2708 O O . GLY A 1 343 ? 9.490 -18.100 6.941 1.00 38.06 343 GLY A O 1
ATOM 2709 N N . PRO A 1 344 ? 9.579 -19.033 4.896 1.00 32.75 344 PRO A N 1
ATOM 2710 C CA . PRO A 1 344 ? 10.526 -18.040 4.435 1.00 32.75 344 PRO A CA 1
ATOM 2711 C C . PRO A 1 344 ? 9.848 -16.686 4.580 1.00 32.75 344 PRO A C 1
ATOM 2713 O O . PRO A 1 344 ? 8.814 -16.402 3.969 1.00 32.75 344 PRO A O 1
ATOM 2716 N N . ARG A 1 345 ? 10.449 -15.836 5.415 1.00 36.84 345 ARG A N 1
ATOM 2717 C CA . ARG A 1 345 ? 10.262 -14.401 5.279 1.00 36.84 345 ARG A CA 1
ATOM 2718 C C . ARG A 1 345 ? 10.454 -14.142 3.791 1.00 36.84 345 ARG A C 1
ATOM 2720 O O . ARG A 1 345 ? 11.477 -14.561 3.239 1.00 36.84 345 ARG A O 1
ATOM 2727 N N . TRP A 1 346 ? 9.488 -13.487 3.141 1.00 36.03 346 TRP A N 1
ATOM 2728 C CA . TRP A 1 346 ? 9.785 -12.813 1.880 1.00 36.03 346 TRP A CA 1
ATOM 2729 C C . TRP A 1 346 ? 11.157 -12.171 2.060 1.00 36.03 346 TRP A C 1
ATOM 2731 O O . TRP A 1 346 ? 11.371 -11.608 3.147 1.00 36.03 346 TRP A O 1
ATOM 2741 N N . PRO A 1 347 ? 12.097 -12.306 1.099 1.00 34.78 347 PRO A N 1
ATOM 2742 C CA . PRO A 1 347 ? 13.377 -11.631 1.235 1.00 34.78 347 PRO A CA 1
ATOM 2743 C C . PRO A 1 347 ? 13.022 -10.215 1.675 1.00 34.78 347 PRO A C 1
ATOM 2745 O O . PRO A 1 347 ? 12.145 -9.632 1.015 1.00 34.78 347 PRO A O 1
ATOM 2748 N N . PRO A 1 348 ? 13.535 -9.740 2.839 1.00 33.91 348 PRO A N 1
ATOM 2749 C CA . PRO A 1 348 ? 13.190 -8.416 3.352 1.00 33.91 348 PRO A CA 1
ATOM 2750 C C . PRO A 1 348 ? 13.218 -7.523 2.139 1.00 33.91 348 PRO A C 1
ATOM 2752 O O . PRO A 1 348 ? 14.171 -7.695 1.366 1.00 33.91 348 PRO A O 1
ATOM 2755 N N . SER A 1 349 ? 12.131 -6.760 1.892 1.00 34.88 349 SER A N 1
ATOM 2756 C CA . SER A 1 349 ? 11.940 -6.076 0.606 1.00 34.88 349 SER A CA 1
ATOM 2757 C C . SER A 1 349 ? 13.318 -5.639 0.155 1.00 34.88 349 SER A C 1
ATOM 2759 O O . SER A 1 349 ? 14.029 -5.065 0.990 1.00 34.88 349 SER A O 1
ATOM 2761 N N . ARG A 1 350 ? 13.757 -5.984 -1.064 1.00 38.97 350 ARG A N 1
ATOM 2762 C CA . ARG A 1 350 ? 15.133 -5.697 -1.523 1.00 38.97 350 ARG A CA 1
ATOM 2763 C C . ARG A 1 350 ? 15.468 -4.181 -1.499 1.00 38.97 350 ARG A C 1
ATOM 2765 O O . ARG A 1 350 ? 16.424 -3.750 -2.124 1.00 38.97 350 ARG A O 1
ATOM 2772 N N . ARG A 1 351 ? 14.665 -3.369 -0.796 1.00 39.69 351 ARG A N 1
ATOM 2773 C CA . ARG A 1 351 ? 15.022 -2.180 -0.024 1.00 39.69 351 ARG A CA 1
ATOM 2774 C C . ARG A 1 351 ? 16.050 -2.343 1.103 1.00 39.69 351 ARG A C 1
ATOM 2776 O O . ARG A 1 351 ? 16.479 -1.312 1.606 1.00 39.69 351 ARG A O 1
ATOM 2783 N N . THR A 1 352 ? 16.613 -3.521 1.383 1.00 42.41 352 THR A N 1
ATOM 2784 C CA . THR A 1 352 ? 18.083 -3.546 1.549 1.00 42.41 352 THR A CA 1
ATOM 2785 C C . THR A 1 352 ? 18.692 -3.291 0.174 1.00 42.41 352 THR A C 1
ATOM 2787 O O . THR A 1 352 ? 19.292 -4.155 -0.462 1.00 42.41 352 THR A O 1
ATOM 2790 N N . VAL A 1 353 ? 18.406 -2.093 -0.344 1.00 49.72 353 VAL A N 1
ATOM 2791 C CA . VAL A 1 353 ? 18.944 -1.606 -1.593 1.00 49.72 353 VAL A CA 1
ATOM 2792 C C . VAL A 1 353 ? 20.441 -1.635 -1.392 1.00 49.72 353 VAL A C 1
ATOM 2794 O O . VAL A 1 353 ? 20.958 -1.332 -0.315 1.00 49.72 353 VAL A O 1
ATOM 2797 N N . ARG A 1 354 ? 21.124 -1.942 -2.479 1.00 65.75 354 ARG A N 1
ATOM 2798 C CA . ARG A 1 354 ? 22.529 -1.659 -2.722 1.00 65.75 354 ARG A CA 1
ATOM 2799 C C . ARG A 1 354 ? 22.841 -0.156 -2.585 1.00 65.75 354 ARG A C 1
ATOM 2801 O O . ARG A 1 354 ? 23.511 0.388 -3.437 1.00 65.75 354 ARG A O 1
ATOM 2808 N N . TYR A 1 355 ? 22.312 0.574 -1.602 1.00 66.44 355 TYR A N 1
ATOM 2809 C CA . TYR A 1 355 ? 22.551 2.003 -1.428 1.00 66.44 355 TYR A CA 1
ATOM 2810 C C . TYR A 1 355 ? 24.033 2.267 -1.179 1.00 66.44 355 TYR A C 1
ATOM 2812 O O . TYR A 1 355 ? 24.550 3.243 -1.703 1.00 66.44 355 TYR A O 1
ATOM 2820 N N . ALA A 1 356 ? 24.719 1.360 -0.475 1.00 74.38 356 ALA A N 1
ATOM 2821 C CA . ALA A 1 356 ? 26.172 1.381 -0.362 1.00 74.38 356 ALA A CA 1
ATOM 2822 C C . ALA A 1 356 ? 26.847 1.201 -1.735 1.00 74.38 356 ALA A C 1
ATOM 2824 O O . ALA A 1 356 ? 27.557 2.099 -2.164 1.00 74.38 356 ALA A O 1
ATOM 2825 N N . GLU A 1 357 ? 26.540 0.134 -2.490 1.00 78.12 357 GLU A N 1
ATOM 2826 C CA . GLU A 1 357 ? 27.166 -0.082 -3.812 1.00 78.12 357 GLU A CA 1
ATOM 2827 C C . GLU A 1 357 ? 26.800 1.014 -4.832 1.00 78.12 357 GLU A C 1
ATOM 2829 O O . GLU A 1 357 ? 27.610 1.387 -5.672 1.00 78.12 357 GLU A O 1
ATOM 2834 N N . LEU A 1 358 ? 25.571 1.538 -4.788 1.00 72.69 358 LEU A N 1
ATOM 2835 C CA . LEU A 1 358 ? 25.113 2.643 -5.631 1.00 72.69 358 LEU A CA 1
ATOM 2836 C C . LEU A 1 358 ? 25.797 3.949 -5.232 1.00 72.69 358 LEU A C 1
ATOM 2838 O O . LEU A 1 358 ? 26.098 4.754 -6.108 1.00 72.69 358 LEU A O 1
ATOM 2842 N N . ALA A 1 359 ? 26.059 4.156 -3.939 1.00 77.31 359 ALA A N 1
ATOM 2843 C CA . ALA A 1 359 ? 26.871 5.270 -3.478 1.00 77.31 359 ALA A CA 1
ATOM 2844 C C . ALA A 1 359 ? 28.322 5.123 -3.940 1.00 77.31 359 ALA A C 1
ATOM 2846 O O . ALA A 1 359 ? 28.891 6.102 -4.407 1.00 77.31 359 ALA A O 1
ATOM 2847 N N . ASP A 1 360 ? 28.898 3.918 -3.885 1.00 86.00 360 ASP A N 1
ATOM 2848 C CA . ASP A 1 360 ? 30.240 3.642 -4.410 1.00 86.00 360 ASP A CA 1
ATOM 2849 C C . ASP A 1 360 ? 30.300 3.914 -5.923 1.00 86.00 360 ASP A C 1
ATOM 2851 O O . ASP A 1 360 ? 31.217 4.573 -6.404 1.00 86.00 360 ASP A O 1
ATOM 2855 N N . GLN A 1 361 ? 29.281 3.494 -6.679 1.00 79.12 361 GLN A N 1
ATOM 2856 C CA . GLN A 1 361 ? 29.159 3.780 -8.115 1.00 79.12 361 GLN A CA 1
ATOM 2857 C C . GLN A 1 361 ? 28.928 5.266 -8.420 1.00 79.12 361 GLN A C 1
ATOM 2859 O O . GLN A 1 361 ? 29.334 5.744 -9.479 1.00 79.12 361 GLN A O 1
ATOM 2864 N N . ALA A 1 362 ? 28.222 5.998 -7.557 1.00 68.94 362 ALA A N 1
ATOM 2865 C CA . ALA A 1 362 ? 28.046 7.441 -7.695 1.00 68.94 362 ALA A CA 1
ATOM 2866 C C . ALA A 1 362 ? 29.368 8.171 -7.425 1.00 68.94 362 ALA A C 1
ATOM 2868 O O . ALA A 1 362 ? 29.797 8.961 -8.262 1.00 68.94 362 ALA A O 1
ATOM 2869 N N . ALA A 1 363 ? 30.061 7.826 -6.337 1.00 84.94 363 ALA A N 1
ATOM 2870 C CA . ALA A 1 363 ? 31.371 8.372 -5.990 1.00 84.94 363 ALA A CA 1
ATOM 2871 C C . ALA A 1 363 ? 32.416 8.081 -7.079 1.00 84.94 363 ALA A C 1
ATOM 2873 O O . ALA A 1 363 ? 33.106 8.989 -7.529 1.00 84.94 363 ALA A O 1
ATOM 2874 N N . ALA A 1 364 ? 32.460 6.853 -7.608 1.00 88.38 364 ALA A N 1
ATOM 2875 C CA . ALA A 1 364 ? 33.361 6.478 -8.703 1.00 88.38 364 ALA A CA 1
ATOM 2876 C C . ALA A 1 364 ? 33.125 7.274 -10.003 1.00 88.38 364 ALA A C 1
ATOM 2878 O O . ALA A 1 364 ? 34.007 7.337 -10.857 1.00 88.38 364 ALA A O 1
ATOM 2879 N N . ARG A 1 365 ? 31.943 7.882 -10.162 1.00 86.50 365 ARG A N 1
ATOM 2880 C CA . ARG A 1 365 ? 31.592 8.763 -11.286 1.00 86.50 365 ARG A CA 1
ATOM 2881 C C . ARG A 1 365 ? 31.745 10.256 -10.954 1.00 86.50 365 ARG A C 1
ATOM 2883 O O . ARG A 1 365 ? 31.325 11.084 -11.753 1.00 86.50 365 ARG A O 1
ATOM 2890 N N . GLY A 1 366 ? 32.306 10.606 -9.793 1.00 87.25 366 GLY A N 1
ATOM 2891 C CA . GLY A 1 366 ? 32.437 11.989 -9.314 1.00 87.25 366 GLY A CA 1
ATOM 2892 C C . GLY A 1 366 ? 31.145 12.592 -8.741 1.00 87.25 366 GLY A C 1
ATOM 2893 O O . GLY A 1 366 ? 31.071 13.793 -8.501 1.00 87.25 366 GLY A O 1
ATOM 2894 N N . GLY A 1 367 ? 30.107 11.781 -8.519 1.00 84.50 367 GLY A N 1
ATOM 2895 C CA . GLY A 1 367 ? 28.814 12.201 -7.973 1.00 84.50 367 GLY A CA 1
ATOM 2896 C C . GLY A 1 367 ? 28.794 12.229 -6.444 1.00 84.50 367 GLY A C 1
ATOM 2897 O O . GLY A 1 367 ? 28.047 11.466 -5.830 1.00 84.50 367 GLY A O 1
ATOM 2898 N N . ALA A 1 368 ? 29.602 13.090 -5.819 1.00 81.62 368 ALA A N 1
ATOM 2899 C CA . ALA A 1 368 ? 29.753 13.150 -4.359 1.00 81.62 368 ALA A CA 1
ATOM 2900 C C . ALA A 1 368 ? 28.431 13.434 -3.613 1.00 81.62 368 ALA A C 1
ATOM 2902 O O . ALA A 1 368 ? 28.131 12.798 -2.601 1.00 81.62 368 ALA A O 1
ATOM 2903 N N . LEU A 1 369 ? 27.588 14.331 -4.140 1.00 72.56 369 LEU A N 1
ATOM 2904 C CA . LEU A 1 369 ? 26.281 14.639 -3.545 1.00 72.56 369 LEU A CA 1
ATOM 2905 C C . LEU A 1 369 ? 25.335 13.428 -3.579 1.00 72.56 369 LEU A C 1
ATOM 2907 O O . LEU A 1 369 ? 24.709 13.095 -2.571 1.00 72.56 369 LEU A O 1
ATOM 2911 N N . ASP A 1 370 ? 25.262 12.742 -4.719 1.00 65.69 370 ASP A N 1
ATOM 2912 C CA . ASP A 1 370 ? 24.427 11.551 -4.881 1.00 65.69 370 ASP A CA 1
ATOM 2913 C C . ASP A 1 370 ? 24.917 10.417 -3.976 1.00 65.69 370 ASP A C 1
ATOM 2915 O O . ASP A 1 370 ? 24.116 9.762 -3.304 1.00 65.69 370 ASP A O 1
ATOM 2919 N N . ALA A 1 371 ? 26.237 10.229 -3.886 1.00 77.62 371 ALA A N 1
ATOM 2920 C CA . ALA A 1 371 ? 26.851 9.277 -2.970 1.00 77.62 371 ALA A CA 1
ATOM 2921 C C . ALA A 1 371 ? 26.509 9.595 -1.505 1.00 77.62 371 ALA A C 1
ATOM 2923 O O . ALA A 1 371 ? 26.150 8.687 -0.753 1.00 77.62 371 ALA A O 1
ATOM 2924 N N . TRP A 1 372 ? 26.545 10.869 -1.096 1.00 85.69 372 TRP A N 1
ATOM 2925 C CA . TRP A 1 372 ? 26.159 11.292 0.254 1.00 85.69 372 TRP A CA 1
ATOM 2926 C C . TRP A 1 372 ? 24.694 10.963 0.581 1.00 85.69 372 TRP A C 1
ATOM 2928 O O . TRP A 1 372 ? 24.412 10.382 1.636 1.00 85.69 372 TRP A O 1
ATOM 2938 N N . VAL A 1 373 ? 23.762 11.275 -0.329 1.00 68.56 373 VAL A N 1
ATOM 2939 C CA . VAL A 1 373 ? 22.328 10.973 -0.156 1.00 68.56 373 VAL A CA 1
ATOM 2940 C C . VAL A 1 373 ? 22.099 9.464 -0.061 1.00 68.56 373 VAL A C 1
ATOM 2942 O O . VAL A 1 373 ? 21.389 8.994 0.833 1.00 68.56 373 VAL A O 1
ATOM 2945 N N . LEU A 1 374 ? 22.719 8.693 -0.958 1.00 70.88 374 LEU A N 1
ATOM 2946 C CA . LEU A 1 374 ? 22.589 7.238 -0.994 1.00 70.88 374 LEU A CA 1
ATOM 2947 C C . LEU A 1 374 ? 23.180 6.592 0.269 1.00 70.88 374 LEU A C 1
ATOM 2949 O O . LEU A 1 374 ? 22.536 5.720 0.850 1.00 70.88 374 LEU A O 1
ATOM 2953 N N . ARG A 1 375 ? 24.326 7.062 0.781 1.00 84.12 375 ARG A N 1
ATOM 2954 C CA . ARG A 1 375 ? 24.875 6.568 2.059 1.00 84.12 375 ARG A CA 1
ATOM 2955 C C . ARG A 1 375 ? 24.002 6.902 3.260 1.00 84.12 375 ARG A C 1
ATOM 2957 O O . ARG A 1 375 ? 23.928 6.085 4.171 1.00 84.12 375 ARG A O 1
ATOM 2964 N N . GLY A 1 376 ? 23.290 8.031 3.254 1.00 74.31 376 GLY A N 1
ATOM 2965 C CA . GLY A 1 376 ? 22.287 8.323 4.286 1.00 74.31 376 GLY A CA 1
ATOM 2966 C C . GLY A 1 376 ? 21.199 7.248 4.343 1.00 74.31 376 GLY A C 1
ATOM 2967 O O . GLY A 1 376 ? 20.851 6.764 5.415 1.00 74.31 376 GLY A O 1
ATOM 2968 N N . LYS A 1 377 ? 20.738 6.785 3.175 1.00 66.56 377 LYS A N 1
ATOM 2969 C CA . LYS A 1 377 ? 19.786 5.669 3.081 1.00 66.56 377 LYS A CA 1
ATOM 2970 C C . LYS A 1 377 ? 20.380 4.314 3.448 1.00 66.56 377 LYS A C 1
ATOM 2972 O O . LYS A 1 377 ? 19.659 3.470 3.972 1.00 66.56 377 LYS A O 1
ATOM 2977 N N . ALA A 1 378 ? 21.673 4.103 3.208 1.00 74.75 378 ALA A N 1
ATOM 2978 C CA . ALA A 1 378 ? 22.365 2.914 3.695 1.00 74.75 378 ALA A CA 1
ATOM 2979 C C . ALA A 1 378 ? 22.452 2.901 5.234 1.00 74.75 378 ALA A C 1
ATOM 2981 O O . ALA A 1 378 ? 22.178 1.871 5.840 1.00 74.75 378 ALA A O 1
ATOM 2982 N N . LEU A 1 379 ? 22.762 4.040 5.864 1.00 76.81 379 LEU A N 1
ATOM 2983 C CA . LEU A 1 379 ? 22.854 4.180 7.323 1.00 76.81 379 LEU A CA 1
ATOM 2984 C C . LEU A 1 379 ? 21.527 3.904 8.035 1.00 76.81 379 LEU A C 1
ATOM 2986 O O . LEU A 1 379 ? 21.514 3.105 8.968 1.00 76.81 379 LEU A O 1
ATOM 2990 N N . GLU A 1 380 ? 20.412 4.456 7.539 1.00 71.31 380 GLU A N 1
ATOM 2991 C CA . GLU A 1 380 ? 19.060 4.173 8.062 1.00 71.31 380 GLU A CA 1
ATOM 2992 C C . GLU A 1 380 ? 18.761 2.656 8.117 1.00 71.31 380 GLU A C 1
ATOM 2994 O O . GLU A 1 380 ? 18.003 2.190 8.967 1.00 71.31 380 GLU A O 1
ATOM 2999 N N . ALA A 1 381 ? 19.362 1.862 7.220 1.00 64.06 381 ALA A N 1
ATOM 3000 C CA . ALA A 1 381 ? 19.199 0.409 7.196 1.00 64.06 381 ALA A CA 1
ATOM 3001 C C . ALA A 1 381 ? 20.132 -0.339 8.173 1.00 64.06 381 ALA A C 1
ATOM 3003 O O . ALA A 1 381 ? 19.803 -1.458 8.578 1.00 64.06 381 ALA A O 1
ATOM 3004 N N . LEU A 1 382 ? 21.273 0.250 8.554 1.00 69.62 382 LEU A N 1
ATOM 3005 C CA . LEU A 1 382 ? 22.292 -0.364 9.420 1.00 69.62 382 LEU A CA 1
ATOM 3006 C C . LEU A 1 382 ? 21.987 -0.207 10.919 1.00 69.62 382 LEU A C 1
ATOM 3008 O O . LEU A 1 382 ? 22.365 -1.082 11.700 1.00 69.62 382 LEU A O 1
ATOM 3012 N N . GLU A 1 383 ? 21.264 0.847 11.321 1.00 59.50 383 GLU A N 1
ATOM 3013 C CA . GLU A 1 383 ? 21.002 1.222 12.730 1.00 59.50 383 GLU A CA 1
ATOM 3014 C C . GLU A 1 383 ? 20.348 0.125 13.597 1.00 59.50 383 GLU A C 1
ATOM 3016 O O . GLU A 1 383 ? 20.325 0.236 14.819 1.00 59.50 383 GLU A O 1
ATOM 3021 N N . SER A 1 384 ? 19.839 -0.960 13.000 1.00 56.91 384 SER A N 1
ATOM 3022 C CA . SER A 1 384 ? 19.142 -2.029 13.728 1.00 56.91 384 SER A CA 1
ATOM 3023 C C . SER A 1 384 ? 19.899 -3.358 13.861 1.00 56.91 384 SER A C 1
ATOM 3025 O O . SER A 1 384 ? 19.359 -4.267 14.496 1.00 56.91 384 SER A O 1
ATOM 3027 N N . ARG A 1 385 ? 21.091 -3.537 13.252 1.00 55.38 385 ARG A N 1
ATOM 3028 C CA . ARG A 1 385 ? 21.707 -4.884 13.122 1.00 55.38 385 ARG A CA 1
ATOM 3029 C C . ARG A 1 385 ? 23.232 -5.003 13.237 1.00 55.38 385 ARG A C 1
ATOM 3031 O O . ARG A 1 385 ? 23.693 -6.128 13.401 1.00 55.38 385 ARG A O 1
ATOM 3038 N N . GLU A 1 386 ? 24.000 -3.920 13.163 1.00 74.88 386 GLU A N 1
ATOM 3039 C CA . GLU A 1 386 ? 25.473 -3.984 13.073 1.00 74.88 386 GLU A CA 1
ATOM 3040 C C . GLU A 1 386 ? 26.180 -3.461 14.336 1.00 74.88 386 GLU A C 1
ATOM 3042 O O . GLU A 1 386 ? 25.569 -2.816 15.191 1.00 74.88 386 GLU A O 1
ATOM 3047 N N . CYS A 1 387 ? 27.482 -3.738 14.472 1.00 87.19 387 CYS A N 1
ATOM 3048 C CA . CYS A 1 387 ? 28.262 -3.263 15.615 1.00 87.19 387 CYS A CA 1
ATOM 3049 C C . CYS A 1 387 ? 28.608 -1.764 15.499 1.00 87.19 387 CYS A C 1
ATOM 3051 O O . CYS A 1 387 ? 28.660 -1.196 14.405 1.00 87.19 387 CYS A O 1
ATOM 3053 N N . ALA A 1 388 ? 28.897 -1.118 16.637 1.00 88.38 388 ALA A N 1
ATOM 3054 C CA . ALA A 1 388 ? 29.202 0.317 16.701 1.00 88.38 388 ALA A CA 1
ATOM 3055 C C . ALA A 1 388 ? 30.339 0.743 15.751 1.00 88.38 388 ALA A C 1
ATOM 3057 O O . ALA A 1 388 ? 30.259 1.803 15.134 1.00 88.38 388 ALA A O 1
ATOM 3058 N N . ALA A 1 389 ? 31.353 -0.109 15.560 1.00 90.38 389 ALA A N 1
ATOM 3059 C CA . ALA A 1 389 ? 32.470 0.169 14.659 1.00 90.38 389 ALA A CA 1
ATOM 3060 C C . ALA A 1 389 ? 32.042 0.249 13.182 1.00 90.38 389 ALA A C 1
ATOM 3062 O O . ALA A 1 389 ? 32.504 1.123 12.450 1.00 90.38 389 ALA A O 1
ATOM 3063 N N . GLN A 1 390 ? 31.127 -0.619 12.739 1.00 88.69 390 GLN A N 1
ATOM 3064 C CA . GLN A 1 390 ? 30.618 -0.605 11.363 1.00 88.69 390 GLN A CA 1
ATOM 3065 C C . GLN A 1 390 ? 29.748 0.628 11.102 1.00 88.69 390 GLN A C 1
ATOM 3067 O O . GLN A 1 390 ? 29.866 1.253 10.047 1.00 88.69 390 GLN A O 1
ATOM 3072 N N . LEU A 1 391 ? 28.920 1.016 12.078 1.00 89.00 391 LEU A N 1
ATOM 3073 C CA . LEU A 1 391 ? 28.135 2.249 12.007 1.00 89.00 391 LEU A CA 1
ATOM 3074 C C . LEU A 1 391 ? 29.042 3.483 11.950 1.00 89.00 391 LEU A C 1
ATOM 3076 O O . LEU A 1 391 ? 28.848 4.348 11.095 1.00 89.00 391 LEU A O 1
ATOM 3080 N N . ALA A 1 392 ? 30.076 3.537 12.794 1.00 93.38 392 ALA A N 1
ATOM 3081 C CA . ALA A 1 392 ? 31.032 4.638 12.789 1.00 93.38 392 ALA A CA 1
ATOM 3082 C C . ALA A 1 392 ? 31.753 4.759 11.436 1.00 93.38 392 ALA A C 1
ATOM 3084 O O . ALA A 1 392 ? 31.859 5.857 10.888 1.00 93.38 392 ALA A O 1
ATOM 3085 N N . HIS A 1 393 ? 32.174 3.632 10.851 1.00 93.81 393 HIS A N 1
ATOM 3086 C CA . HIS A 1 393 ? 32.788 3.604 9.524 1.00 93.81 393 HIS A CA 1
ATOM 3087 C C . HIS A 1 393 ? 31.837 4.117 8.430 1.00 93.81 393 HIS A C 1
ATOM 3089 O O . HIS A 1 393 ? 32.230 4.930 7.592 1.00 93.81 393 HIS A O 1
ATOM 3095 N N . ALA A 1 394 ? 30.568 3.705 8.456 1.00 91.00 394 ALA A N 1
ATOM 3096 C CA . ALA A 1 394 ? 29.574 4.153 7.484 1.00 91.00 394 ALA A CA 1
ATOM 3097 C C . ALA A 1 394 ? 29.295 5.669 7.583 1.00 91.00 394 ALA A C 1
ATOM 3099 O O . ALA A 1 394 ? 29.194 6.343 6.552 1.00 91.00 394 ALA A O 1
ATOM 3100 N N . HIS A 1 395 ? 29.248 6.228 8.798 1.00 93.56 395 HIS A N 1
ATOM 3101 C CA . HIS A 1 395 ? 29.159 7.678 9.001 1.00 93.56 395 HIS A CA 1
ATOM 3102 C C . HIS A 1 395 ? 30.394 8.412 8.468 1.00 93.56 395 HIS A C 1
ATOM 3104 O O . HIS A 1 395 ? 30.250 9.416 7.773 1.00 93.56 395 HIS A O 1
ATOM 3110 N N . MET A 1 396 ? 31.604 7.892 8.696 1.00 96.25 396 MET A N 1
ATOM 3111 C CA . MET A 1 396 ? 32.828 8.483 8.141 1.00 96.25 396 MET A CA 1
ATOM 3112 C C . MET A 1 396 ? 32.824 8.501 6.607 1.00 96.25 396 MET A C 1
ATOM 3114 O O . MET A 1 396 ? 33.153 9.519 5.999 1.00 96.25 396 MET A O 1
ATOM 3118 N N . GLN A 1 397 ? 32.400 7.409 5.964 1.00 94.94 397 GLN A N 1
ATOM 3119 C CA . GLN A 1 397 ? 32.278 7.356 4.504 1.00 94.94 397 GLN A CA 1
ATOM 3120 C C . GLN A 1 397 ? 31.249 8.361 3.976 1.00 94.94 397 GLN A C 1
ATOM 3122 O O . GLN A 1 397 ? 31.452 8.972 2.926 1.00 94.94 397 GLN A O 1
ATOM 3127 N N . ARG A 1 398 ? 30.130 8.547 4.686 1.00 92.50 398 ARG A N 1
ATOM 3128 C CA . ARG A 1 398 ? 29.133 9.560 4.331 1.00 92.50 398 ARG A CA 1
ATOM 3129 C C . ARG A 1 398 ? 29.696 10.971 4.494 1.00 92.50 398 ARG A C 1
ATOM 3131 O O . ARG A 1 398 ? 29.565 11.763 3.564 1.00 92.50 398 ARG A O 1
ATOM 3138 N N . ALA A 1 399 ? 30.391 11.255 5.590 1.00 94.31 399 ALA A N 1
ATOM 3139 C CA . ALA A 1 399 ? 31.023 12.547 5.826 1.00 94.31 399 ALA A CA 1
ATOM 3140 C C . ALA A 1 399 ? 32.088 12.908 4.779 1.00 94.31 399 ALA A C 1
ATOM 3142 O O . ALA A 1 399 ? 32.201 14.073 4.394 1.00 94.31 399 ALA A O 1
ATOM 3143 N N . ALA A 1 400 ? 32.839 11.923 4.278 1.00 94.75 400 ALA A N 1
ATOM 3144 C CA . ALA A 1 400 ? 33.785 12.129 3.184 1.00 94.75 400 ALA A CA 1
ATOM 3145 C C . ALA A 1 400 ? 33.077 12.647 1.917 1.00 94.75 400 ALA A C 1
ATOM 3147 O O . ALA A 1 400 ? 33.460 13.690 1.390 1.00 94.75 400 ALA A O 1
ATOM 3148 N N . ASN A 1 401 ? 31.975 12.005 1.505 1.00 90.38 401 ASN A N 1
ATOM 3149 C CA . ASN A 1 401 ? 31.182 12.470 0.357 1.00 90.38 401 ASN A CA 1
ATOM 3150 C C . ASN A 1 401 ? 30.526 13.835 0.619 1.00 90.38 401 ASN A C 1
ATOM 3152 O O . ASN A 1 401 ? 30.419 14.647 -0.294 1.00 90.38 401 ASN A O 1
ATOM 3156 N N . ALA A 1 402 ? 30.104 14.113 1.860 1.00 83.81 402 ALA A N 1
ATOM 3157 C CA . ALA A 1 402 ? 29.596 15.433 2.237 1.00 83.81 402 ALA A CA 1
ATOM 3158 C C . ALA A 1 402 ? 30.672 16.513 2.053 1.00 83.81 402 ALA A C 1
ATOM 3160 O O . ALA A 1 402 ? 30.391 17.577 1.512 1.00 83.81 402 ALA A O 1
ATOM 3161 N N . THR A 1 403 ? 31.907 16.225 2.468 1.00 91.56 403 THR A N 1
ATOM 3162 C CA . THR A 1 403 ? 33.044 17.147 2.352 1.00 91.56 403 THR A CA 1
ATOM 3163 C C . THR A 1 403 ? 33.375 17.417 0.887 1.00 91.56 403 THR A C 1
ATOM 3165 O O . THR A 1 403 ? 33.488 18.574 0.491 1.00 91.56 403 THR A O 1
ATOM 3168 N N . GLU A 1 404 ? 33.452 16.367 0.067 1.00 90.44 404 GLU A N 1
ATOM 3169 C CA . GLU A 1 404 ? 33.687 16.480 -1.377 1.00 90.44 404 GLU A CA 1
ATOM 3170 C C . GLU A 1 404 ? 32.557 17.244 -2.092 1.00 90.44 404 GLU A C 1
ATOM 3172 O O . GLU A 1 404 ? 32.813 18.025 -3.005 1.00 90.44 404 GLU A O 1
ATOM 3177 N N . ALA A 1 405 ? 31.314 17.110 -1.621 1.00 78.56 405 ALA A N 1
ATOM 3178 C CA . ALA A 1 405 ? 30.162 17.862 -2.117 1.00 78.56 405 ALA A CA 1
ATOM 3179 C C . ALA A 1 405 ? 30.064 19.311 -1.585 1.00 78.56 405 ALA A C 1
ATOM 3181 O O . ALA A 1 405 ? 29.091 20.002 -1.889 1.00 78.56 405 ALA A O 1
ATOM 3182 N N . GLY A 1 406 ? 31.016 19.781 -0.768 1.00 85.75 406 GLY A N 1
ATOM 3183 C CA . GLY A 1 406 ? 30.984 21.122 -0.164 1.00 85.75 406 GLY A CA 1
ATOM 3184 C C . GLY A 1 406 ? 29.960 21.291 0.970 1.00 85.75 406 GLY A C 1
ATOM 3185 O O . GLY A 1 406 ? 29.629 22.413 1.349 1.00 85.75 406 GLY A O 1
ATOM 3186 N N . LEU A 1 407 ? 29.454 20.193 1.536 1.00 83.38 407 LEU A N 1
ATOM 3187 C CA . LEU A 1 407 ? 28.464 20.150 2.618 1.00 83.38 407 LEU A CA 1
ATOM 3188 C C . LEU A 1 407 ? 29.134 19.989 3.991 1.00 83.38 407 LEU A C 1
ATOM 3190 O O . LEU A 1 407 ? 28.865 19.039 4.731 1.00 83.38 407 LEU A O 1
ATOM 3194 N N . ALA A 1 408 ? 30.012 20.925 4.353 1.00 87.56 408 ALA A N 1
ATOM 3195 C CA . ALA A 1 408 ? 30.829 20.817 5.563 1.00 87.56 408 ALA A CA 1
ATOM 3196 C C . ALA A 1 408 ? 30.007 20.674 6.864 1.00 87.56 408 ALA A C 1
ATOM 3198 O O . ALA A 1 408 ? 30.380 19.896 7.738 1.00 87.56 408 ALA A O 1
ATOM 3199 N N . SER A 1 409 ? 28.848 21.337 6.986 1.00 82.75 409 SER A N 1
ATOM 3200 C CA . SER A 1 409 ? 27.961 21.169 8.152 1.00 82.75 409 SER A CA 1
ATOM 3201 C C . SER A 1 409 ? 27.400 19.747 8.276 1.00 82.75 409 SER A C 1
ATOM 3203 O O . SER A 1 409 ? 27.344 19.215 9.379 1.00 82.75 409 SER A O 1
ATOM 3205 N N . CYS A 1 410 ? 27.046 19.103 7.159 1.00 84.25 410 CYS A N 1
ATOM 3206 C CA . CYS A 1 410 ? 26.589 17.711 7.163 1.00 84.25 410 CYS A CA 1
ATOM 3207 C C . CYS A 1 410 ? 27.729 16.750 7.524 1.00 84.25 410 CYS A C 1
ATOM 3209 O O . CYS A 1 410 ? 27.513 15.790 8.259 1.00 84.25 410 CYS A O 1
ATOM 3211 N N . ALA A 1 411 ? 28.953 17.033 7.062 1.00 91.00 411 ALA A N 1
ATOM 3212 C CA . ALA A 1 411 ? 30.131 16.267 7.459 1.00 91.00 411 ALA A CA 1
ATOM 3213 C C . ALA A 1 411 ? 30.371 16.342 8.978 1.00 91.00 411 ALA A C 1
ATOM 3215 O O . ALA A 1 411 ? 30.668 15.320 9.589 1.00 91.00 411 ALA A O 1
ATOM 3216 N N . VAL A 1 412 ? 30.193 17.518 9.600 1.00 91.62 412 VAL A N 1
ATOM 3217 C CA . VAL A 1 412 ? 30.318 17.694 11.061 1.00 91.62 412 VAL A CA 1
ATOM 3218 C C . VAL A 1 412 ? 29.330 16.812 11.824 1.00 91.62 412 VAL A C 1
ATOM 3220 O O . VAL A 1 412 ? 29.731 16.178 12.800 1.00 91.62 412 VAL A O 1
ATOM 3223 N N . GLU A 1 413 ? 28.068 16.741 11.394 1.00 87.69 413 GLU A N 1
ATOM 3224 C CA . GLU A 1 413 ? 27.056 15.885 12.028 1.00 87.69 413 GLU A CA 1
ATOM 3225 C C . GLU A 1 413 ? 27.460 14.406 11.963 1.00 87.69 413 GLU A C 1
ATOM 3227 O O . GLU A 1 413 ? 27.604 13.765 13.005 1.00 87.69 413 GLU A O 1
ATOM 3232 N N . ASP A 1 414 ? 27.735 13.891 10.759 1.00 91.25 414 ASP A N 1
ATOM 3233 C CA . ASP A 1 414 ? 28.108 12.485 10.562 1.00 91.25 414 ASP A CA 1
ATOM 3234 C C . ASP A 1 414 ? 29.401 12.124 11.333 1.00 91.25 414 ASP A C 1
ATOM 3236 O O . ASP A 1 414 ? 29.480 11.078 11.980 1.00 91.25 414 ASP A O 1
ATOM 3240 N N . LEU A 1 415 ? 30.410 13.002 11.337 1.00 96.44 415 LEU A N 1
ATOM 3241 C CA . LEU A 1 415 ? 31.674 12.772 12.049 1.00 96.44 415 LEU A CA 1
ATOM 3242 C C . LEU A 1 415 ? 31.525 12.851 13.570 1.00 96.44 415 LEU A C 1
ATOM 3244 O O . LEU A 1 415 ? 32.189 12.103 14.286 1.00 96.44 415 LEU A O 1
ATOM 3248 N N . THR A 1 416 ? 30.637 13.710 14.073 1.00 93.75 416 THR A N 1
ATOM 3249 C CA . THR A 1 416 ? 30.312 13.764 15.505 1.00 93.75 416 THR A CA 1
ATOM 3250 C C . THR A 1 416 ? 29.701 12.442 15.955 1.00 93.75 416 THR A C 1
ATOM 3252 O O . THR A 1 416 ? 30.128 11.882 16.967 1.00 93.75 416 THR A O 1
ATOM 3255 N N . THR A 1 417 ? 28.760 11.896 15.180 1.00 90.75 417 THR A N 1
ATOM 3256 C CA . THR A 1 417 ? 28.180 10.576 15.451 1.00 90.75 417 THR A CA 1
ATOM 3257 C C . THR A 1 417 ? 29.241 9.476 15.391 1.00 90.75 417 THR A C 1
ATOM 3259 O O . THR A 1 417 ? 29.289 8.632 16.283 1.00 90.75 417 THR A O 1
ATOM 3262 N N . ALA A 1 418 ? 30.158 9.506 14.418 1.00 93.81 418 ALA A N 1
ATOM 3263 C CA . ALA A 1 418 ? 31.250 8.532 14.344 1.00 93.81 418 ALA A CA 1
ATOM 3264 C C . ALA A 1 418 ? 32.174 8.567 15.581 1.00 93.81 418 ALA A C 1
ATOM 3266 O O . ALA A 1 418 ? 32.544 7.508 16.092 1.00 93.81 418 ALA A O 1
ATOM 3267 N N . VAL A 1 419 ? 32.499 9.757 16.105 1.00 95.00 419 VAL A N 1
ATOM 3268 C CA . VAL A 1 419 ? 33.258 9.912 17.362 1.00 95.00 419 VAL A CA 1
ATOM 3269 C C . VAL A 1 419 ? 32.473 9.357 18.555 1.00 95.00 419 VAL A C 1
ATOM 3271 O O . VAL A 1 419 ? 33.037 8.632 19.372 1.00 95.00 419 VAL A O 1
ATOM 3274 N N . GLN A 1 420 ? 31.170 9.640 18.651 1.00 93.25 420 GLN A N 1
ATOM 3275 C CA . GLN A 1 420 ? 30.304 9.114 19.719 1.00 93.25 420 GLN A CA 1
ATOM 3276 C C . GLN A 1 420 ? 30.196 7.584 19.694 1.00 93.25 420 GLN A C 1
ATOM 3278 O O . GLN A 1 420 ? 30.081 6.955 20.744 1.00 93.25 420 GLN A O 1
ATOM 3283 N N . LEU A 1 421 ? 30.279 6.987 18.504 1.00 92.75 421 LEU A N 1
ATOM 3284 C CA . LEU A 1 421 ? 30.332 5.540 18.299 1.00 92.75 421 LEU A CA 1
ATOM 3285 C C . LEU A 1 421 ? 31.729 4.938 18.552 1.00 92.75 421 LEU A C 1
ATOM 3287 O O . LEU A 1 421 ? 31.912 3.732 18.394 1.00 92.75 421 LEU A O 1
ATOM 3291 N N . GLY A 1 422 ? 32.704 5.755 18.964 1.00 93.56 422 GLY A N 1
ATOM 3292 C CA . GLY A 1 422 ? 34.038 5.319 19.374 1.00 93.56 422 GLY A CA 1
ATOM 3293 C C . GLY A 1 422 ? 35.095 5.320 18.268 1.00 93.56 422 GLY A C 1
ATOM 3294 O O . GLY A 1 422 ? 36.174 4.772 18.484 1.00 93.56 422 GLY A O 1
ATOM 3295 N N . SER A 1 423 ? 34.839 5.917 17.096 1.00 94.31 423 SER A N 1
ATOM 3296 C CA . SER A 1 423 ? 35.862 6.016 16.046 1.00 94.31 423 SER A CA 1
ATOM 3297 C C . SER A 1 423 ? 36.861 7.136 16.334 1.00 94.31 423 SER A C 1
ATOM 3299 O O . SER A 1 423 ? 36.579 8.319 16.131 1.00 94.31 423 SER A O 1
ATOM 3301 N N . SER A 1 424 ? 38.071 6.762 16.752 1.00 93.44 424 SER A N 1
ATOM 3302 C CA . SER A 1 424 ? 39.178 7.706 16.936 1.00 93.44 424 SER A CA 1
ATOM 3303 C C . SER A 1 424 ? 39.675 8.312 15.617 1.00 93.44 424 SER A C 1
ATOM 3305 O O . SER A 1 424 ? 40.212 9.417 15.605 1.00 93.44 424 SER A O 1
ATOM 3307 N N . GLU A 1 425 ? 39.468 7.625 14.492 1.00 94.06 425 GLU A N 1
ATOM 3308 C CA . GLU A 1 425 ? 39.852 8.111 13.160 1.00 94.06 425 GLU A CA 1
ATOM 3309 C C . GLU A 1 425 ? 38.989 9.300 12.698 1.00 94.06 425 GLU A C 1
ATOM 3311 O O . GLU A 1 425 ? 39.391 10.059 11.818 1.00 94.06 425 GLU A O 1
ATOM 3316 N N . ALA A 1 426 ? 37.820 9.515 13.313 1.00 96.25 426 ALA A N 1
ATOM 3317 C CA . ALA A 1 426 ? 36.916 10.605 12.960 1.00 96.25 426 ALA A CA 1
ATOM 3318 C C . ALA A 1 426 ? 37.339 11.982 13.520 1.00 96.25 426 ALA A C 1
ATOM 3320 O O . ALA A 1 426 ? 36.855 13.006 13.035 1.00 96.25 426 ALA A O 1
ATOM 3321 N N . PHE A 1 427 ? 38.258 12.053 14.494 1.00 96.56 427 PHE A N 1
ATOM 3322 C CA . PHE A 1 427 ? 38.641 13.324 15.133 1.00 96.56 427 PHE A CA 1
ATOM 3323 C C . PHE A 1 427 ? 39.313 14.318 14.175 1.00 96.56 427 PHE A C 1
ATOM 3325 O O . PHE A 1 427 ? 38.954 15.496 14.157 1.00 96.56 427 PHE A O 1
ATOM 3332 N N . ALA A 1 428 ? 40.271 13.861 13.365 1.00 95.88 428 ALA A N 1
ATOM 3333 C CA . ALA A 1 428 ? 40.976 14.715 12.407 1.00 95.88 428 ALA A CA 1
ATOM 3334 C C . ALA A 1 428 ? 40.055 15.290 11.311 1.00 95.88 428 ALA A C 1
ATOM 3336 O O . ALA A 1 428 ? 40.062 16.509 11.103 1.00 95.88 428 ALA A O 1
ATOM 3337 N N . PRO A 1 429 ? 39.227 14.484 10.612 1.00 96.44 429 PRO A N 1
ATOM 3338 C CA . PRO A 1 429 ? 38.260 15.028 9.664 1.00 96.44 429 PRO A CA 1
ATOM 3339 C C . PRO A 1 429 ? 37.205 15.912 10.344 1.00 96.44 429 PRO A C 1
ATOM 3341 O O . PRO A 1 429 ? 36.832 16.925 9.756 1.00 96.44 429 PRO A O 1
ATOM 3344 N N . LEU A 1 430 ? 36.771 15.614 11.580 1.00 96.75 430 LEU A N 1
ATOM 3345 C CA . LEU A 1 430 ? 35.798 16.455 12.293 1.00 96.75 430 LEU A CA 1
ATOM 3346 C C . LEU A 1 430 ? 36.364 17.847 12.567 1.00 96.75 430 LEU A C 1
ATOM 3348 O O . LEU A 1 430 ? 35.718 18.854 12.284 1.00 96.75 430 LEU A O 1
ATOM 3352 N N . ALA A 1 431 ? 37.591 17.912 13.081 1.00 95.88 431 ALA A N 1
ATOM 3353 C CA . ALA A 1 431 ? 38.241 19.176 13.380 1.00 95.88 431 ALA A CA 1
ATOM 3354 C C . ALA A 1 431 ? 38.495 20.009 12.104 1.00 95.88 431 ALA A C 1
ATOM 3356 O O . ALA A 1 431 ? 38.282 21.219 12.123 1.00 95.88 431 ALA A O 1
ATOM 3357 N N . ARG A 1 432 ? 38.830 19.378 10.967 1.00 95.88 432 ARG A N 1
ATOM 3358 C CA . ARG A 1 432 ? 38.901 20.064 9.659 1.00 95.88 432 ARG A CA 1
ATOM 3359 C C . ARG A 1 432 ? 37.546 20.576 9.181 1.00 95.88 432 ARG A C 1
ATOM 3361 O O . ARG A 1 432 ? 37.454 21.711 8.721 1.00 95.88 432 ARG A O 1
ATOM 3368 N N . ALA A 1 433 ? 36.498 19.761 9.292 1.00 93.75 433 ALA A N 1
ATOM 3369 C CA . ALA A 1 433 ? 35.154 20.168 8.901 1.00 93.75 433 ALA A CA 1
ATOM 3370 C C . ALA A 1 433 ? 34.692 21.376 9.735 1.00 93.75 433 ALA A C 1
ATOM 3372 O O . ALA A 1 433 ? 34.180 22.343 9.176 1.00 93.75 433 ALA A O 1
ATOM 3373 N N . LEU A 1 434 ? 34.977 21.378 11.042 1.00 93.75 434 LEU A N 1
ATOM 3374 C CA . LEU A 1 434 ? 34.727 22.504 11.946 1.00 93.75 434 LEU A CA 1
ATOM 3375 C C . LEU A 1 434 ? 35.537 23.763 11.585 1.00 93.75 434 LEU A C 1
ATOM 3377 O O . LEU A 1 434 ? 34.961 24.849 11.552 1.00 93.75 434 LEU A O 1
ATOM 3381 N N . GLU A 1 435 ? 36.833 23.632 11.280 1.00 94.50 435 GLU A N 1
ATOM 3382 C CA . GLU A 1 435 ? 37.680 24.739 10.789 1.00 94.50 435 GLU A CA 1
ATOM 3383 C C . GLU A 1 435 ? 37.091 25.328 9.493 1.00 94.50 435 GLU A C 1
ATOM 3385 O O . GLU A 1 435 ? 36.933 26.540 9.370 1.00 94.50 435 GLU A O 1
ATOM 3390 N N . SER A 1 436 ? 36.649 24.480 8.558 1.00 92.44 436 SER A N 1
ATOM 3391 C CA . SER A 1 436 ? 36.096 24.926 7.269 1.00 92.44 436 SER A CA 1
ATOM 3392 C C . SER A 1 436 ? 34.791 25.726 7.378 1.00 92.44 436 SER A C 1
ATOM 3394 O O . SER A 1 436 ? 34.500 26.539 6.502 1.00 92.44 436 SER A O 1
ATOM 3396 N N . ILE A 1 437 ? 34.024 25.545 8.461 1.00 91.38 437 ILE A N 1
ATOM 3397 C CA . ILE A 1 437 ? 32.804 26.319 8.752 1.00 91.38 437 ILE A CA 1
ATOM 3398 C C . ILE A 1 437 ? 33.045 27.458 9.758 1.00 91.38 437 ILE A C 1
ATOM 3400 O O . ILE A 1 437 ? 32.094 27.984 10.342 1.00 91.38 437 ILE A O 1
ATOM 3404 N N . GLY A 1 438 ? 34.309 27.827 9.996 1.00 89.94 438 GLY A N 1
ATOM 3405 C CA . GLY A 1 438 ? 34.696 28.935 10.874 1.00 89.94 438 GLY A CA 1
ATOM 3406 C C . GLY A 1 438 ? 34.445 28.671 12.361 1.00 89.94 438 GLY A C 1
ATOM 3407 O O . GLY A 1 438 ? 34.199 29.603 13.128 1.00 89.94 438 GLY A O 1
ATOM 3408 N N . LYS A 1 439 ? 34.449 27.403 12.790 1.00 91.12 439 LYS A N 1
ATOM 3409 C CA . LYS A 1 439 ? 34.289 26.993 14.196 1.00 91.12 439 LYS A CA 1
ATOM 3410 C C . LYS A 1 439 ? 35.634 26.628 14.827 1.00 91.12 439 LYS A C 1
ATOM 3412 O O . LYS A 1 439 ? 35.740 25.618 15.518 1.00 91.12 439 LYS A O 1
ATOM 3417 N N . ASP A 1 440 ? 36.641 27.478 14.643 1.00 92.75 440 ASP A N 1
ATOM 3418 C CA . ASP A 1 440 ? 38.045 27.250 15.024 1.00 92.75 440 ASP A CA 1
ATOM 3419 C C . ASP A 1 440 ? 38.241 26.830 16.488 1.00 92.75 440 ASP A C 1
ATOM 3421 O O . ASP A 1 440 ? 39.027 25.932 16.779 1.00 92.75 440 ASP A O 1
ATOM 3425 N N . ALA A 1 441 ? 37.499 27.433 17.425 1.00 91.06 441 ALA A N 1
ATOM 3426 C CA . ALA A 1 441 ? 37.574 27.065 18.841 1.00 91.06 441 ALA A CA 1
ATOM 3427 C C . ALA A 1 441 ? 37.094 25.624 19.093 1.00 91.06 441 ALA A C 1
ATOM 3429 O O . ALA A 1 441 ? 37.707 24.885 19.862 1.00 91.06 441 ALA A O 1
ATOM 3430 N N . LEU A 1 442 ? 36.018 25.209 18.415 1.00 91.44 442 LEU A N 1
ATOM 3431 C CA . LEU A 1 442 ? 35.487 23.851 18.516 1.00 91.44 442 LEU A CA 1
ATOM 3432 C C . LEU A 1 442 ? 36.375 22.857 17.756 1.00 91.44 442 LEU A C 1
ATOM 3434 O O . LEU A 1 442 ? 36.576 21.740 18.227 1.00 91.44 442 LEU A O 1
ATOM 3438 N N . ALA A 1 443 ? 36.951 23.275 16.625 1.00 95.12 443 ALA A N 1
ATOM 3439 C CA . ALA A 1 443 ? 37.951 22.511 15.886 1.00 95.12 443 ALA A CA 1
ATOM 3440 C C . ALA A 1 443 ? 39.188 22.227 16.752 1.00 95.12 443 ALA A C 1
ATOM 3442 O O . ALA A 1 443 ? 39.631 21.083 16.827 1.00 95.12 443 ALA A O 1
ATOM 3443 N N . LEU A 1 444 ? 39.697 23.238 17.468 1.00 95.81 444 LEU A N 1
ATOM 3444 C CA . LEU A 1 444 ? 40.850 23.095 18.357 1.00 95.81 444 LEU A CA 1
ATOM 3445 C C . LEU A 1 444 ? 40.536 22.147 19.516 1.00 95.81 444 LEU A C 1
ATOM 3447 O O . LEU A 1 444 ? 41.289 21.204 19.747 1.00 95.81 444 LEU A O 1
ATOM 3451 N N . ALA A 1 445 ? 39.402 22.351 20.193 1.00 94.00 445 ALA A N 1
ATOM 3452 C CA . ALA A 1 445 ? 38.970 21.479 21.283 1.00 94.00 445 ALA A CA 1
ATOM 3453 C C . ALA A 1 445 ? 38.800 20.022 20.816 1.00 94.00 445 ALA A C 1
ATOM 3455 O O . ALA A 1 445 ? 39.217 19.090 21.503 1.00 94.00 445 ALA A O 1
ATOM 3456 N N . THR A 1 446 ? 38.239 19.823 19.620 1.00 93.75 446 THR A N 1
ATOM 3457 C CA . THR A 1 446 ? 38.100 18.499 19.002 1.00 93.75 446 THR A CA 1
ATOM 3458 C C . THR A 1 446 ? 39.464 17.877 18.712 1.00 93.75 446 THR A C 1
ATOM 3460 O O . THR A 1 446 ? 39.669 16.702 19.011 1.00 93.75 446 THR A O 1
ATOM 3463 N N . ALA A 1 447 ? 40.411 18.652 18.175 1.00 96.44 447 ALA A N 1
ATOM 3464 C CA . ALA A 1 447 ? 41.742 18.152 17.856 1.00 96.44 447 ALA A CA 1
ATOM 3465 C C . ALA A 1 447 ? 42.523 17.741 19.115 1.00 96.44 447 ALA A C 1
ATOM 3467 O O . ALA A 1 447 ? 43.129 16.672 19.156 1.00 96.44 447 ALA A O 1
ATOM 3468 N N . GLU A 1 448 ? 42.463 18.554 20.171 1.00 95.44 448 GLU A N 1
ATOM 3469 C CA . GLU A 1 448 ? 43.100 18.262 21.459 1.00 95.44 448 GLU A CA 1
ATOM 3470 C C . GLU A 1 448 ? 42.486 17.039 22.148 1.00 95.44 448 GLU A C 1
ATOM 3472 O O . GLU A 1 448 ? 43.214 16.201 22.685 1.00 95.44 448 GLU A O 1
ATOM 3477 N N . HIS A 1 449 ? 41.159 16.894 22.084 1.00 94.69 449 HIS A N 1
ATOM 3478 C CA . HIS A 1 449 ? 40.479 15.702 22.579 1.00 94.69 449 HIS A CA 1
ATOM 3479 C C . HIS A 1 449 ? 40.904 14.457 21.788 1.00 94.69 449 HIS A C 1
ATOM 3481 O O . HIS A 1 449 ? 41.270 13.449 22.392 1.00 94.69 449 HIS A O 1
ATOM 3487 N N . GLY A 1 450 ? 40.952 14.538 20.456 1.00 94.69 450 GLY A N 1
ATOM 3488 C CA . GLY A 1 450 ? 41.419 13.440 19.609 1.00 94.69 450 GLY A CA 1
ATOM 3489 C C . GLY A 1 450 ? 42.849 13.003 19.932 1.00 94.69 450 GLY A C 1
ATOM 3490 O O . GLY A 1 450 ? 43.109 11.808 20.057 1.00 94.69 450 GLY A O 1
ATOM 3491 N N . LEU A 1 451 ? 43.764 13.954 20.161 1.00 95.69 451 LEU A N 1
ATOM 3492 C CA . LEU A 1 451 ? 45.141 13.658 20.578 1.00 95.69 451 LEU A CA 1
ATOM 3493 C C . LEU A 1 451 ? 45.202 12.920 21.909 1.00 95.69 451 LEU A C 1
ATOM 3495 O O . LEU A 1 451 ? 45.976 11.974 22.054 1.00 95.69 451 LEU A O 1
ATOM 3499 N N . LYS A 1 452 ? 44.394 13.348 22.882 1.00 94.81 452 LYS A N 1
ATOM 3500 C CA . LYS A 1 452 ? 44.304 12.675 24.177 1.00 94.81 452 LYS A CA 1
ATOM 3501 C C . LYS A 1 452 ? 43.797 11.240 24.005 1.00 94.81 452 LYS A C 1
ATOM 3503 O O . LYS A 1 452 ? 44.463 10.314 24.456 1.00 94.81 452 LYS A O 1
ATOM 3508 N N . ALA A 1 453 ? 42.685 11.063 23.290 1.00 92.31 453 ALA A N 1
ATOM 3509 C CA . ALA A 1 453 ? 42.076 9.757 23.052 1.00 92.31 453 ALA A CA 1
ATOM 3510 C C . ALA A 1 453 ? 43.024 8.791 22.316 1.00 92.31 453 ALA A C 1
ATOM 3512 O O . ALA A 1 453 ? 43.134 7.627 22.694 1.00 92.31 453 ALA A O 1
ATOM 3513 N N . LEU A 1 454 ? 43.756 9.268 21.300 1.00 92.00 454 LEU A N 1
ATOM 3514 C CA . LEU A 1 454 ? 44.715 8.446 20.555 1.00 92.00 454 LEU A CA 1
ATOM 3515 C C . LEU A 1 454 ? 45.927 8.039 21.399 1.00 92.00 454 LEU A C 1
ATOM 3517 O O . LEU A 1 454 ? 46.374 6.905 21.286 1.00 92.00 454 LEU A O 1
ATOM 3521 N N . ARG A 1 455 ? 46.452 8.929 22.249 1.00 91.44 455 ARG A N 1
ATOM 3522 C CA . ARG A 1 455 ? 47.602 8.625 23.123 1.00 91.44 455 ARG A CA 1
ATOM 3523 C C . ARG A 1 455 ? 47.258 7.640 24.240 1.00 91.44 455 ARG A C 1
ATOM 3525 O O . ARG A 1 455 ? 48.133 6.908 24.688 1.00 91.44 455 ARG A O 1
ATOM 3532 N N . GLU A 1 456 ? 46.007 7.636 24.690 1.00 90.62 456 GLU A N 1
ATOM 3533 C CA . GLU A 1 456 ? 45.500 6.691 25.692 1.00 90.62 456 GLU A CA 1
ATOM 3534 C C . GLU A 1 456 ? 45.165 5.312 25.082 1.00 90.62 456 GLU A C 1
ATOM 3536 O O . GLU A 1 456 ? 45.106 4.315 25.802 1.00 90.62 456 GLU A O 1
ATOM 3541 N N . GLY A 1 457 ? 44.983 5.224 23.758 1.00 87.25 457 GLY A N 1
ATOM 3542 C CA . GLY A 1 457 ? 44.709 3.977 23.042 1.00 87.25 457 GLY A CA 1
ATOM 3543 C C . GLY A 1 457 ? 45.969 3.171 22.694 1.00 87.25 457 GLY A C 1
ATOM 3544 O O . GLY A 1 457 ? 46.963 3.708 22.218 1.00 87.25 457 GLY A O 1
ATOM 3545 N N . ALA A 1 458 ? 45.910 1.841 22.837 1.00 61.44 458 ALA A N 1
ATOM 3546 C CA . ALA A 1 458 ? 47.031 0.924 22.564 1.00 61.44 458 ALA A CA 1
ATOM 3547 C C . ALA A 1 458 ? 47.439 0.800 21.073 1.00 61.44 458 ALA A C 1
ATOM 3549 O O . ALA A 1 458 ? 48.403 0.110 20.755 1.00 61.44 458 ALA A O 1
ATOM 3550 N N . SER A 1 459 ? 46.711 1.447 20.157 1.00 64.81 459 SER A N 1
ATOM 3551 C CA . SER A 1 459 ? 46.902 1.368 18.701 1.00 64.81 459 SER A CA 1
ATOM 3552 C C . SER A 1 459 ? 46.829 2.759 18.061 1.00 64.81 459 SER A C 1
ATOM 3554 O O . SER A 1 459 ? 46.060 2.995 17.125 1.00 64.81 459 SER A O 1
ATOM 3556 N N . ALA A 1 460 ? 47.599 3.714 18.582 1.00 70.56 460 ALA A N 1
ATOM 3557 C CA . ALA A 1 460 ? 47.705 5.029 17.965 1.00 70.56 460 ALA A CA 1
ATOM 3558 C C . ALA A 1 460 ? 48.311 4.909 16.554 1.00 70.56 460 ALA A C 1
ATOM 3560 O O . ALA A 1 460 ? 49.459 4.494 16.390 1.00 70.56 460 ALA A O 1
ATOM 3561 N N . GLN A 1 461 ? 47.557 5.298 15.524 1.00 85.06 461 GLN A N 1
ATOM 3562 C CA . GLN A 1 461 ? 48.110 5.476 14.184 1.00 85.06 461 GLN A CA 1
ATOM 3563 C C . GLN A 1 461 ? 48.945 6.764 14.181 1.00 85.06 461 GLN A C 1
ATOM 3565 O O . GLN A 1 461 ? 48.393 7.857 14.310 1.00 85.06 461 GLN A O 1
ATOM 3570 N N . ALA A 1 462 ? 50.270 6.646 14.044 1.00 88.44 462 ALA A N 1
ATOM 3571 C CA . ALA A 1 462 ? 51.202 7.780 14.106 1.00 88.44 462 ALA A CA 1
ATOM 3572 C C . ALA A 1 462 ? 50.806 8.945 13.173 1.00 88.44 462 ALA A C 1
ATOM 3574 O O . ALA A 1 462 ? 50.901 10.104 13.566 1.00 88.44 462 ALA A O 1
ATOM 3575 N N . ALA A 1 463 ? 50.267 8.633 11.990 1.00 89.31 463 ALA A N 1
ATOM 3576 C CA . ALA A 1 463 ? 49.801 9.624 11.020 1.00 89.31 463 ALA A CA 1
ATOM 3577 C C . ALA A 1 463 ? 48.623 10.478 11.531 1.00 89.31 463 ALA A C 1
ATOM 3579 O O . ALA A 1 463 ? 48.603 11.688 11.321 1.00 89.31 463 ALA A O 1
ATOM 3580 N N . ALA A 1 464 ? 47.658 9.876 12.237 1.00 89.50 464 ALA A N 1
ATOM 3581 C CA . ALA A 1 464 ? 46.513 10.605 12.786 1.00 89.50 464 ALA A CA 1
ATOM 3582 C C . ALA A 1 464 ? 46.933 11.542 13.931 1.00 89.50 464 ALA A C 1
ATOM 3584 O O . ALA A 1 464 ? 46.386 12.635 14.079 1.00 89.50 464 ALA A O 1
ATOM 3585 N N . VAL A 1 465 ? 47.929 11.126 14.724 1.00 93.62 465 VAL A N 1
ATOM 3586 C CA . VAL A 1 465 ? 48.518 11.961 15.780 1.00 93.62 465 VAL A CA 1
ATOM 3587 C C . VAL A 1 465 ? 49.234 13.161 15.166 1.00 93.62 465 VAL A C 1
ATOM 3589 O O . VAL A 1 465 ? 48.948 14.289 15.555 1.00 93.62 465 VAL A O 1
ATOM 3592 N N . GLU A 1 466 ? 50.101 12.937 14.178 1.00 94.81 466 GLU A N 1
ATOM 3593 C CA . GLU A 1 466 ? 50.830 14.007 13.488 1.00 94.81 466 GLU A CA 1
ATOM 3594 C C . GLU A 1 466 ? 49.875 15.023 12.836 1.00 94.81 466 GLU A C 1
ATOM 3596 O O . GLU A 1 466 ? 50.042 16.236 12.992 1.00 94.81 466 GLU A O 1
ATOM 3601 N N . GLU A 1 467 ? 48.817 14.545 12.171 1.00 94.81 467 GLU A N 1
ATOM 3602 C CA . GLU A 1 467 ? 47.806 15.405 11.552 1.00 94.81 467 GLU A CA 1
ATOM 3603 C C . GLU A 1 467 ? 47.082 16.283 12.586 1.00 94.81 467 GLU A C 1
ATOM 3605 O O . GLU A 1 467 ? 46.937 17.496 12.394 1.00 94.81 467 GLU A O 1
ATOM 3610 N N . LEU A 1 468 ? 46.648 15.693 13.702 1.00 95.56 468 LEU A N 1
ATOM 3611 C CA . LEU A 1 468 ? 45.964 16.416 14.770 1.00 95.56 468 LEU A CA 1
ATOM 3612 C C . LEU A 1 468 ? 46.885 17.397 15.506 1.00 95.56 468 LEU A C 1
ATOM 3614 O O . LEU A 1 468 ? 46.439 18.484 15.876 1.00 95.56 468 LEU A O 1
ATOM 3618 N N . GLU A 1 469 ? 48.163 17.059 15.698 1.00 97.12 469 GLU A N 1
ATOM 3619 C CA . GLU A 1 469 ? 49.163 17.969 16.267 1.00 97.12 469 GLU A CA 1
ATOM 3620 C C . GLU A 1 469 ? 49.386 19.178 15.358 1.00 97.12 469 GLU A C 1
ATOM 3622 O O . GLU A 1 469 ? 49.369 20.318 15.836 1.00 97.12 469 GLU A O 1
ATOM 3627 N N . GLY A 1 470 ? 49.513 18.946 14.049 1.00 96.31 470 GLY A N 1
ATOM 3628 C CA . GLY A 1 470 ? 49.621 20.005 13.050 1.00 96.31 470 GLY A CA 1
ATOM 3629 C C . GLY A 1 470 ? 48.393 20.919 13.034 1.00 96.31 470 GLY A C 1
ATOM 3630 O O . GLY A 1 470 ? 48.530 22.147 13.043 1.00 96.31 470 GLY A O 1
ATOM 3631 N N . LEU A 1 471 ? 47.191 20.335 13.076 1.00 95.00 471 LEU A N 1
ATOM 3632 C CA . LEU A 1 471 ? 45.927 21.070 13.115 1.00 95.00 471 LEU A CA 1
ATOM 3633 C C . LEU A 1 471 ? 45.794 21.906 14.395 1.00 95.00 471 LEU A C 1
ATOM 3635 O O . LEU A 1 471 ? 45.533 23.107 14.326 1.00 95.00 471 LEU A O 1
ATOM 3639 N N . ALA A 1 472 ? 46.040 21.306 15.562 1.00 96.62 472 ALA A N 1
ATOM 3640 C CA . ALA A 1 472 ? 45.975 22.001 16.844 1.00 96.62 472 ALA A CA 1
ATOM 3641 C C . ALA A 1 472 ? 47.017 23.127 16.929 1.00 96.62 472 ALA A C 1
ATOM 3643 O O . ALA A 1 472 ? 46.707 24.229 17.384 1.00 96.62 472 ALA A O 1
ATOM 3644 N N . HIS A 1 473 ? 48.246 22.895 16.456 1.00 96.44 473 HIS A N 1
ATOM 3645 C CA . HIS A 1 473 ? 49.281 23.927 16.405 1.00 96.44 473 HIS A CA 1
ATOM 3646 C C . HIS A 1 473 ? 48.858 25.114 15.526 1.00 96.44 473 HIS A C 1
ATOM 3648 O O . HIS A 1 473 ? 48.966 26.268 15.955 1.00 96.44 473 HIS A O 1
ATOM 3654 N N . ARG A 1 474 ? 48.325 24.843 14.326 1.00 95.56 474 ARG A N 1
ATOM 3655 C CA . ARG A 1 474 ? 47.814 25.876 13.415 1.00 95.56 474 ARG A CA 1
ATOM 3656 C C . ARG A 1 474 ? 46.677 26.675 14.052 1.00 95.56 474 ARG A C 1
ATOM 3658 O O . ARG A 1 474 ? 46.754 27.901 14.079 1.00 95.56 474 ARG A O 1
ATOM 3665 N N . LEU A 1 475 ? 45.670 26.003 14.609 1.00 93.94 475 LEU A N 1
ATOM 3666 C CA . LEU A 1 475 ? 44.502 26.648 15.218 1.00 93.94 475 LEU A CA 1
ATOM 3667 C C . LEU A 1 475 ? 44.878 27.504 16.439 1.00 93.94 475 LEU A C 1
ATOM 3669 O O . LEU A 1 475 ? 44.390 28.626 16.570 1.00 93.94 475 LEU A O 1
ATOM 3673 N N . ARG A 1 476 ? 45.813 27.047 17.288 1.00 95.31 476 ARG A N 1
ATOM 3674 C CA . ARG A 1 476 ? 46.355 27.856 18.399 1.00 95.31 476 ARG A CA 1
ATOM 3675 C C . ARG A 1 476 ? 47.045 29.121 17.900 1.00 95.31 476 ARG A C 1
ATOM 3677 O O . ARG A 1 476 ? 46.862 30.187 18.483 1.00 95.31 476 ARG A O 1
ATOM 3684 N N . LYS A 1 477 ? 47.821 29.019 16.816 1.00 93.81 477 LYS A N 1
ATOM 3685 C CA . LYS A 1 477 ? 48.490 30.174 16.205 1.00 93.81 477 LYS A CA 1
ATOM 3686 C C . LYS A 1 477 ? 47.474 31.180 15.660 1.00 93.81 477 LYS A C 1
ATOM 3688 O O . LYS A 1 477 ? 47.638 32.373 15.899 1.00 93.81 477 LYS A O 1
ATOM 3693 N N . THR A 1 478 ? 46.421 30.715 14.987 1.00 88.75 478 THR A N 1
ATOM 3694 C CA . THR A 1 478 ? 45.328 31.572 14.496 1.00 88.75 478 THR A CA 1
ATOM 3695 C C . THR A 1 478 ? 44.604 32.268 15.652 1.00 88.75 478 THR A C 1
ATOM 3697 O O . THR A 1 478 ? 44.424 33.485 15.610 1.00 88.75 478 THR A O 1
ATOM 3700 N N . ALA A 1 479 ? 44.278 31.534 16.722 1.00 87.62 479 ALA A N 1
ATOM 3701 C CA . ALA A 1 479 ? 43.626 32.084 17.911 1.00 87.62 479 ALA A CA 1
ATOM 3702 C C . ALA A 1 479 ? 44.491 33.142 18.624 1.00 87.62 479 ALA A C 1
ATOM 3704 O O . ALA A 1 479 ? 43.997 34.210 18.984 1.00 87.62 479 ALA A O 1
ATOM 3705 N N . ALA A 1 480 ? 45.797 32.889 18.773 1.00 85.50 480 ALA A N 1
ATOM 3706 C CA . ALA A 1 480 ? 46.738 33.817 19.405 1.00 85.50 480 ALA A CA 1
ATOM 3707 C C . ALA A 1 480 ? 46.941 35.116 18.608 1.00 85.50 480 ALA A C 1
ATOM 3709 O O . ALA A 1 480 ? 47.270 36.151 19.182 1.00 85.50 480 ALA A O 1
ATOM 3710 N N . GLN A 1 481 ? 46.739 35.083 17.288 1.00 85.00 481 GLN A N 1
ATOM 3711 C CA . GLN A 1 481 ? 46.893 36.254 16.425 1.00 85.00 481 GLN A CA 1
ATOM 3712 C C . GLN A 1 481 ? 45.711 37.228 16.492 1.00 85.00 481 GLN A C 1
ATOM 3714 O O . GLN A 1 481 ? 45.757 38.260 15.824 1.00 85.00 481 GLN A O 1
ATOM 3719 N N . GLY A 1 482 ? 44.654 36.927 17.260 1.00 72.81 482 GLY A N 1
ATOM 3720 C CA . GLY A 1 482 ? 43.510 37.827 17.444 1.00 72.81 482 GLY A CA 1
ATOM 3721 C C . GLY A 1 482 ? 42.804 38.205 16.139 1.00 72.81 482 GLY A C 1
ATOM 3722 O O . GLY A 1 482 ? 42.018 39.154 16.116 1.00 72.81 482 GLY A O 1
ATOM 3723 N N . LYS A 1 483 ? 43.077 37.484 15.041 1.00 60.62 483 LYS A N 1
ATOM 3724 C CA . LYS A 1 483 ? 42.347 37.638 13.790 1.00 60.62 483 LYS A CA 1
ATOM 3725 C C . LYS A 1 483 ? 40.928 37.183 14.076 1.00 60.62 483 LYS A C 1
ATOM 3727 O O . LYS A 1 483 ? 40.653 35.989 14.085 1.00 60.62 483 LYS A O 1
ATOM 3732 N N . LYS A 1 484 ? 40.030 38.146 14.305 1.00 55.44 484 LYS A N 1
ATOM 3733 C CA . LYS A 1 484 ? 38.608 37.942 14.049 1.00 55.44 484 LYS A CA 1
ATOM 3734 C C . LYS A 1 484 ? 38.525 37.431 12.617 1.00 55.44 484 LYS A C 1
ATOM 3736 O O . LYS A 1 484 ? 38.765 38.179 11.671 1.00 55.44 484 LYS A O 1
ATOM 3741 N N . THR A 1 485 ? 38.313 36.131 12.470 1.00 50.81 485 THR A N 1
ATOM 3742 C CA . THR A 1 485 ? 38.005 35.515 11.188 1.00 50.81 485 THR A CA 1
ATOM 3743 C C . THR A 1 485 ? 36.821 36.281 10.608 1.00 50.81 485 THR A C 1
ATOM 3745 O O . THR A 1 485 ? 35.872 36.567 11.337 1.00 50.81 485 THR A O 1
ATOM 3748 N N . ALA A 1 486 ? 36.899 36.660 9.331 1.00 47.72 486 ALA A N 1
ATOM 3749 C CA . ALA A 1 486 ? 35.900 37.445 8.597 1.00 47.72 486 ALA A CA 1
ATOM 3750 C C . ALA A 1 486 ? 34.587 36.661 8.354 1.00 47.72 486 ALA A C 1
ATOM 3752 O O . ALA A 1 486 ? 34.059 36.612 7.251 1.00 47.72 486 ALA A O 1
ATOM 3753 N N . VAL A 1 487 ? 34.098 35.980 9.389 1.00 46.91 487 VAL A N 1
ATOM 3754 C CA . VAL A 1 487 ? 32.955 35.062 9.388 1.00 46.91 487 VAL A CA 1
ATOM 3755 C C . VAL A 1 487 ? 31.665 35.793 9.772 1.00 46.91 487 VAL A C 1
ATOM 3757 O O . VAL A 1 487 ? 30.584 35.265 9.527 1.00 46.91 487 VAL A O 1
ATOM 3760 N N . ASP A 1 488 ? 31.750 37.038 10.256 1.00 39.50 488 ASP A N 1
ATOM 3761 C CA . ASP A 1 488 ? 30.562 37.880 10.451 1.00 39.50 488 ASP A CA 1
ATOM 3762 C C . ASP A 1 488 ? 29.844 38.206 9.116 1.00 39.50 488 ASP A C 1
ATOM 3764 O O . ASP A 1 488 ? 28.657 38.516 9.140 1.00 39.50 488 ASP A O 1
ATOM 3768 N N . ASP A 1 489 ? 30.492 38.004 7.955 1.00 42.72 489 ASP A N 1
ATOM 3769 C CA . ASP A 1 489 ? 29.890 38.195 6.619 1.00 42.72 489 ASP A CA 1
ATOM 3770 C C . ASP A 1 489 ? 29.419 36.895 5.924 1.00 42.72 489 ASP A C 1
ATOM 3772 O O . ASP A 1 489 ? 28.880 36.944 4.818 1.00 42.72 489 ASP A O 1
ATOM 3776 N N . LEU A 1 490 ? 29.545 35.718 6.557 1.00 44.47 490 LEU A N 1
ATOM 3777 C CA . LEU A 1 490 ? 29.043 34.438 6.009 1.00 44.47 490 LEU A CA 1
ATOM 3778 C C . LEU A 1 490 ? 27.735 33.951 6.655 1.00 44.47 490 LEU A C 1
ATOM 3780 O O . LEU A 1 490 ? 27.264 32.843 6.374 1.00 44.47 490 LEU A O 1
ATOM 3784 N N . VAL A 1 491 ? 27.076 34.803 7.447 1.00 41.03 491 VAL A N 1
ATOM 3785 C CA . VAL A 1 491 ? 25.720 34.574 7.971 1.00 41.03 491 VAL A CA 1
ATOM 3786 C C . VAL A 1 491 ? 24.680 34.786 6.863 1.00 41.03 491 VAL A C 1
ATOM 3788 O O . VAL A 1 491 ? 23.861 35.694 6.917 1.00 41.03 491 VAL A O 1
ATOM 3791 N N . SER A 1 492 ? 24.709 33.960 5.816 1.00 40.22 492 SER A N 1
ATOM 3792 C CA . SER A 1 492 ? 23.539 33.749 4.945 1.00 40.22 492 SER A CA 1
ATOM 3793 C C . SER A 1 492 ? 23.625 32.540 4.009 1.00 40.22 492 SER A C 1
ATOM 3795 O O . SER A 1 492 ? 22.744 32.392 3.161 1.00 40.22 492 SER A O 1
ATOM 3797 N N . ILE A 1 493 ? 24.582 31.613 4.166 1.00 44.53 493 ILE A N 1
ATOM 3798 C CA . ILE A 1 493 ? 24.455 30.311 3.488 1.00 44.53 493 ILE A CA 1
ATOM 3799 C C . ILE A 1 493 ? 23.417 29.486 4.255 1.00 44.53 493 ILE A C 1
ATOM 3801 O O . ILE A 1 493 ? 23.718 28.639 5.093 1.00 44.53 493 ILE A O 1
ATOM 3805 N N . ARG A 1 494 ? 22.148 29.808 3.998 1.00 51.62 494 ARG A N 1
ATOM 3806 C CA . ARG A 1 494 ? 20.990 29.021 4.400 1.00 51.62 494 ARG A CA 1
ATOM 3807 C C . ARG A 1 494 ? 21.174 27.631 3.802 1.00 51.62 494 ARG A C 1
ATOM 3809 O O . ARG A 1 494 ? 21.202 27.491 2.581 1.00 51.62 494 ARG A O 1
ATOM 3816 N N . LEU A 1 495 ? 21.289 26.618 4.662 1.00 51.56 495 LEU A N 1
ATOM 3817 C CA . LEU A 1 495 ? 21.192 25.226 4.231 1.00 51.56 495 LEU A CA 1
ATOM 3818 C C . LEU A 1 495 ? 19.926 25.091 3.372 1.00 51.56 495 LEU A C 1
ATOM 3820 O O . LEU A 1 495 ? 18.863 25.543 3.819 1.00 51.56 495 LEU A O 1
ATOM 3824 N N . PRO A 1 496 ? 20.005 24.513 2.161 1.00 51.00 496 PRO A N 1
ATOM 3825 C CA . PRO A 1 496 ? 18.809 24.240 1.394 1.00 51.00 496 PRO A CA 1
ATOM 3826 C C . PRO A 1 496 ? 17.908 23.355 2.250 1.00 51.00 496 PRO A C 1
ATOM 3828 O O . PRO A 1 496 ? 18.298 22.294 2.740 1.00 51.00 496 PRO A O 1
ATOM 3831 N N . SER A 1 497 ? 16.696 23.837 2.482 1.00 52.12 497 SER A N 1
ATOM 3832 C CA . SER A 1 497 ? 15.672 23.098 3.193 1.00 52.12 497 SER A CA 1
ATOM 3833 C C . SER A 1 497 ? 15.438 21.746 2.503 1.00 52.12 497 SER A C 1
ATOM 3835 O O . SER A 1 497 ? 15.658 21.619 1.294 1.00 52.12 497 SER A O 1
ATOM 3837 N N . PRO A 1 498 ? 14.954 20.715 3.215 1.00 46.59 498 PRO A N 1
ATOM 3838 C CA . PRO A 1 498 ? 14.653 19.422 2.597 1.00 46.59 498 PRO A CA 1
ATOM 3839 C C . PRO A 1 498 ? 13.814 19.504 1.297 1.00 46.59 498 PRO A C 1
ATOM 3841 O O . PRO A 1 498 ? 14.093 18.739 0.373 1.00 46.59 498 PRO A O 1
ATOM 3844 N N . PRO A 1 499 ? 12.857 20.446 1.142 1.00 44.31 499 PRO A N 1
ATOM 3845 C CA . PRO A 1 499 ? 12.188 20.713 -0.137 1.00 44.31 499 PRO A CA 1
ATOM 3846 C C . PRO A 1 499 ? 13.095 21.267 -1.250 1.00 44.31 499 PRO A C 1
ATOM 3848 O O . PRO A 1 499 ? 12.933 20.894 -2.410 1.00 44.31 499 PRO A O 1
ATOM 3851 N N . GLU A 1 500 ? 14.047 22.143 -0.923 1.00 48.56 500 GLU A N 1
ATOM 3852 C CA . GLU A 1 500 ? 15.013 22.713 -1.877 1.00 48.56 500 GLU A CA 1
ATOM 3853 C C . GLU A 1 500 ? 16.011 21.648 -2.347 1.00 48.56 500 GLU A C 1
ATOM 3855 O O . GLU A 1 500 ? 16.280 21.544 -3.544 1.00 48.56 500 GLU A O 1
ATOM 3860 N N . LEU A 1 501 ? 16.461 20.774 -1.440 1.00 52.03 501 LEU A N 1
ATOM 3861 C CA . LEU A 1 501 ? 17.238 19.578 -1.784 1.00 52.03 501 LEU A CA 1
ATOM 3862 C C . LEU A 1 501 ? 16.438 18.623 -2.682 1.00 52.03 501 LEU A C 1
ATOM 3864 O O . LEU A 1 501 ? 16.960 18.124 -3.676 1.00 52.03 501 LEU A O 1
ATOM 3868 N N . GLN A 1 502 ? 15.148 18.413 -2.401 1.00 47.25 502 GLN A N 1
ATOM 3869 C CA . GLN A 1 502 ? 14.274 17.604 -3.258 1.00 47.25 502 GLN A CA 1
ATOM 3870 C C . GLN A 1 502 ? 14.066 18.216 -4.648 1.00 47.25 502 GLN A C 1
ATOM 3872 O O . GLN A 1 502 ? 14.005 17.473 -5.626 1.00 47.25 502 GLN A O 1
ATOM 3877 N N . GLN A 1 503 ? 13.977 19.544 -4.765 1.00 47.84 503 GLN A N 1
ATOM 3878 C CA . GLN A 1 503 ? 13.918 20.220 -6.065 1.00 47.84 503 GLN A CA 1
ATOM 3879 C C . GLN A 1 503 ? 15.235 20.105 -6.836 1.00 47.84 503 GLN A C 1
ATOM 3881 O O . GLN A 1 503 ? 15.196 19.916 -8.050 1.00 47.84 503 GLN A O 1
ATOM 3886 N N . TYR A 1 504 ? 16.379 20.171 -6.155 1.00 48.03 504 TYR A N 1
ATOM 3887 C CA . TYR A 1 504 ? 17.689 19.950 -6.768 1.00 48.03 504 TYR A CA 1
ATOM 3888 C C . TYR A 1 504 ? 17.828 18.523 -7.307 1.00 48.03 504 TYR A C 1
ATOM 3890 O O . TYR A 1 504 ? 18.158 18.340 -8.477 1.00 48.03 504 TYR A O 1
ATOM 3898 N N . VAL A 1 505 ? 17.459 17.520 -6.507 1.00 47.72 505 VAL A N 1
ATOM 3899 C CA . VAL A 1 505 ? 17.440 16.108 -6.924 1.00 47.72 505 VAL A CA 1
ATOM 3900 C C . VAL A 1 505 ? 16.447 15.879 -8.071 1.00 47.72 505 VAL A C 1
ATOM 3902 O O . VAL A 1 505 ? 16.746 15.165 -9.021 1.00 47.72 505 VAL A O 1
ATOM 3905 N N . ALA A 1 506 ? 15.277 16.524 -8.051 1.00 44.06 506 ALA A N 1
ATOM 3906 C CA . ALA A 1 506 ? 14.305 16.425 -9.142 1.00 44.06 506 ALA A CA 1
ATOM 3907 C C . ALA A 1 506 ? 14.768 17.105 -10.447 1.00 44.06 506 ALA A C 1
ATOM 3909 O O . ALA A 1 506 ? 14.288 16.741 -11.520 1.00 44.06 506 ALA A O 1
ATOM 3910 N N . ARG A 1 507 ? 15.674 18.091 -10.371 1.00 43.56 507 ARG A N 1
ATOM 3911 C CA . ARG A 1 507 ? 16.292 18.744 -11.539 1.00 43.56 507 ARG A CA 1
ATOM 3912 C C . ARG A 1 507 ? 17.475 17.947 -12.087 1.00 43.56 507 ARG A C 1
ATOM 3914 O O . ARG A 1 507 ? 17.594 17.854 -13.300 1.00 43.56 507 ARG A O 1
ATOM 3921 N N . ALA A 1 508 ? 18.275 17.328 -11.221 1.00 43.62 508 ALA A N 1
ATOM 3922 C CA . ALA A 1 508 ? 19.394 16.466 -11.610 1.00 43.62 508 ALA A CA 1
ATOM 3923 C C . ALA A 1 508 ? 18.952 15.157 -12.301 1.00 43.62 508 ALA A C 1
ATOM 3925 O O . ALA A 1 508 ? 19.737 14.526 -12.995 1.00 43.62 508 ALA A O 1
ATOM 3926 N N . VAL A 1 509 ? 17.686 14.749 -12.136 1.00 41.69 509 VAL A N 1
ATOM 3927 C CA . VAL A 1 509 ? 17.136 13.481 -12.658 1.00 41.69 509 VAL A CA 1
ATOM 3928 C C . VAL A 1 509 ? 16.169 13.707 -13.840 1.00 41.69 509 VAL A C 1
ATOM 3930 O O . VAL A 1 509 ? 15.301 12.878 -14.104 1.00 41.69 509 VAL A O 1
ATOM 3933 N N . ARG A 1 510 ? 16.285 14.819 -14.584 1.00 36.44 510 ARG A N 1
ATOM 3934 C CA . ARG A 1 510 ? 15.569 14.980 -15.867 1.00 36.44 510 ARG A CA 1
ATOM 3935 C C . ARG A 1 510 ? 16.405 14.416 -17.028 1.00 36.44 510 ARG A C 1
ATOM 3937 O O . ARG A 1 510 ? 17.450 14.986 -17.318 1.00 36.44 510 ARG A O 1
ATOM 3944 N N . PRO A 1 511 ? 15.967 13.350 -17.717 1.00 38.25 511 PRO A N 1
ATOM 3945 C CA . PRO A 1 511 ? 16.711 12.729 -18.818 1.00 38.25 511 PRO A CA 1
ATOM 3946 C C . PRO A 1 511 ? 16.590 13.468 -20.171 1.00 38.25 511 PRO A C 1
ATOM 3948 O O . PRO A 1 511 ? 16.637 12.832 -21.223 1.00 38.25 511 PRO A O 1
ATOM 3951 N N . ASP A 1 512 ? 16.434 14.794 -20.183 1.00 44.94 512 ASP A N 1
ATOM 3952 C CA . ASP A 1 512 ? 15.911 15.494 -21.366 1.00 44.94 512 ASP A CA 1
ATOM 3953 C C . ASP A 1 512 ? 16.935 16.397 -22.074 1.00 44.94 512 ASP A C 1
ATOM 3955 O O . ASP A 1 512 ? 16.641 16.907 -23.155 1.00 44.94 512 ASP A O 1
ATOM 3959 N N . GLU A 1 513 ? 18.146 16.585 -21.544 1.00 36.62 513 GLU A N 1
ATOM 3960 C CA . GLU A 1 513 ? 19.169 17.385 -22.226 1.00 36.62 513 GLU A CA 1
ATOM 3961 C C . GLU A 1 513 ? 20.318 16.504 -22.709 1.00 36.62 513 GLU A C 1
ATOM 3963 O O . GLU A 1 513 ? 21.014 15.847 -21.943 1.00 36.62 513 GLU A O 1
ATOM 3968 N N . LYS A 1 514 ? 20.487 16.487 -24.035 1.00 34.50 514 LYS A N 1
ATOM 3969 C CA . LYS A 1 514 ? 21.338 15.590 -24.832 1.00 34.50 514 LYS A CA 1
ATOM 3970 C C . LYS A 1 514 ? 22.840 15.560 -24.486 1.00 34.50 514 LYS A C 1
ATOM 3972 O O . LYS A 1 514 ? 23.559 14.884 -25.206 1.00 34.50 514 LYS A O 1
ATOM 3977 N N . ASN A 1 515 ? 23.312 16.244 -23.444 1.00 40.12 515 ASN A N 1
ATOM 3978 C CA . ASN A 1 515 ? 24.727 16.297 -23.048 1.00 40.12 515 ASN A CA 1
ATOM 3979 C C . ASN A 1 515 ? 24.951 16.338 -21.512 1.00 40.12 515 ASN A C 1
ATOM 3981 O O . ASN A 1 515 ? 25.920 16.950 -21.068 1.00 40.12 515 ASN A O 1
ATOM 3985 N N . SER A 1 516 ? 24.086 15.712 -20.703 1.00 39.00 516 SER A N 1
ATOM 3986 C CA . SER A 1 516 ? 24.299 15.536 -19.251 1.00 39.00 516 SER A CA 1
ATOM 3987 C C . SER A 1 516 ? 24.622 14.097 -18.876 1.00 39.00 516 SER A C 1
ATOM 3989 O O . SER A 1 516 ? 23.937 13.183 -19.386 1.00 39.00 516 SER A O 1
#

Organism: NCBI:txid327968

pLDDT: mean 71.99, std 19.9, range [32.75, 98.0]

Sequence (516 aa):
YAALGFQKLLLYLDDPGDITREVLQDSGWIDAGFVELTPVDDRLRGAWPSLPSWRRVGSYASMEVQSRQILNSEHALRRAKELGADWLLHVDSDELLCLPETAPAFFSQLSARGCTMYTFNNVEGVPQSSDSTDVLRSVRVFRQNMGLIPRNPKAGTAFFSWQLRLGGWFISYENGKSAVNIKHAAKCLSVCMWEVQPQLEAGKGKMPDGSTCTWFTNNRTLWDAAVKRRQEGRLHPEEEVPRLDKCSEAVLLHFCVCDFASFWRKRWTQLGYLSASDQFRVRASSGAMMARFYRLQREGRQGEARSLYETMCVCGDNALLASHMDAGVLVRAQPETPAGPSGPRWPPSRRTVRYAELADQAAARGGALDAWVLRGKALEALESRECAAQLAHAHMQRAANATEAGLASCAVEDLTTAVQLGSSEAFAPLARALESIGKDALALATAEHGLKALREGASAQAAAVEELEGLAHRLRKTAAQGKKTAVDDLVSIRLPSPPELQQYVARAVRPDEKNS

Radius of gyration: 29.36 Å; chains: 1; bounding box: 85×67×61 Å

Foldseek 3Di:
DVQLPAQAEEEEAADPPDCVVVVCVVVCCVVVVRYDYHYPDPVLLVCQCVFPCCVPLVVCCQAAPFSVLQSVLRVVLVVCVVVVAFKEWEDEPQKDDDDLGRPLVRVLVCLVLVFFKWFDFIWGFFAQDLPDQDCVVRTFKTFTAPQQFDPDPLSVVLQVVLCVLQLPPPRRPNLGAMMGGSVFFDGRPTRRDTHGPPDDPFDQDADPSRRRTSTPVPDCVVVVVVVVCVVVVNDDPPPDPDPSNPRRHYHYHYYPVPPPSCVSPVCLARPPPVPVPCPVPPDPSSDPLVVVLNVCSVVVVRVVNSVSCCRRRHHNPPVSSVSNVVSVRMDGHDVVFDPHPPTPDPPPSVLCDVLVVVLVVCVVVVNLVSSLVSLVSNLVVVVPPDALQVSLVSLCSSLVSCVSVVNLVSSLVSLVSSVVSPDLLSLLSNLVSCVVLVNLVVSLVSLVVSLVSLVPDPDRDVVSNVSSVVSNVVSVVVVVVPPPDPCVVVVPPPDQDPVSVVVVVVVVPDPPDPPD

Secondary structure (DSSP, 8-state):
-GGGT-S-EEEEESSTT-THHHHHHHTTTTTTTSEEEEE-SHHHHHHGGGSTTHHHHGGGTTT-HHHHHHHHHHHHHHHHHHTT-SEEEEEETTEE---SS-HHHHHHHHHHTT-SEEEE--EEEE-S-SS-S-HHHH--EEEEPGGGS-SSHHHHHHHHHHHHHHTTTSS--TT-EEEEETTTEEEEEETTEEEESS------PPPTT----------THHHHHHHHHHHTT-S-TT-----GGG---EEEEEEESS-HHHHHHTHHHH---S-TTS-S---GGGHHHHHHHHHHHHTT-HHHHHHHHHHHH----HHHHHHHHHTTSEEE--TTS--STTSPP--S-TTS--HHHHHHHHHTTT-HHHHHHHHHHHHHHHTTTS-HHHHHHHHHHHHHHHHHTT-HHHHHHHHHHHHHTT-GGGHHHHHHHHHHTT-HHHHHHHHHHHHHHHHHSTT--HHHHHHHHHHHHHHHHHHHTT---TTTT-TT-PPPPHHHHHHHHHHHT-TTSTT-